Protein AF-0000000068719208 (afdb_homodimer)

Foldseek 3Di:
DEEEEDAALQQLLLLVVLPHQEYEYFHDVVLPGAFDDLVRLLSSQVNDDHAYETEQHHDSPALADDPVSLVVSLVSLLSSVVSPHQHYEGAHADPLLAGPLVSVVSSCVSDDNHEYEDEASLQSHPQSLVSLVVCLVPQRHAEYEYLLHDDASQVNLVSLLSSLVSCVNSHAYEYEDHDALVCPLVSCVSNVHLHYYDYLRQFVVSDNPGHGNSVRSNSVSVSSD/DEEEEDAALQQLQLLVVLPHQEYEYFHDVVLPGAFDDLVRLLSSQVNDDHAYETEQHHDSPAQADDPVSLVVSLVSLLSSVVSPHQHYEGAHADPLLAGPLVSVVSSCVSDDNHEYEDEASLQSHPQSLVSLVVCLVPQRHAEYEYLLHDDASQVNLVSLLSSLVSCVNSHAYEYEDHDALVCPLVSCVSNVHLHYYYYLRQFDVSDNPGHGNSVRSNSVSVSSD

Radius of gyration: 22.73 Å; Cα contacts (8 Å, |Δi|>4): 992; chains: 2; bounding box: 44×67×50 Å

Organism: Bacillus thuringiensis (NCBI:txid1428)

Sequence (450 aa):
MLEVIATCLEDVKRIESAGGKRIELISSYTEGGLTPSYAFIKKAVEAVSIPIHVMIRPHAKSFTYTEEEIEMMKEDIIVAQKLGAAGVVLGVLNERNEVDEEKLADLLSVVDGINVTYHRAIDDIENPVEAMNTLKKFHKVTHVLTSGGQGNIVENIPVLTEMQKVSDGQIQLVAGAGVTKENIKRLLDETGISQAHVGTAVREGKSCFSEIDPNLVQELVKIIKMLEVIATCLEDVKRIESAGGKRIELISSYTEGGLTPSYAFIKKAVEAVSIPIHVMIRPHAKSFTYTEEEIEMMKEDIIVAQKLGAAGVVLGVLNERNEVDEEKLADLLSVVDGINVTYHRAIDDIENPVEAMNTLKKFHKVTHVLTSGGQGNIVENIPVLTEMQKVSDGQIQLVAGAGVTKENIKRLLDETGISQAHVGTAVREGKSCFSEIDPNLVQELVKIIK

Solvent-accessible surface area (backbone atoms only — not comparable to full-atom values): 22943 Å² total; per-residue (Å²): 77,42,30,36,61,25,58,44,66,67,36,48,49,45,39,52,75,28,59,43,55,29,33,40,38,29,27,38,72,93,58,74,42,24,30,42,23,58,31,57,50,38,51,47,46,70,67,49,85,59,49,36,27,36,33,52,34,82,53,73,80,57,49,58,73,53,73,68,52,48,52,34,46,36,48,41,49,47,49,42,50,74,48,57,38,45,22,37,31,34,56,51,29,40,97,82,45,39,77,26,62,68,62,49,52,57,48,51,70,63,61,76,95,47,45,26,28,37,31,54,60,48,27,69,23,92,52,46,50,64,49,48,61,58,50,66,74,38,81,64,43,38,28,36,33,31,29,48,28,76,76,57,32,76,80,19,42,70,48,36,26,49,34,47,59,69,34,67,79,64,36,46,53,26,41,24,66,81,47,38,87,86,47,40,59,60,53,31,68,73,29,67,41,63,29,39,33,40,55,34,68,31,16,45,92,54,30,88,81,44,55,68,32,47,68,48,41,35,52,46,48,62,63,69,105,78,42,31,36,60,24,57,42,66,66,38,49,49,44,39,51,75,27,59,44,54,30,33,39,38,30,26,39,73,93,58,74,42,24,30,41,24,58,32,56,50,37,52,46,45,71,68,48,85,56,46,36,27,37,33,51,34,82,52,73,80,59,50,59,72,53,72,67,51,47,52,33,45,38,47,42,50,45,50,40,49,75,47,56,39,44,21,37,31,34,57,50,30,38,97,84,45,39,77,27,61,68,62,48,52,57,47,52,70,64,60,77,94,47,46,25,28,38,31,55,60,50,26,68,24,92,52,48,50,62,48,48,62,58,49,64,73,38,81,63,44,40,28,36,34,33,30,47,28,76,77,58,32,77,80,19,40,68,48,36,26,50,33,47,59,69,35,67,79,65,37,45,53,27,43,24,66,79,50,38,86,87,47,40,59,59,54,29,68,73,30,68,41,64,29,37,32,39,55,34,68,30,16,46,92,54,30,87,81,44,56,68,32,48,67,48,41,36,52,46,49,62,64,68,105

InterPro domains:
  IPR005627 CutC-like [MF_00795] (1-203)
  IPR005627 CutC-like [PF03932] (2-199)
  IPR005627 CutC-like [PTHR12598] (2-207)
  IPR036822 CutC-like domain superfamily [G3DSA:3.20.20.380] (1-225)
  IPR036822 CutC-like domain superfamily [SSF110395] (1-224)

Structure (mmCIF, N/CA/C/O backbone):
data_AF-0000000068719208-model_v1
#
loop_
_entity.id
_entity.type
_entity.pdbx_description
1 polymer 'PF03932 family protein CutC'
#
loop_
_atom_site.group_PDB
_atom_site.id
_atom_site.type_symbol
_atom_site.label_atom_id
_atom_site.label_alt_id
_atom_site.label_comp_id
_atom_site.label_asym_id
_atom_site.label_entity_id
_atom_site.label_seq_id
_atom_site.pdbx_PDB_ins_code
_atom_site.Cartn_x
_atom_site.Cartn_y
_atom_site.Cartn_z
_atom_site.occupancy
_atom_site.B_iso_or_equiv
_atom_site.auth_seq_id
_atom_site.auth_comp_id
_atom_site.auth_asym_id
_atom_site.auth_atom_id
_atom_site.pdbx_PDB_model_num
ATOM 1 N N . MET A 1 1 ? 9.312 -23.547 -11.375 1 94.62 1 MET A N 1
ATOM 2 C CA . MET A 1 1 ? 9.633 -22.125 -11.406 1 94.62 1 MET A CA 1
ATOM 3 C C . MET A 1 1 ? 9.359 -21.469 -10.055 1 94.62 1 MET A C 1
ATOM 5 O O . MET A 1 1 ? 8.375 -21.797 -9.391 1 94.62 1 MET A O 1
ATOM 9 N N . LEU A 1 2 ? 10.188 -20.531 -9.625 1 97.81 2 LEU A N 1
ATOM 10 C CA . LEU A 1 2 ? 10.07 -19.859 -8.328 1 97.81 2 LEU A CA 1
ATOM 11 C C . LEU A 1 2 ? 9.609 -18.422 -8.508 1 97.81 2 LEU A C 1
ATOM 13 O O . LEU A 1 2 ? 10.273 -17.625 -9.172 1 97.81 2 LEU A O 1
ATOM 17 N N . GLU A 1 3 ? 8.547 -18.125 -7.953 1 98.69 3 GLU A N 1
ATOM 18 C CA . GLU A 1 3 ? 8.039 -16.766 -7.832 1 98.69 3 GLU A CA 1
ATOM 19 C C . GLU A 1 3 ? 8.328 -16.188 -6.445 1 98.69 3 GLU A C 1
ATOM 21 O O . GLU A 1 3 ? 8.117 -16.859 -5.434 1 98.69 3 GLU A O 1
ATOM 26 N N . VAL A 1 4 ? 8.812 -14.953 -6.43 1 98.69 4 VAL A N 1
ATOM 27 C CA . VAL A 1 4 ? 9.195 -14.344 -5.16 1 98.69 4 VAL A CA 1
ATOM 28 C C . VAL A 1 4 ? 8.5 -12.992 -5.004 1 98.69 4 VAL A C 1
ATOM 30 O O . VAL A 1 4 ? 8.383 -12.234 -5.969 1 98.69 4 VAL A O 1
ATOM 33 N N . ILE A 1 5 ? 8.07 -12.672 -3.814 1 98.69 5 ILE A N 1
ATOM 34 C CA . ILE A 1 5 ? 7.398 -11.406 -3.52 1 98.69 5 ILE A CA 1
ATOM 35 C C . ILE A 1 5 ? 8.43 -10.289 -3.412 1 98.69 5 ILE A C 1
ATOM 37 O O . ILE A 1 5 ? 9.461 -10.445 -2.758 1 98.69 5 ILE A O 1
ATOM 41 N N . ALA A 1 6 ? 8.141 -9.211 -4.039 1 98.56 6 ALA A N 1
ATOM 42 C CA . ALA A 1 6 ? 8.938 -7.996 -3.893 1 98.56 6 ALA A CA 1
ATOM 43 C C . ALA A 1 6 ? 8.086 -6.84 -3.375 1 98.56 6 ALA A C 1
ATOM 45 O O . ALA A 1 6 ? 6.941 -6.664 -3.801 1 98.56 6 ALA A O 1
ATOM 46 N N . THR A 1 7 ? 8.672 -5.992 -2.455 1 97.69 7 THR A N 1
ATOM 47 C CA . THR A 1 7 ? 7.957 -4.855 -1.888 1 97.69 7 THR A CA 1
ATOM 48 C C . THR A 1 7 ? 8.742 -3.562 -2.098 1 97.69 7 THR A C 1
ATOM 50 O O . THR A 1 7 ? 8.305 -2.488 -1.678 1 97.69 7 THR A O 1
ATOM 53 N N . CYS A 1 8 ? 9.891 -3.652 -2.682 1 97.31 8 CYS A N 1
ATOM 54 C CA . CYS A 1 8 ? 10.695 -2.482 -3.023 1 97.31 8 CYS A CA 1
ATOM 55 C C . CYS A 1 8 ? 11.609 -2.775 -4.207 1 97.31 8 CYS A C 1
ATOM 57 O O . CYS A 1 8 ? 11.719 -3.922 -4.641 1 97.31 8 CYS A O 1
ATOM 59 N N . LEU A 1 9 ? 12.195 -1.757 -4.711 1 97.38 9 LEU A N 1
ATOM 60 C CA . LEU A 1 9 ? 12.992 -1.888 -5.926 1 97.38 9 LEU A CA 1
ATOM 61 C C . LEU A 1 9 ? 14.211 -2.771 -5.684 1 97.38 9 LEU A C 1
ATOM 63 O O . LEU A 1 9 ? 14.594 -3.557 -6.551 1 97.38 9 LEU A O 1
ATOM 67 N N . GLU A 1 10 ? 14.789 -2.707 -4.543 1 97 10 GLU A N 1
ATOM 68 C CA . GLU A 1 10 ? 15.945 -3.541 -4.215 1 97 10 GLU A CA 1
ATOM 69 C C . GLU A 1 10 ? 15.57 -5.023 -4.227 1 97 10 GLU A C 1
ATOM 71 O O . GLU A 1 10 ? 16.344 -5.855 -4.707 1 97 10 GLU A O 1
ATOM 76 N N . ASP A 1 11 ? 14.438 -5.359 -3.68 1 98 11 ASP A N 1
ATOM 77 C CA . ASP A 1 11 ? 13.93 -6.727 -3.75 1 98 11 ASP A CA 1
ATOM 78 C C . ASP A 1 11 ? 13.922 -7.234 -5.191 1 98 11 ASP A C 1
ATOM 80 O O . ASP A 1 11 ? 14.414 -8.328 -5.469 1 98 11 ASP A O 1
ATOM 84 N N . VAL A 1 12 ? 13.344 -6.391 -6.043 1 98.5 12 VAL A N 1
ATOM 85 C CA . VAL A 1 12 ? 13.148 -6.723 -7.453 1 98.5 12 VAL A CA 1
ATOM 86 C C . VAL A 1 12 ? 14.484 -7.121 -8.078 1 98.5 12 VAL A C 1
ATOM 88 O O . VAL A 1 12 ? 14.602 -8.188 -8.68 1 98.5 12 VAL A O 1
ATOM 91 N N . LYS A 1 13 ? 15.445 -6.328 -7.867 1 98.44 13 LYS A N 1
ATOM 92 C CA . LYS A 1 13 ? 16.766 -6.551 -8.453 1 98.44 13 LYS A CA 1
ATOM 93 C C . LYS A 1 13 ? 17.438 -7.785 -7.852 1 98.44 13 LYS A C 1
ATOM 95 O O . LYS A 1 13 ? 18 -8.602 -8.578 1 98.44 13 LYS A O 1
ATOM 100 N N . ARG A 1 14 ? 17.328 -7.949 -6.566 1 98.38 14 ARG A N 1
ATOM 101 C CA . ARG A 1 14 ? 17.953 -9.07 -5.875 1 98.38 14 ARG A CA 1
ATOM 102 C C . ARG A 1 14 ? 17.328 -10.398 -6.293 1 98.38 14 ARG A C 1
ATOM 104 O O . ARG A 1 14 ? 18.031 -11.398 -6.441 1 98.38 14 ARG A O 1
ATOM 111 N N . ILE A 1 15 ? 16.062 -10.414 -6.469 1 98.62 15 ILE A N 1
ATOM 112 C CA . ILE A 1 15 ? 15.344 -11.625 -6.84 1 98.62 15 ILE A CA 1
ATOM 113 C C . ILE A 1 15 ? 15.844 -12.125 -8.195 1 98.62 15 ILE A C 1
ATOM 115 O O . ILE A 1 15 ? 16.188 -13.305 -8.344 1 98.62 15 ILE A O 1
ATOM 119 N N . GLU A 1 16 ? 15.898 -11.227 -9.172 1 98.69 16 GLU A N 1
ATOM 120 C CA . GLU A 1 16 ? 16.375 -11.641 -10.484 1 98.69 16 GLU A CA 1
ATOM 121 C C . GLU A 1 16 ? 17.828 -12.094 -10.422 1 98.69 16 GLU A C 1
ATOM 123 O O . GLU A 1 16 ? 18.188 -13.148 -10.961 1 98.69 16 GLU A O 1
ATOM 128 N N . SER A 1 17 ? 18.641 -11.32 -9.711 1 98.38 17 SER A N 1
ATOM 129 C CA . SER A 1 17 ? 20.062 -11.625 -9.641 1 98.38 17 SER A CA 1
ATOM 130 C C . SER A 1 17 ? 20.297 -12.977 -8.969 1 98.38 17 SER A C 1
ATOM 132 O O . SER A 1 17 ? 21.281 -13.664 -9.273 1 98.38 17 SER A O 1
ATOM 134 N N . ALA A 1 18 ? 19.391 -13.352 -8.133 1 98.19 18 ALA A N 1
ATOM 135 C CA . ALA A 1 18 ? 19.562 -14.586 -7.363 1 98.19 18 ALA A CA 1
ATOM 136 C C . ALA A 1 18 ? 18.953 -15.773 -8.102 1 98.19 18 ALA A C 1
ATOM 138 O O . ALA A 1 18 ? 19.031 -16.906 -7.633 1 98.19 18 ALA A O 1
ATOM 139 N N . GLY A 1 19 ? 18.312 -15.5 -9.172 1 97.94 19 GLY A N 1
ATOM 140 C CA . GLY A 1 19 ? 17.859 -16.594 -10.008 1 97.94 19 GLY A CA 1
ATOM 141 C C . GLY A 1 19 ? 16.359 -16.812 -9.961 1 97.94 19 GLY A C 1
ATOM 142 O O . GLY A 1 19 ? 15.836 -17.75 -10.555 1 97.94 19 GLY A O 1
ATOM 143 N N . GLY A 1 20 ? 15.625 -15.961 -9.219 1 97.81 20 GLY A N 1
ATOM 144 C CA . GLY A 1 20 ? 14.18 -16.016 -9.297 1 97.81 20 GLY A CA 1
ATOM 145 C C . GLY A 1 20 ? 13.656 -15.859 -10.711 1 97.81 20 GLY A C 1
ATOM 146 O O . GLY A 1 20 ? 14.25 -15.148 -11.531 1 97.81 20 GLY A O 1
ATOM 147 N N . LYS A 1 21 ? 12.508 -16.453 -10.992 1 98.19 21 LYS A N 1
ATOM 148 C CA . LYS A 1 21 ? 12.062 -16.5 -12.383 1 98.19 21 LYS A CA 1
ATOM 149 C C . LYS A 1 21 ? 10.836 -15.617 -12.602 1 98.19 21 LYS A C 1
ATOM 151 O O . LYS A 1 21 ? 10.484 -15.305 -13.742 1 98.19 21 LYS A O 1
ATOM 156 N N . ARG A 1 22 ? 10.18 -15.227 -11.578 1 98.75 22 ARG A N 1
ATOM 157 C CA . ARG A 1 22 ? 9.023 -14.336 -11.617 1 98.75 22 ARG A CA 1
ATOM 158 C C . ARG A 1 22 ? 8.875 -13.57 -10.305 1 98.75 22 ARG A C 1
ATOM 160 O O . ARG A 1 22 ? 9.242 -14.078 -9.242 1 98.75 22 ARG A O 1
ATOM 167 N N . ILE A 1 23 ? 8.352 -12.398 -10.406 1 98.94 23 ILE A N 1
ATOM 168 C CA . ILE A 1 23 ? 8.172 -11.562 -9.227 1 98.94 23 ILE A CA 1
ATOM 169 C C . ILE A 1 23 ? 6.699 -11.211 -9.055 1 98.94 23 ILE A C 1
ATOM 171 O O . ILE A 1 23 ? 6.027 -10.844 -10.023 1 98.94 23 ILE A O 1
ATOM 175 N N . GLU A 1 24 ? 6.16 -11.43 -7.949 1 98.94 24 GLU A N 1
ATOM 176 C CA . GLU A 1 24 ? 4.914 -10.773 -7.562 1 98.94 24 GLU A CA 1
ATOM 177 C C . GLU A 1 24 ? 5.184 -9.445 -6.859 1 98.94 24 GLU A C 1
ATOM 179 O O . GLU A 1 24 ? 5.797 -9.414 -5.789 1 98.94 24 GLU A O 1
ATOM 184 N N . LEU A 1 25 ? 4.727 -8.398 -7.453 1 98.94 25 LEU A N 1
ATOM 185 C CA . LEU A 1 25 ? 4.957 -7.047 -6.945 1 98.94 25 LEU A CA 1
ATOM 186 C C . LEU A 1 25 ? 3.771 -6.574 -6.109 1 98.94 25 LEU A C 1
ATOM 188 O O . LEU A 1 25 ? 2.648 -6.48 -6.613 1 98.94 25 LEU A O 1
ATOM 192 N N . ILE A 1 26 ? 4.031 -6.281 -4.82 1 98.69 26 ILE A N 1
ATOM 193 C CA . ILE A 1 26 ? 2.939 -5.848 -3.951 1 98.69 26 ILE A CA 1
ATOM 194 C C . ILE A 1 26 ? 3.389 -4.652 -3.115 1 98.69 26 ILE A C 1
ATOM 196 O O . ILE A 1 26 ? 4.586 -4.371 -3.012 1 98.69 26 ILE A O 1
ATOM 200 N N . SER A 1 27 ? 2.422 -3.928 -2.672 1 97.25 27 SER A N 1
ATOM 201 C CA . SER A 1 27 ? 2.566 -3.047 -1.516 1 97.25 27 SER A CA 1
ATOM 202 C C . SER A 1 27 ? 1.929 -3.66 -0.273 1 97.25 27 SER A C 1
ATOM 204 O O . SER A 1 27 ? 1.084 -4.551 -0.377 1 97.25 27 SER A O 1
ATOM 206 N N . SER A 1 28 ? 2.354 -3.305 0.925 1 95 28 SER A N 1
ATOM 207 C CA . SER A 1 28 ? 1.698 -3.654 2.18 1 95 28 SER A CA 1
ATOM 208 C C . SER A 1 28 ? 1.806 -5.148 2.463 1 95 28 SER A C 1
ATOM 210 O O . SER A 1 28 ? 0.791 -5.836 2.584 1 95 28 SER A O 1
ATOM 212 N N . TYR A 1 29 ? 2.998 -5.602 2.711 1 95.69 29 TYR A N 1
ATOM 213 C CA . TYR A 1 29 ? 3.264 -7.016 2.963 1 95.69 29 TYR A CA 1
ATOM 214 C C . TYR A 1 29 ? 2.441 -7.52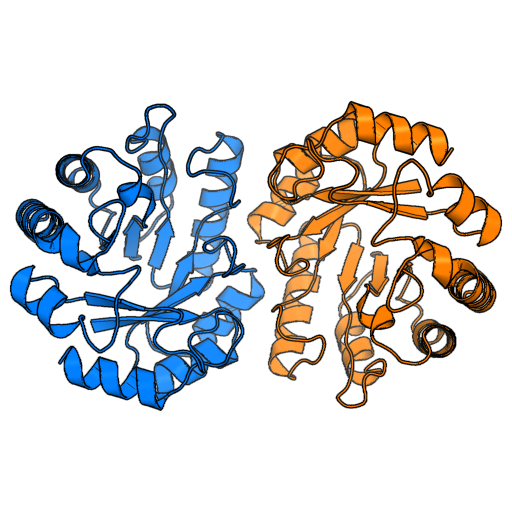3 4.141 1 95.69 29 TYR A C 1
ATOM 216 O O . TYR A 1 29 ? 1.788 -8.562 4.051 1 95.69 29 TYR A O 1
ATOM 224 N N . THR A 1 30 ? 2.332 -6.746 5.207 1 95.19 30 THR A N 1
ATOM 225 C CA . THR A 1 30 ? 1.722 -7.168 6.461 1 95.19 30 THR A CA 1
ATOM 226 C C . THR A 1 30 ? 0.203 -7.234 6.332 1 95.19 30 THR A C 1
ATOM 228 O O . THR A 1 30 ? -0.474 -7.812 7.184 1 95.19 30 THR A O 1
ATOM 231 N N . GLU A 1 31 ? -0.289 -6.672 5.301 1 95.81 31 GLU A N 1
ATOM 232 C CA . GLU A 1 31 ? -1.731 -6.699 5.078 1 95.81 31 GLU A CA 1
ATOM 233 C C . GLU A 1 31 ? -2.104 -7.691 3.979 1 95.81 31 GLU A C 1
ATOM 235 O O . GLU A 1 31 ? -3.205 -7.633 3.428 1 95.81 31 GLU A O 1
ATOM 240 N N . GLY A 1 32 ? -1.208 -8.453 3.547 1 95.12 32 GLY A N 1
ATOM 241 C CA . GLY A 1 32 ? -1.477 -9.5 2.578 1 95.12 32 GLY A CA 1
ATOM 242 C C . GLY A 1 32 ? -1.246 -9.062 1.144 1 95.12 32 GLY A C 1
ATOM 243 O O . GLY A 1 32 ? -1.613 -9.773 0.205 1 95.12 32 GLY A O 1
ATOM 244 N N . GLY A 1 33 ? -0.725 -7.84 0.943 1 97.81 33 GLY A N 1
ATOM 245 C CA . GLY A 1 33 ? -0.411 -7.352 -0.39 1 97.81 33 GLY A CA 1
ATOM 246 C C . GLY A 1 33 ? -1.514 -6.5 -0.989 1 97.81 33 GLY A C 1
ATOM 247 O O . GLY A 1 33 ? -2.662 -6.938 -1.081 1 97.81 33 GLY A O 1
ATOM 248 N N . LEU A 1 34 ? -1.146 -5.297 -1.393 1 98.62 34 LEU A N 1
ATOM 249 C CA . LEU A 1 34 ? -2.053 -4.367 -2.055 1 98.62 34 LEU A CA 1
ATOM 250 C C . LEU A 1 34 ? -1.451 -3.857 -3.361 1 98.62 34 LEU A C 1
ATOM 252 O O . LEU A 1 34 ? -0.287 -4.133 -3.662 1 98.62 34 LEU A O 1
ATOM 256 N N . THR A 1 35 ? -2.285 -3.213 -4.16 1 98.94 35 THR A N 1
ATOM 257 C CA . THR A 1 35 ? -1.836 -2.684 -5.445 1 98.94 35 THR A CA 1
ATOM 258 C C . THR A 1 35 ? -0.712 -1.669 -5.246 1 98.94 35 THR A C 1
ATOM 260 O O . THR A 1 35 ? -0.865 -0.705 -4.492 1 98.94 35 THR A O 1
ATOM 263 N N . PRO A 1 36 ? 0.458 -1.886 -5.855 1 98.81 36 PRO A N 1
ATOM 264 C CA . PRO A 1 36 ? 1.553 -0.919 -5.738 1 98.81 36 PRO A CA 1
ATOM 265 C C . PRO A 1 36 ? 1.259 0.396 -6.453 1 98.81 36 PRO A C 1
ATOM 267 O O . PRO A 1 36 ? 0.292 0.487 -7.215 1 98.81 36 PRO A O 1
ATOM 270 N N . SER A 1 37 ? 2.072 1.369 -6.172 1 98.81 37 SER A N 1
ATOM 271 C CA . SER A 1 37 ? 1.935 2.674 -6.812 1 98.81 37 SER A CA 1
ATOM 272 C C . SER A 1 37 ? 2.326 2.611 -8.281 1 98.81 37 SER A C 1
ATOM 274 O O . SER A 1 37 ? 2.979 1.66 -8.719 1 98.81 37 SER A O 1
ATOM 276 N N . TYR A 1 38 ? 1.933 3.627 -9.008 1 98.88 38 TYR A N 1
ATOM 277 C CA . TYR A 1 38 ? 2.244 3.768 -10.43 1 98.88 38 TYR A CA 1
ATOM 278 C C . TYR A 1 38 ? 3.746 3.666 -10.664 1 98.88 38 TYR A C 1
ATOM 280 O O . TYR A 1 38 ? 4.199 2.852 -11.477 1 98.88 38 TYR A O 1
ATOM 288 N N . ALA A 1 39 ? 4.496 4.434 -9.953 1 98.88 39 ALA A N 1
ATOM 289 C CA . ALA A 1 39 ? 5.934 4.523 -10.188 1 98.88 39 ALA A CA 1
ATOM 290 C C . ALA A 1 39 ? 6.637 3.225 -9.805 1 98.88 39 ALA A C 1
ATOM 292 O O . ALA A 1 39 ? 7.621 2.834 -10.438 1 98.88 39 ALA A O 1
ATOM 293 N N . PHE A 1 40 ? 6.168 2.592 -8.734 1 98.81 40 PHE A N 1
ATOM 294 C CA . PHE A 1 40 ? 6.773 1.333 -8.312 1 98.81 40 PHE A CA 1
ATOM 295 C C . PHE A 1 40 ? 6.605 0.267 -9.391 1 98.81 40 PHE A C 1
ATOM 297 O O . PHE A 1 40 ? 7.559 -0.438 -9.727 1 98.81 40 PHE A O 1
ATOM 304 N N . ILE A 1 41 ? 5.41 0.184 -10 1 98.94 41 ILE A N 1
ATOM 305 C CA . ILE A 1 41 ? 5.188 -0.756 -11.094 1 98.94 41 ILE A CA 1
ATOM 306 C C . ILE A 1 41 ? 6.129 -0.433 -12.25 1 98.94 41 ILE A C 1
ATOM 308 O O . ILE A 1 41 ? 6.844 -1.311 -12.742 1 98.94 41 ILE A O 1
ATOM 312 N N . LYS A 1 42 ? 6.137 0.777 -12.609 1 98.94 42 LYS A N 1
ATOM 313 C CA . LYS A 1 42 ? 6.934 1.222 -13.75 1 98.94 42 LYS A CA 1
ATOM 314 C C . LYS A 1 42 ? 8.414 0.891 -13.555 1 98.94 42 LYS A C 1
ATOM 316 O O . LYS A 1 42 ? 9.023 0.243 -14.406 1 98.94 42 LYS A O 1
ATOM 321 N N . LYS A 1 43 ? 8.945 1.28 -12.414 1 98.75 43 LYS A N 1
ATOM 322 C CA . LYS A 1 43 ? 10.375 1.126 -12.172 1 98.75 43 LYS A CA 1
ATOM 323 C C . LYS A 1 43 ? 10.75 -0.344 -12 1 98.75 43 LYS A C 1
ATOM 325 O O . LYS A 1 43 ? 11.844 -0.764 -12.391 1 98.75 43 LYS A O 1
ATOM 330 N N . ALA A 1 44 ? 9.859 -1.079 -11.375 1 98.81 44 ALA A N 1
ATOM 331 C CA . ALA A 1 44 ? 10.117 -2.508 -11.219 1 98.81 44 ALA A CA 1
ATOM 332 C C . ALA A 1 44 ? 10.219 -3.199 -12.578 1 98.81 44 ALA A C 1
ATOM 334 O O . ALA A 1 44 ? 11.141 -3.98 -12.812 1 98.81 44 ALA A O 1
ATOM 335 N N . VAL A 1 45 ? 9.273 -2.916 -13.492 1 98.88 45 VAL A N 1
ATOM 336 C CA . VAL A 1 45 ? 9.234 -3.52 -14.82 1 98.88 45 VAL A CA 1
ATOM 337 C C . VAL A 1 45 ? 10.492 -3.143 -15.594 1 98.88 45 VAL A C 1
ATOM 339 O O . VAL A 1 45 ? 11.07 -3.975 -16.297 1 98.88 45 VAL A O 1
ATOM 342 N N . GLU A 1 46 ? 10.953 -1.946 -15.383 1 98.5 46 GLU A N 1
ATOM 343 C CA . GLU A 1 46 ? 12.125 -1.444 -16.094 1 98.5 46 GLU A CA 1
ATOM 344 C C . GLU A 1 46 ? 13.406 -2.049 -15.531 1 98.5 46 GLU A C 1
ATOM 346 O O . GLU A 1 46 ? 14.422 -2.119 -16.234 1 98.5 46 GLU A O 1
ATOM 351 N N . ALA A 1 47 ? 13.383 -2.508 -14.352 1 98.38 47 ALA A N 1
ATOM 352 C CA . ALA A 1 47 ? 14.602 -2.82 -13.609 1 98.38 47 ALA A CA 1
ATOM 353 C C . ALA A 1 47 ? 15.078 -4.242 -13.898 1 98.38 47 ALA A C 1
ATOM 355 O O . ALA A 1 47 ? 16.234 -4.574 -13.68 1 98.38 47 ALA A O 1
ATOM 356 N N . VAL A 1 48 ? 14.125 -5.129 -14.383 1 98.56 48 VAL A N 1
ATOM 357 C CA . VAL A 1 48 ? 14.492 -6.531 -14.539 1 98.56 48 VAL A CA 1
ATOM 358 C C . VAL A 1 48 ? 13.891 -7.09 -15.82 1 98.56 48 VAL A C 1
ATOM 360 O O . VAL A 1 48 ? 13.031 -6.457 -16.438 1 98.56 48 VAL A O 1
ATOM 363 N N . SER A 1 49 ? 14.352 -8.258 -16.172 1 98.56 49 SER A N 1
ATOM 364 C CA . SER A 1 49 ? 13.891 -8.891 -17.406 1 98.56 49 SER A CA 1
ATOM 365 C C . SER A 1 49 ? 12.867 -9.992 -17.109 1 98.56 49 SER A C 1
ATOM 367 O O . SER A 1 49 ? 12.078 -10.359 -17.984 1 98.56 49 SER A O 1
ATOM 369 N N . ILE A 1 50 ? 12.906 -10.531 -15.906 1 98.69 50 ILE A N 1
ATOM 370 C CA . ILE A 1 50 ? 11.953 -11.594 -15.578 1 98.69 50 ILE A CA 1
ATOM 371 C C . ILE A 1 50 ? 10.555 -11 -15.422 1 98.69 50 ILE A C 1
ATOM 373 O O . ILE A 1 50 ? 10.406 -9.805 -15.156 1 98.69 50 ILE A O 1
ATOM 377 N N . PRO A 1 51 ? 9.523 -11.789 -15.656 1 98.81 51 PRO A N 1
ATOM 378 C CA . PRO A 1 51 ? 8.141 -11.289 -15.617 1 98.81 51 PRO A CA 1
ATOM 379 C C . PRO A 1 51 ? 7.746 -10.758 -14.242 1 98.81 51 PRO A C 1
ATOM 381 O O . PRO A 1 51 ? 8.086 -11.352 -13.219 1 98.81 51 PRO A O 1
ATOM 384 N N . ILE A 1 52 ? 7.02 -9.664 -14.234 1 98.88 52 ILE A N 1
ATOM 385 C CA . ILE A 1 52 ? 6.438 -9.055 -13.039 1 98.88 52 ILE A CA 1
ATOM 386 C C . ILE A 1 52 ? 4.922 -9.234 -13.055 1 98.88 52 ILE A C 1
ATOM 388 O O . ILE A 1 52 ? 4.254 -8.836 -14.016 1 98.88 52 ILE A O 1
ATOM 392 N N . HIS A 1 53 ? 4.41 -9.898 -12.086 1 98.94 53 HIS A N 1
ATOM 393 C CA . HIS A 1 53 ? 2.975 -9.969 -11.828 1 98.94 53 HIS A CA 1
ATOM 394 C C . HIS A 1 53 ? 2.561 -8.984 -10.742 1 98.94 53 HIS A C 1
ATOM 396 O O . HIS A 1 53 ? 3.041 -9.07 -9.609 1 98.94 53 HIS A O 1
ATOM 402 N N . VAL A 1 54 ? 1.646 -8.086 -11.047 1 98.94 54 VAL A N 1
ATOM 403 C CA . VAL A 1 54 ? 1.3 -6.973 -10.172 1 98.94 54 VAL A CA 1
ATOM 404 C C . VAL A 1 54 ? 0.026 -7.301 -9.398 1 98.94 54 VAL A C 1
ATOM 406 O O . VAL A 1 54 ? -0.993 -7.664 -9.992 1 98.94 54 VAL A O 1
ATOM 409 N N . MET A 1 55 ? 0.085 -7.117 -8.117 1 98.94 55 MET A N 1
ATOM 410 C CA . MET A 1 55 ? -1.094 -7.285 -7.27 1 98.94 55 MET A CA 1
ATOM 411 C C . MET A 1 55 ? -2.152 -6.242 -7.602 1 98.94 55 MET A C 1
ATOM 413 O O . MET A 1 55 ? -1.843 -5.055 -7.727 1 98.94 55 MET A O 1
ATOM 417 N N . ILE A 1 56 ? -3.367 -6.684 -7.828 1 98.94 56 ILE A N 1
ATOM 418 C CA . ILE A 1 56 ? -4.535 -5.824 -7.969 1 98.94 56 ILE A CA 1
ATOM 419 C C . ILE A 1 56 ? -5.5 -6.07 -6.812 1 98.94 56 ILE A C 1
ATOM 421 O O . ILE A 1 56 ? -6.285 -7.023 -6.84 1 98.94 56 ILE A O 1
ATOM 425 N N . ARG A 1 57 ? -5.434 -5.293 -5.812 1 98.81 57 ARG A N 1
ATOM 426 C CA . ARG A 1 57 ? -6.18 -5.41 -4.562 1 98.81 57 ARG A CA 1
ATOM 427 C C . ARG A 1 57 ? -6.301 -4.055 -3.869 1 98.81 57 ARG A C 1
ATOM 429 O O . ARG A 1 57 ? -5.328 -3.549 -3.311 1 98.81 57 ARG A O 1
ATOM 436 N N . PRO A 1 58 ? -7.438 -3.502 -3.855 1 97.69 58 PRO A N 1
ATOM 437 C CA . PRO A 1 58 ? -7.582 -2.102 -3.455 1 97.69 58 PRO A CA 1
ATOM 438 C C . PRO A 1 58 ? -7.59 -1.918 -1.938 1 97.69 58 PRO A C 1
ATOM 440 O O . PRO A 1 58 ? -7.402 -0.802 -1.447 1 97.69 58 PRO A O 1
ATOM 443 N N . HIS A 1 59 ? -7.879 -2.979 -1.172 1 95.94 59 HIS A N 1
ATOM 444 C CA . HIS A 1 59 ? -7.871 -2.865 0.282 1 95.94 59 HIS A CA 1
ATOM 445 C C . HIS A 1 59 ? -7.68 -4.227 0.939 1 95.94 59 HIS A C 1
ATOM 447 O O . HIS A 1 59 ? -7.723 -5.258 0.265 1 95.94 59 HIS A O 1
ATOM 453 N N . ALA A 1 60 ? -7.512 -4.215 2.223 1 94.81 60 ALA A N 1
ATOM 454 C CA . ALA A 1 60 ? -7.152 -5.438 2.939 1 94.81 60 ALA A CA 1
ATOM 455 C C . ALA A 1 60 ? -8.336 -5.969 3.744 1 94.81 60 ALA A C 1
ATOM 457 O O . ALA A 1 60 ? -8.172 -6.859 4.582 1 94.81 60 ALA A O 1
ATOM 458 N N . LYS A 1 61 ? -9.531 -5.473 3.541 1 92.44 61 LYS A N 1
ATOM 459 C CA . LYS A 1 61 ? -10.672 -5.797 4.391 1 92.44 61 LYS A CA 1
ATOM 460 C C . LYS A 1 61 ? -11.258 -7.16 4.031 1 92.44 61 LYS A C 1
ATOM 462 O O . LYS A 1 61 ? -11.648 -7.93 4.914 1 92.44 61 LYS A O 1
ATOM 467 N N . SER A 1 62 ? -11.383 -7.379 2.809 1 93.88 62 SER A N 1
ATOM 468 C CA . SER A 1 62 ? -12 -8.602 2.297 1 93.88 62 SER A CA 1
ATOM 469 C C . SER A 1 62 ? -11.711 -8.781 0.811 1 93.88 62 SER A C 1
ATOM 471 O O . SER A 1 62 ? -11.008 -7.973 0.204 1 93.88 62 SER A O 1
ATOM 473 N N . PHE A 1 63 ? -12.227 -9.883 0.296 1 97.88 63 PHE A N 1
ATOM 474 C CA . PHE A 1 63 ? -12.125 -10.109 -1.141 1 97.88 63 PHE A CA 1
ATOM 475 C C . PHE A 1 63 ? -13.461 -9.844 -1.825 1 97.88 63 PHE A C 1
ATOM 477 O O . PHE A 1 63 ? -13.695 -10.289 -2.949 1 97.88 63 PHE A O 1
ATOM 484 N N . THR A 1 64 ? -14.344 -9.188 -1.068 1 97.81 64 THR A N 1
ATOM 485 C CA . THR A 1 64 ? -15.609 -8.711 -1.613 1 97.81 64 THR A CA 1
ATOM 486 C C . THR A 1 64 ? -15.547 -7.215 -1.913 1 97.81 64 THR A C 1
ATOM 488 O O . THR A 1 64 ? -15.109 -6.426 -1.071 1 97.81 64 THR A O 1
ATOM 491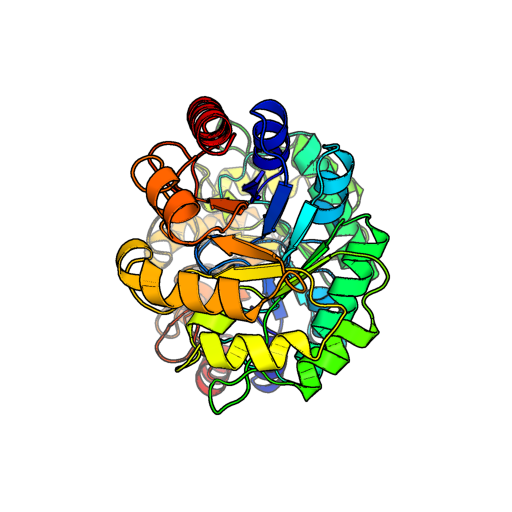 N N . TYR A 1 65 ? -15.961 -6.883 -3.074 1 97.94 65 TYR A N 1
ATOM 492 C CA . TYR A 1 65 ? -15.75 -5.512 -3.531 1 97.94 65 TYR A CA 1
ATOM 493 C C . TYR A 1 65 ? -17.047 -4.895 -4.039 1 97.94 65 TYR A C 1
ATOM 495 O O . TYR A 1 65 ? -17.906 -5.598 -4.574 1 97.94 65 TYR A O 1
ATOM 503 N N . THR A 1 66 ? -17.156 -3.625 -3.887 1 97 66 THR A N 1
ATOM 504 C CA . THR A 1 66 ? -18.234 -2.865 -4.492 1 97 66 THR A CA 1
ATOM 505 C C . THR A 1 66 ? -18 -2.686 -5.992 1 97 66 THR A C 1
ATOM 507 O O . THR A 1 66 ? -16.906 -2.965 -6.492 1 97 66 THR A O 1
ATOM 510 N N . GLU A 1 67 ? -19.031 -2.219 -6.668 1 97.75 67 GLU A N 1
ATOM 511 C CA . GLU A 1 67 ? -18.891 -1.945 -8.09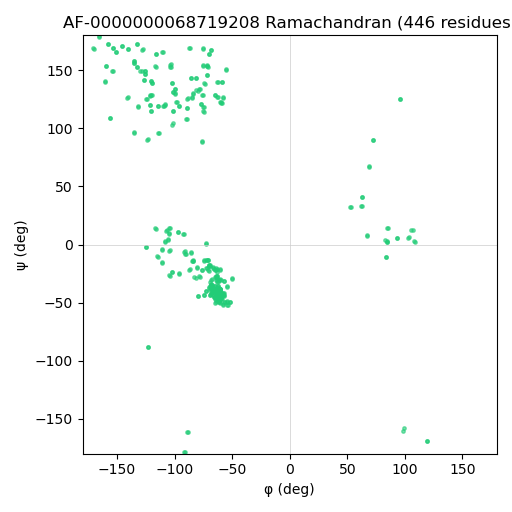4 1 97.75 67 GLU A CA 1
ATOM 512 C C . GLU A 1 67 ? -17.844 -0.876 -8.352 1 97.75 67 GLU A C 1
ATOM 514 O O . GLU A 1 67 ? -17.078 -0.967 -9.32 1 97.75 67 GLU A O 1
ATOM 519 N N . GLU A 1 68 ? -17.781 0.083 -7.527 1 97.69 68 GLU A N 1
ATOM 520 C CA . GLU A 1 68 ? -16.797 1.15 -7.668 1 97.69 68 GLU A CA 1
ATOM 521 C C . GLU A 1 68 ? -15.383 0.618 -7.496 1 97.69 68 GLU A C 1
ATOM 523 O O . GLU A 1 68 ? -14.469 1.04 -8.203 1 97.69 68 GLU A O 1
ATOM 528 N N . GLU A 1 69 ? -15.25 -0.266 -6.582 1 98.06 69 GLU A N 1
ATOM 529 C CA . GLU A 1 69 ? -13.938 -0.862 -6.355 1 98.06 69 GLU A CA 1
ATOM 530 C C . GLU A 1 69 ? -13.523 -1.742 -7.531 1 98.06 69 GLU A C 1
ATOM 532 O O . GLU A 1 69 ? -12.344 -1.791 -7.891 1 98.06 69 GLU A O 1
ATOM 537 N N . ILE A 1 70 ? -14.492 -2.396 -8.141 1 98.75 70 ILE A N 1
ATOM 538 C CA . ILE A 1 70 ? -14.203 -3.186 -9.336 1 98.75 70 ILE A CA 1
ATOM 539 C C . ILE A 1 70 ? -13.727 -2.268 -10.453 1 98.75 70 ILE A C 1
ATOM 541 O O . ILE A 1 70 ? -12.766 -2.586 -11.164 1 98.75 70 ILE A O 1
ATOM 545 N N . GLU A 1 71 ? -14.352 -1.148 -10.578 1 98.69 71 GLU A N 1
ATOM 546 C CA . GLU A 1 71 ? -13.914 -0.183 -11.578 1 98.69 71 GLU A CA 1
ATOM 547 C C . GLU A 1 71 ? -12.492 0.303 -11.297 1 98.69 71 GLU A C 1
ATOM 549 O O . GLU A 1 71 ? -11.695 0.482 -12.219 1 98.69 71 GLU A O 1
ATOM 554 N N . MET A 1 72 ? -12.234 0.486 -10.07 1 98.56 72 MET A N 1
ATOM 555 C CA . MET A 1 72 ? -10.883 0.878 -9.664 1 98.56 72 MET A CA 1
ATOM 556 C C . MET A 1 72 ? -9.875 -0.207 -10.008 1 98.56 72 MET A C 1
ATOM 558 O O . MET A 1 72 ? -8.797 0.087 -10.531 1 98.56 72 MET A O 1
ATOM 562 N N . MET A 1 73 ? -10.234 -1.406 -9.758 1 98.88 73 MET A N 1
ATOM 563 C CA . MET A 1 73 ? -9.359 -2.539 -10.062 1 98.88 73 MET A CA 1
ATOM 564 C C . MET A 1 73 ? -9.117 -2.648 -11.562 1 98.88 73 MET A C 1
ATOM 566 O O . MET A 1 73 ? -7.988 -2.902 -11.992 1 98.88 73 MET A O 1
ATOM 570 N N . LYS A 1 74 ? -10.164 -2.439 -12.312 1 98.94 74 LYS A N 1
ATOM 571 C CA . LYS A 1 74 ? -10.008 -2.465 -13.766 1 98.94 74 LYS A CA 1
ATOM 572 C C . LYS A 1 74 ? -9.023 -1.4 -14.234 1 98.94 74 LYS A C 1
ATOM 574 O O . LYS A 1 74 ? -8.172 -1.666 -15.086 1 98.94 74 LYS A O 1
ATOM 579 N N . GLU A 1 75 ? -9.148 -0.258 -13.672 1 98.88 75 GLU A N 1
ATOM 580 C CA . GLU A 1 75 ? -8.25 0.829 -14.031 1 98.88 75 GLU A CA 1
ATOM 581 C C . GLU A 1 75 ? -6.801 0.482 -13.68 1 98.88 75 GLU A C 1
ATOM 583 O O . GLU A 1 75 ? -5.891 0.735 -14.469 1 98.88 75 GLU A O 1
ATOM 588 N N . ASP A 1 76 ? -6.598 -0.097 -12.547 1 98.94 76 ASP A N 1
ATOM 589 C CA . ASP A 1 76 ? -5.25 -0.481 -12.133 1 98.94 76 ASP A CA 1
ATOM 590 C C . ASP A 1 76 ? -4.703 -1.598 -13.023 1 98.94 76 ASP A C 1
ATOM 592 O O . ASP A 1 76 ? -3.502 -1.651 -13.297 1 98.94 76 ASP A O 1
ATOM 596 N N . ILE A 1 77 ? -5.582 -2.502 -13.477 1 98.94 77 ILE A N 1
ATOM 597 C CA . ILE A 1 77 ? -5.172 -3.533 -14.422 1 98.94 77 ILE A CA 1
ATOM 598 C C . ILE A 1 77 ? -4.676 -2.881 -15.711 1 98.94 77 ILE A C 1
ATOM 600 O O . ILE A 1 77 ? -3.613 -3.238 -16.219 1 98.94 77 ILE A O 1
ATOM 604 N N . ILE A 1 78 ? -5.402 -1.932 -16.203 1 98.94 78 ILE A N 1
ATOM 605 C CA . ILE A 1 78 ? -5.051 -1.229 -17.438 1 98.94 78 ILE A CA 1
ATOM 606 C C . ILE A 1 78 ? -3.711 -0.521 -17.25 1 98.94 78 ILE A C 1
ATOM 608 O O . ILE A 1 78 ? -2.84 -0.605 -18.125 1 98.94 78 ILE A O 1
ATOM 612 N N . VAL A 1 79 ? -3.545 0.13 -16.141 1 98.88 79 VAL A N 1
ATOM 613 C CA . VAL A 1 79 ? -2.311 0.847 -15.836 1 98.88 79 VAL A CA 1
ATOM 614 C C . VAL A 1 79 ? -1.14 -0.134 -15.797 1 98.88 79 VAL A C 1
ATOM 616 O O . VAL A 1 79 ? -0.096 0.111 -16.406 1 98.88 79 VAL A O 1
ATOM 619 N N . ALA A 1 80 ? -1.301 -1.222 -15.102 1 98.88 80 ALA A N 1
ATOM 620 C CA . ALA A 1 80 ? -0.242 -2.221 -14.984 1 98.88 80 ALA A CA 1
ATOM 621 C C . ALA A 1 80 ? 0.176 -2.738 -16.359 1 98.88 80 ALA A C 1
ATOM 623 O O . ALA A 1 80 ? 1.368 -2.865 -16.641 1 98.88 80 ALA A O 1
ATOM 624 N N . GLN A 1 81 ? -0.809 -3.004 -17.219 1 98.81 81 GLN A N 1
ATOM 625 C CA . GLN A 1 81 ? -0.542 -3.486 -18.578 1 98.81 81 GLN A CA 1
ATOM 626 C C . GLN A 1 81 ? 0.241 -2.455 -19.391 1 98.81 81 GLN A C 1
ATOM 628 O O . GLN A 1 81 ? 1.212 -2.797 -20.062 1 98.81 81 GLN A O 1
ATOM 633 N N . LYS A 1 82 ? -0.185 -1.27 -19.266 1 98.75 82 LYS A N 1
ATOM 634 C CA . LYS A 1 82 ? 0.463 -0.191 -20 1 98.75 82 LYS A CA 1
ATOM 635 C C . LYS A 1 82 ? 1.916 -0.022 -19.578 1 98.75 82 LYS A C 1
ATOM 637 O O . LYS A 1 82 ? 2.775 0.329 -20.391 1 98.75 82 LYS A O 1
ATOM 642 N N . LEU A 1 83 ? 2.148 -0.304 -18.344 1 98.81 83 LEU A N 1
ATOM 643 C CA . LEU A 1 83 ? 3.484 -0.117 -17.797 1 98.81 83 LEU A CA 1
ATOM 644 C C . LEU A 1 83 ? 4.355 -1.342 -18.062 1 98.81 83 LEU A C 1
ATOM 646 O O . LEU A 1 83 ? 5.531 -1.362 -17.688 1 98.81 83 LEU A O 1
ATOM 650 N N . GLY A 1 84 ? 3.797 -2.414 -18.578 1 98.81 84 GLY A N 1
ATOM 651 C CA . GLY A 1 84 ? 4.602 -3.527 -19.062 1 98.81 84 GLY A CA 1
ATOM 652 C C . GLY A 1 84 ? 4.547 -4.738 -18.141 1 98.81 84 GLY A C 1
ATOM 653 O O . GLY A 1 84 ? 5.359 -5.656 -18.281 1 98.81 84 GLY A O 1
ATOM 654 N N . ALA A 1 85 ? 3.621 -4.758 -17.188 1 98.88 85 ALA A N 1
ATOM 655 C CA . ALA A 1 85 ? 3.469 -5.938 -16.344 1 98.88 85 ALA A CA 1
ATOM 656 C C . ALA A 1 85 ? 3.164 -7.176 -17.188 1 98.88 85 ALA A C 1
ATOM 658 O O . ALA A 1 85 ? 2.387 -7.117 -18.141 1 98.88 85 ALA A O 1
ATOM 659 N N . ALA A 1 86 ? 3.768 -8.289 -16.812 1 98.88 86 ALA A N 1
ATOM 660 C CA . ALA A 1 86 ? 3.568 -9.547 -17.516 1 98.88 86 ALA A CA 1
ATOM 661 C C . ALA A 1 86 ? 2.309 -10.258 -17.031 1 98.88 86 ALA A C 1
ATOM 663 O O . ALA A 1 86 ? 1.816 -11.188 -17.688 1 98.88 86 ALA A O 1
ATOM 664 N N . GLY A 1 87 ? 1.793 -9.836 -15.953 1 98.94 87 GLY A N 1
ATOM 665 C CA . GLY A 1 87 ? 0.579 -10.398 -15.383 1 98.94 87 GLY A CA 1
ATOM 666 C C . GLY A 1 87 ? 0.025 -9.586 -14.227 1 98.94 87 GLY A C 1
ATOM 667 O O . GLY A 1 87 ? 0.673 -8.648 -13.758 1 98.94 87 GLY A O 1
ATOM 668 N N . VAL A 1 88 ? -1.174 -9.906 -13.836 1 98.94 88 VAL A N 1
ATOM 669 C CA . VAL A 1 88 ? -1.804 -9.32 -12.656 1 98.94 88 VAL A CA 1
ATOM 670 C C . VAL A 1 88 ? -2.27 -10.43 -11.719 1 98.94 88 VAL A C 1
ATOM 672 O O . VAL A 1 88 ? -2.498 -11.562 -12.148 1 98.94 88 VAL A O 1
ATOM 675 N N . VAL A 1 89 ? -2.268 -10.156 -10.43 1 98.94 89 VAL A N 1
ATOM 676 C CA . VAL A 1 89 ? -2.691 -11.055 -9.359 1 98.94 89 VAL A CA 1
ATOM 677 C C . VAL A 1 89 ? -3.939 -10.492 -8.68 1 98.94 89 VAL A C 1
ATOM 679 O O . VAL A 1 89 ? -3.926 -9.375 -8.172 1 98.94 89 VAL A O 1
ATOM 682 N N . LEU A 1 90 ? -5.039 -11.242 -8.719 1 98.94 90 LEU A N 1
ATOM 683 C CA . LEU A 1 90 ? -6.297 -10.719 -8.188 1 98.94 90 LEU A CA 1
ATOM 684 C C . LEU A 1 90 ? -7.18 -11.852 -7.672 1 98.94 90 LEU A C 1
ATOM 686 O O . LEU A 1 90 ? -6.879 -13.031 -7.891 1 98.94 90 LEU A O 1
ATOM 690 N N . GLY A 1 91 ? -8.172 -11.562 -6.941 1 98.75 91 GLY A N 1
ATOM 691 C CA . GLY A 1 91 ? -9.188 -12.469 -6.43 1 98.75 91 GLY A CA 1
ATOM 692 C C . GLY A 1 91 ? -10.453 -11.758 -5.996 1 98.75 91 GLY A C 1
ATOM 693 O O . GLY A 1 91 ? -10.398 -10.664 -5.422 1 98.75 91 GLY A O 1
ATOM 694 N N . VAL A 1 92 ? -11.555 -12.344 -6.289 1 98.75 92 VAL A N 1
ATOM 695 C CA . VAL A 1 92 ? -12.836 -11.742 -5.949 1 98.75 92 VAL A CA 1
ATOM 696 C C . VAL A 1 92 ? -13.805 -12.82 -5.469 1 98.75 92 VAL A C 1
ATOM 698 O O . VAL A 1 92 ? -13.969 -13.852 -6.129 1 98.75 92 VAL A O 1
ATOM 701 N N . LEU A 1 93 ? -14.359 -12.625 -4.344 1 98.75 93 LEU A N 1
ATOM 702 C CA . LEU A 1 93 ? -15.359 -13.516 -3.762 1 98.75 93 LEU A CA 1
ATOM 703 C C . LEU A 1 93 ? -16.703 -12.797 -3.6 1 98.75 93 LEU A C 1
ATOM 705 O O . LEU A 1 93 ? -16.75 -11.57 -3.514 1 98.75 93 LEU A O 1
ATOM 709 N N . ASN A 1 94 ? -17.766 -13.555 -3.617 1 98.19 94 ASN A N 1
ATOM 710 C CA . ASN A 1 94 ? -19.078 -13.008 -3.27 1 98.19 94 ASN A CA 1
ATOM 711 C C . ASN A 1 94 ? -19.375 -13.18 -1.783 1 98.19 94 ASN A C 1
ATOM 713 O O . ASN A 1 94 ? -18.531 -13.641 -1.021 1 98.19 94 ASN A O 1
ATOM 717 N N . GLU A 1 95 ? -20.5 -12.766 -1.342 1 96.25 95 GLU A N 1
ATOM 718 C CA . GLU A 1 95 ? -20.875 -12.758 0.069 1 96.25 95 GLU A CA 1
ATOM 719 C C . GLU A 1 95 ? -21 -14.172 0.622 1 96.25 95 GLU A C 1
ATOM 721 O O . GLU A 1 95 ? -20.984 -14.375 1.839 1 96.25 95 GLU A O 1
ATOM 726 N N . ARG A 1 96 ? -21.156 -15.188 -0.251 1 97.06 96 ARG A N 1
ATOM 727 C CA . ARG A 1 96 ? -21.234 -16.578 0.156 1 97.06 96 ARG A CA 1
ATOM 728 C C . ARG A 1 96 ? -19.859 -17.25 0.138 1 97.06 96 ARG A C 1
ATOM 730 O O . ARG A 1 96 ? -19.766 -18.469 0.219 1 97.06 96 ARG A O 1
ATOM 737 N N . ASN A 1 97 ? -18.781 -16.453 -0.061 1 97.44 97 ASN A N 1
ATOM 738 C CA . ASN A 1 97 ? -17.406 -16.938 -0.111 1 97.44 97 ASN A CA 1
ATOM 739 C C . ASN A 1 97 ? -17.203 -17.906 -1.274 1 97.44 97 ASN A C 1
ATOM 741 O O . ASN A 1 97 ? -16.578 -18.953 -1.109 1 97.44 97 ASN A O 1
ATOM 745 N N . GLU A 1 98 ? -17.766 -17.562 -2.309 1 98.19 98 GLU A N 1
ATOM 746 C CA . GLU A 1 98 ? -17.562 -18.219 -3.596 1 98.19 98 GLU A CA 1
ATOM 747 C C . GLU A 1 98 ? -16.922 -17.266 -4.605 1 98.19 98 GLU A C 1
ATOM 749 O O . GLU A 1 98 ? -16.922 -16.047 -4.402 1 98.19 98 GLU A O 1
ATOM 754 N N . VAL A 1 99 ? -16.406 -17.891 -5.664 1 98.75 99 VAL A N 1
ATOM 755 C CA . VAL A 1 99 ? -15.883 -17.031 -6.723 1 98.75 99 VAL A CA 1
ATOM 756 C C . VAL A 1 99 ? -17 -16.125 -7.25 1 98.75 99 VAL A C 1
ATOM 758 O O . VAL A 1 99 ? -18.078 -16.609 -7.633 1 98.75 99 VAL A O 1
ATOM 761 N N . ASP A 1 100 ? -16.859 -14.844 -7.207 1 98.75 100 ASP A N 1
ATOM 762 C CA . ASP A 1 100 ? -17.797 -13.914 -7.828 1 98.75 100 ASP A CA 1
ATOM 763 C C . ASP A 1 100 ? -17.609 -13.867 -9.344 1 98.75 100 ASP A C 1
ATOM 765 O O . ASP A 1 100 ? -16.844 -13.047 -9.859 1 98.75 100 ASP A O 1
ATOM 769 N N . GLU A 1 101 ? -18.312 -14.75 -9.984 1 98.75 101 GLU A N 1
ATOM 770 C CA . GLU A 1 101 ? -18.094 -14.953 -11.414 1 98.75 101 GLU A CA 1
ATOM 771 C C . GLU A 1 101 ? -18.375 -13.68 -12.203 1 98.75 101 GLU A C 1
ATOM 773 O O . GLU A 1 101 ? -17.656 -13.375 -13.164 1 98.75 101 GLU A O 1
ATOM 778 N N . GLU A 1 102 ? -19.344 -12.938 -11.852 1 98.62 102 GLU A N 1
ATOM 779 C CA . GLU A 1 102 ? -19.703 -11.711 -12.555 1 98.62 102 GLU A CA 1
ATOM 780 C C . GLU A 1 102 ? -18.578 -10.672 -12.438 1 98.62 102 GLU A C 1
ATOM 782 O O . GLU A 1 102 ? -18.172 -10.086 -13.445 1 98.62 102 GLU A O 1
ATOM 787 N N . LYS A 1 103 ? -18.141 -10.453 -11.289 1 98.75 103 LYS A N 1
ATOM 788 C CA . LYS A 1 103 ? -17.094 -9.461 -11.062 1 98.75 103 LYS A CA 1
ATOM 789 C C . LYS A 1 103 ? -15.766 -9.93 -11.664 1 98.75 103 LYS A C 1
ATOM 791 O O . LYS A 1 103 ? -14.977 -9.109 -12.148 1 98.75 103 LYS A O 1
ATOM 796 N N . LEU A 1 104 ? -15.523 -11.242 -11.594 1 98.88 104 LEU A N 1
ATOM 797 C CA . LEU A 1 104 ? -14.328 -11.773 -12.234 1 98.88 104 LEU A CA 1
ATOM 798 C C . LEU A 1 104 ? -14.367 -11.523 -13.742 1 98.88 104 LEU A C 1
ATOM 800 O O . LEU A 1 104 ? -13.383 -11.078 -14.328 1 98.88 104 LEU A O 1
ATOM 804 N N . ALA A 1 105 ? -15.5 -11.82 -14.312 1 98.81 105 ALA A N 1
ATOM 805 C CA . ALA A 1 105 ? -15.664 -11.57 -15.742 1 98.81 105 ALA A CA 1
ATOM 806 C C . ALA A 1 105 ? -15.43 -10.094 -16.078 1 98.81 105 ALA A C 1
ATOM 808 O O . ALA A 1 105 ? -14.797 -9.773 -17.078 1 98.81 105 ALA A O 1
ATOM 809 N N . ASP A 1 106 ? -15.977 -9.258 -15.258 1 98.81 106 ASP A N 1
ATOM 810 C CA . ASP A 1 106 ? -15.812 -7.82 -15.438 1 98.81 106 ASP A CA 1
ATOM 811 C C . ASP A 1 106 ? -14.336 -7.426 -15.383 1 98.81 106 ASP A C 1
ATOM 813 O O . ASP A 1 106 ? -13.844 -6.715 -16.266 1 98.81 106 ASP A O 1
ATOM 817 N N . LEU A 1 107 ? -13.586 -7.895 -14.438 1 98.94 107 LEU A N 1
ATOM 818 C CA . LEU A 1 107 ? -12.164 -7.609 -14.305 1 98.94 107 LEU A CA 1
ATOM 819 C C . LEU A 1 107 ? -11.398 -8.125 -15.516 1 98.94 107 LEU A C 1
ATOM 821 O O . LEU A 1 107 ? -10.523 -7.434 -16.047 1 98.94 107 LEU A O 1
ATOM 825 N N . LEU A 1 108 ? -11.742 -9.32 -15.961 1 98.88 108 LEU A N 1
ATOM 826 C CA . LEU A 1 108 ? -11.031 -9.961 -17.062 1 98.88 108 LEU A CA 1
ATOM 827 C C . LEU A 1 108 ? -11.312 -9.25 -18.391 1 98.88 108 LEU A C 1
ATOM 829 O O . LEU A 1 108 ? -10.562 -9.391 -19.344 1 98.88 108 LEU A O 1
ATOM 833 N N . SER A 1 109 ? -12.367 -8.484 -18.422 1 98.81 109 SER A N 1
ATOM 834 C CA . SER A 1 109 ? -12.766 -7.797 -19.656 1 98.81 109 SER A CA 1
ATOM 835 C C . SER A 1 109 ? -11.703 -6.793 -20.094 1 98.81 109 SER A C 1
ATOM 837 O O . SER A 1 109 ? -11.617 -6.449 -21.266 1 98.81 109 SER A O 1
ATOM 839 N N . VAL A 1 110 ? -10.836 -6.363 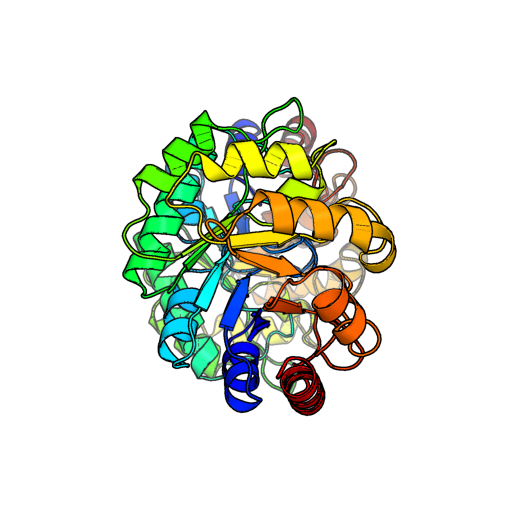-19.156 1 98.88 110 VAL A N 1
ATOM 840 C CA . VAL A 1 110 ? -9.852 -5.344 -19.516 1 98.88 110 VAL A CA 1
ATOM 841 C C . VAL A 1 110 ? -8.461 -5.965 -19.594 1 98.88 110 VAL A C 1
ATOM 843 O O . VAL A 1 110 ? -7.469 -5.262 -19.781 1 98.88 110 VAL A O 1
ATOM 846 N N . VAL A 1 111 ? -8.398 -7.238 -19.391 1 98.75 111 VAL A N 1
ATOM 847 C CA . VAL A 1 111 ? -7.129 -7.953 -19.484 1 98.75 111 VAL A CA 1
ATOM 848 C C . VAL A 1 111 ? -6.84 -8.305 -20.953 1 98.75 111 VAL A C 1
ATOM 850 O O . VAL A 1 111 ? -7.707 -8.828 -21.656 1 98.75 111 VAL A O 1
ATOM 853 N N . ASP A 1 112 ? -5.652 -7.969 -21.375 1 97.75 112 ASP A N 1
ATOM 854 C CA . ASP A 1 112 ? -5.301 -8.227 -22.766 1 97.75 112 ASP A CA 1
ATOM 855 C C . ASP A 1 112 ? -3.902 -8.828 -22.891 1 97.75 112 ASP A C 1
ATOM 857 O O . ASP A 1 112 ? -2.91 -8.102 -22.953 1 97.75 112 ASP A O 1
ATOM 861 N N . GLY A 1 113 ? -3.846 -10.172 -23 1 96.88 113 GLY A N 1
ATOM 862 C CA . GLY A 1 113 ? -2.619 -10.828 -23.422 1 96.88 113 GLY A CA 1
ATOM 863 C C . GLY A 1 113 ? -1.647 -11.07 -22.281 1 96.88 113 GLY A C 1
ATOM 864 O O . GLY A 1 113 ? -0.512 -11.492 -22.5 1 96.88 113 GLY A O 1
ATOM 865 N N . ILE A 1 114 ? -1.993 -10.727 -21.078 1 98.5 114 ILE A N 1
ATOM 866 C CA . ILE A 1 114 ? -1.086 -10.961 -19.969 1 98.5 114 ILE A CA 1
ATOM 867 C C . ILE A 1 114 ? -1.647 -12.062 -19.062 1 98.5 114 ILE A C 1
ATOM 869 O O . ILE A 1 114 ? -2.812 -12.445 -19.203 1 98.5 114 ILE A O 1
ATOM 873 N N . ASN A 1 115 ? -0.783 -12.57 -18.188 1 98.75 115 ASN A N 1
ATOM 874 C CA . ASN A 1 115 ? -1.209 -13.617 -17.266 1 98.75 115 ASN A CA 1
ATOM 875 C C . ASN A 1 115 ? -2.137 -13.07 -16.188 1 98.75 115 ASN A C 1
ATOM 877 O O . ASN A 1 115 ? -2.016 -11.914 -15.789 1 98.75 115 ASN A O 1
ATOM 881 N N . VAL A 1 116 ? -3.074 -13.891 -15.789 1 98.94 116 VAL A N 1
ATOM 882 C CA . VAL A 1 116 ? -3.902 -13.594 -14.625 1 98.94 116 VAL A CA 1
ATOM 883 C C . VAL A 1 116 ? -3.748 -14.703 -13.586 1 98.94 116 VAL A C 1
ATOM 885 O O . VAL A 1 116 ? -4.008 -15.875 -13.875 1 98.94 116 VAL A O 1
ATOM 888 N N . THR A 1 117 ? -3.289 -14.336 -12.414 1 98.94 117 THR A N 1
ATOM 889 C CA . THR A 1 117 ? -3.227 -15.25 -11.281 1 98.94 117 THR A CA 1
ATOM 890 C C . THR A 1 117 ? -4.375 -14.992 -10.312 1 98.94 117 THR A C 1
ATOM 892 O O . THR A 1 117 ? -4.516 -13.891 -9.789 1 98.94 117 THR A O 1
ATOM 895 N N . TYR A 1 118 ? -5.273 -15.992 -10.195 1 98.94 118 TYR A N 1
ATOM 896 C CA . TYR A 1 118 ? -6.23 -15.945 -9.102 1 98.94 118 TYR A CA 1
ATOM 897 C C . TYR A 1 118 ? -5.559 -16.297 -7.777 1 98.94 118 TYR A C 1
ATOM 899 O O . TYR A 1 118 ? -5.047 -17.406 -7.609 1 98.94 118 TYR A O 1
ATOM 907 N N . HIS A 1 119 ? -5.582 -15.281 -6.832 1 98.81 119 HIS A N 1
ATOM 908 C CA . HIS A 1 119 ? -4.711 -15.438 -5.672 1 98.81 119 HIS A CA 1
ATOM 909 C C . HIS A 1 119 ? -5.418 -16.188 -4.551 1 98.81 119 HIS A C 1
ATOM 911 O O . HIS A 1 119 ? -6.41 -16.891 -4.793 1 98.81 119 HIS A O 1
ATOM 917 N N . ARG A 1 120 ? -4.965 -16.109 -3.363 1 98.12 120 ARG A N 1
ATOM 918 C CA . ARG A 1 120 ? -5.273 -17 -2.246 1 98.12 120 ARG A CA 1
ATOM 919 C C . ARG A 1 120 ? -6.688 -16.766 -1.733 1 98.12 120 ARG A C 1
ATOM 921 O O . ARG A 1 120 ? -7.141 -17.438 -0.809 1 98.12 120 ARG A O 1
ATOM 928 N N . ALA A 1 121 ? -7.414 -15.797 -2.381 1 98.31 121 ALA A N 1
ATOM 929 C CA . ALA A 1 121 ? -8.844 -15.734 -2.074 1 98.31 121 ALA A CA 1
ATOM 930 C C . ALA A 1 121 ? -9.492 -17.109 -2.193 1 98.31 121 ALA A C 1
ATOM 932 O O . ALA A 1 121 ? -10.438 -17.422 -1.464 1 98.31 121 ALA A O 1
ATOM 933 N N . ILE A 1 122 ? -8.992 -17.953 -3.029 1 98.62 122 ILE A N 1
ATOM 934 C CA . ILE A 1 122 ? -9.531 -19.281 -3.254 1 98.62 122 ILE A CA 1
ATOM 935 C C . ILE A 1 122 ? -9.406 -20.125 -1.98 1 98.62 122 ILE A C 1
ATOM 937 O O . ILE A 1 122 ? -10.188 -21.047 -1.749 1 98.62 122 ILE A O 1
ATOM 941 N N . ASP A 1 123 ? -8.406 -19.812 -1.133 1 98.19 123 ASP A N 1
ATOM 942 C CA . ASP A 1 123 ? -8.156 -20.578 0.09 1 98.19 123 ASP A CA 1
ATOM 943 C C . ASP A 1 123 ? -9.234 -20.297 1.136 1 98.19 123 ASP A C 1
ATOM 945 O O . ASP A 1 123 ? -9.336 -21.016 2.131 1 98.19 123 ASP A O 1
ATOM 949 N N . ASP A 1 124 ? -10.023 -19.25 0.915 1 97.19 124 ASP A N 1
ATOM 950 C CA . ASP A 1 124 ? -11.109 -18.906 1.832 1 97.19 124 ASP A CA 1
ATOM 951 C C . ASP A 1 124 ? -12.406 -19.609 1.434 1 97.19 124 ASP A C 1
ATOM 953 O O . ASP A 1 124 ? -13.398 -19.562 2.17 1 97.19 124 ASP A O 1
ATOM 957 N N . ILE A 1 125 ? -12.398 -20.234 0.299 1 97.81 125 ILE A N 1
ATOM 958 C CA . ILE A 1 125 ? -13.562 -20.953 -0.201 1 97.81 125 ILE A CA 1
ATOM 959 C C . ILE A 1 125 ? -13.633 -22.328 0.463 1 97.81 125 ILE A C 1
ATOM 961 O O . ILE A 1 125 ? -12.609 -22.984 0.657 1 97.81 125 ILE A O 1
ATOM 965 N N . GLU A 1 126 ? -14.797 -22.797 0.761 1 96.62 126 GLU A N 1
ATOM 966 C CA . GLU A 1 126 ? -15.008 -24.047 1.482 1 96.62 126 GLU A CA 1
ATOM 967 C C . GLU A 1 126 ? -14.414 -25.219 0.725 1 96.62 126 GLU A C 1
ATOM 969 O O . GLU A 1 126 ? -13.781 -26.094 1.323 1 96.62 126 GLU A O 1
ATOM 974 N N . ASN A 1 127 ? -14.664 -25.234 -0.54 1 97.31 127 ASN A N 1
ATOM 975 C CA . ASN A 1 127 ? -14.164 -26.297 -1.402 1 97.31 127 ASN A CA 1
ATOM 976 C C . ASN A 1 127 ? -13.328 -25.734 -2.553 1 97.31 127 ASN A C 1
ATOM 978 O O . ASN A 1 127 ? -13.852 -25.5 -3.646 1 97.31 127 ASN A O 1
ATOM 982 N N . PRO A 1 128 ? -12.023 -25.625 -2.314 1 98.12 128 PRO A N 1
ATOM 983 C CA . PRO A 1 128 ? -11.172 -25.031 -3.348 1 98.12 128 PRO A CA 1
ATOM 984 C C . PRO A 1 128 ? -11.125 -25.875 -4.625 1 98.12 128 PRO A C 1
ATOM 986 O O . PRO A 1 128 ? -10.93 -25.344 -5.715 1 98.12 128 PRO A O 1
ATOM 989 N N . VAL A 1 129 ? -11.297 -27.141 -4.527 1 98.31 129 VAL A N 1
ATOM 990 C CA . VAL A 1 129 ? -11.297 -28.016 -5.695 1 98.31 129 VAL A CA 1
ATOM 991 C C . VAL A 1 129 ? -12.469 -27.672 -6.605 1 98.31 129 VAL A C 1
ATOM 993 O O . VAL A 1 129 ? -12.297 -27.531 -7.82 1 98.31 129 VAL A O 1
ATOM 996 N N . GLU A 1 130 ? -13.586 -27.547 -6.023 1 97.44 130 GLU A N 1
ATOM 997 C CA . GLU A 1 130 ? -14.75 -27.141 -6.793 1 97.44 130 GLU A CA 1
ATOM 998 C C . GLU A 1 130 ? -14.562 -25.734 -7.387 1 97.44 130 GLU A C 1
ATOM 1000 O O . GLU A 1 130 ? -15.023 -25.469 -8.5 1 97.44 130 GLU A O 1
ATOM 1005 N N . ALA A 1 131 ? -13.938 -24.859 -6.645 1 98.25 131 ALA A N 1
ATOM 1006 C CA . ALA A 1 131 ? -13.656 -23.516 -7.121 1 98.25 131 ALA A CA 1
ATOM 1007 C C . ALA A 1 131 ? -12.789 -23.547 -8.383 1 98.25 131 ALA A C 1
ATOM 1009 O O . ALA A 1 131 ? -12.93 -22.688 -9.258 1 98.25 131 ALA A O 1
ATOM 1010 N N . MET A 1 132 ? -11.945 -24.562 -8.508 1 98.38 132 MET A N 1
ATOM 1011 C CA . MET A 1 132 ? -11.117 -24.719 -9.703 1 98.38 132 MET A CA 1
ATOM 1012 C C . MET A 1 132 ? -11.992 -24.922 -10.938 1 98.38 132 MET A C 1
ATOM 1014 O O . MET A 1 132 ? -11.688 -24.391 -12.008 1 98.38 132 MET A O 1
ATOM 1018 N N . ASN A 1 133 ? -13 -25.688 -10.766 1 97.81 133 ASN A N 1
ATOM 1019 C CA . ASN A 1 133 ? -13.922 -25.906 -11.875 1 97.81 133 ASN A CA 1
ATOM 1020 C C . ASN A 1 133 ? -14.562 -24.594 -12.328 1 97.81 133 ASN A C 1
ATOM 1022 O O . ASN A 1 133 ? -14.742 -24.359 -13.531 1 97.81 133 ASN A O 1
ATOM 1026 N N . THR A 1 134 ? -14.859 -23.797 -11.414 1 98.19 134 THR A N 1
ATOM 1027 C CA . THR A 1 134 ? -15.43 -22.5 -11.719 1 98.19 134 THR A CA 1
ATOM 1028 C C . THR A 1 134 ? -14.422 -21.625 -12.461 1 98.19 134 THR A C 1
ATOM 1030 O O . THR A 1 134 ? -14.75 -21.016 -13.484 1 98.19 134 THR A O 1
ATOM 1033 N N . LEU A 1 135 ? -13.195 -21.594 -12.008 1 98.69 135 LEU A N 1
ATOM 1034 C CA . LEU A 1 135 ? -12.164 -20.734 -12.57 1 98.69 135 LEU A CA 1
ATOM 1035 C C . LEU A 1 135 ? -11.797 -21.188 -13.984 1 98.69 135 LEU A C 1
ATOM 1037 O O . LEU A 1 135 ? -11.445 -20.375 -14.828 1 98.69 135 LEU A O 1
ATOM 1041 N N . LYS A 1 136 ? -11.898 -22.453 -14.273 1 98.06 136 LYS A N 1
ATOM 1042 C CA . LYS A 1 136 ? -11.57 -23 -15.578 1 98.06 136 LYS A CA 1
ATOM 1043 C C . LYS A 1 136 ? -12.492 -22.453 -16.656 1 98.06 136 LYS A C 1
ATOM 1045 O O . LYS A 1 136 ? -12.164 -22.5 -17.844 1 98.06 136 LYS A O 1
ATOM 1050 N N . LYS A 1 137 ? -13.641 -21.984 -16.219 1 97.69 137 LYS A N 1
ATOM 1051 C CA . LYS A 1 137 ? -14.57 -21.375 -17.172 1 97.69 137 LYS A CA 1
ATOM 1052 C C . LYS A 1 137 ? -14 -20.078 -17.75 1 97.69 137 LYS A C 1
ATOM 1054 O O . LYS A 1 137 ? -14.469 -19.594 -18.781 1 97.69 137 LYS A O 1
ATOM 1059 N N . PHE A 1 138 ? -13.07 -19.5 -17.094 1 98.44 138 PHE A N 1
ATOM 1060 C CA . PHE A 1 138 ? -12.477 -18.234 -17.5 1 98.44 138 PHE A CA 1
ATOM 1061 C C . PHE A 1 138 ? -11.117 -18.453 -18.156 1 98.44 138 PHE A C 1
ATOM 1063 O O . PHE A 1 138 ? -10.102 -18.562 -17.453 1 98.44 138 PHE A O 1
ATOM 1070 N N . HIS A 1 139 ? -11.039 -18.375 -19.406 1 96.62 139 HIS A N 1
ATOM 1071 C CA . HIS A 1 139 ? -9.859 -18.766 -20.156 1 96.62 139 HIS A CA 1
ATOM 1072 C C . HIS A 1 139 ? -8.695 -17.797 -19.906 1 96.62 139 HIS A C 1
ATOM 1074 O O . HIS A 1 139 ? -7.539 -18.141 -20.141 1 96.62 139 HIS A O 1
ATOM 1080 N N . LYS A 1 140 ? -9.039 -16.641 -19.406 1 98.38 140 LYS A N 1
ATOM 1081 C CA . LYS A 1 140 ? -7.977 -15.664 -19.188 1 98.38 140 LYS A CA 1
ATOM 1082 C C . LYS A 1 140 ? -7.285 -15.906 -17.844 1 98.38 140 LYS A C 1
ATOM 1084 O O . LYS A 1 140 ? -6.215 -15.344 -17.594 1 98.38 140 LYS A O 1
ATOM 1089 N N . VAL A 1 141 ? -7.867 -16.688 -16.984 1 98.69 141 VAL A N 1
ATOM 1090 C CA . VAL A 1 141 ? -7.184 -17.094 -15.766 1 98.69 141 VAL A CA 1
ATOM 1091 C C . VAL A 1 141 ? -6.125 -18.141 -16.078 1 98.69 141 VAL A C 1
ATOM 1093 O O . VAL A 1 141 ? -6.457 -19.281 -16.438 1 98.69 141 VAL A O 1
ATOM 1096 N N . THR A 1 142 ? -4.918 -17.781 -15.875 1 98.69 142 THR A N 1
ATOM 1097 C CA . THR A 1 142 ? -3.842 -18.656 -16.312 1 98.69 142 THR A CA 1
ATOM 1098 C C . THR A 1 142 ? -3.215 -19.375 -15.133 1 98.69 142 THR A C 1
ATOM 1100 O O . THR A 1 142 ? -2.629 -20.453 -15.289 1 98.69 142 THR A O 1
ATOM 1103 N N . HIS A 1 143 ? -3.297 -18.781 -13.961 1 98.75 143 HIS A N 1
ATOM 1104 C CA . HIS A 1 143 ? -2.672 -19.328 -12.766 1 98.75 143 HIS A CA 1
ATOM 1105 C C . HIS A 1 143 ? -3.613 -19.266 -11.57 1 98.75 143 HIS A C 1
ATOM 1107 O O . HIS A 1 143 ? -4.508 -18.406 -11.531 1 98.75 143 HIS A O 1
ATOM 1113 N N . VAL A 1 144 ? -3.387 -20.109 -10.641 1 98.88 144 VAL A N 1
ATOM 1114 C CA . VAL A 1 144 ? -4.012 -20.047 -9.328 1 98.88 144 VAL A CA 1
ATOM 1115 C C . VAL A 1 144 ? -2.951 -20.203 -8.242 1 98.88 144 VAL A C 1
ATOM 1117 O O . VAL A 1 144 ? -2.203 -21.172 -8.227 1 98.88 144 VAL A O 1
ATOM 1120 N N . LEU A 1 145 ? -2.803 -19.188 -7.422 1 98.81 145 LEU A N 1
ATOM 1121 C CA . LEU A 1 145 ? -1.945 -19.25 -6.242 1 98.81 145 LEU A CA 1
ATOM 1122 C C . LEU A 1 145 ? -2.713 -19.766 -5.031 1 98.81 145 LEU A C 1
ATOM 1124 O O . LEU A 1 145 ? -3.74 -19.203 -4.652 1 98.81 145 LEU A O 1
ATOM 1128 N N . THR A 1 146 ? -2.182 -20.859 -4.359 1 98.75 146 THR A N 1
ATOM 1129 C CA . THR A 1 146 ? -3.008 -21.484 -3.334 1 98.75 146 THR A CA 1
ATOM 1130 C C . THR A 1 146 ? -2.15 -22.297 -2.375 1 98.75 146 THR A C 1
ATOM 1132 O O . THR A 1 146 ? -1.06 -22.75 -2.738 1 98.75 146 THR A O 1
ATOM 1135 N N . SER A 1 147 ? -2.678 -22.406 -1.206 1 98.31 147 SER A N 1
ATOM 1136 C CA . SER A 1 147 ? -2.131 -23.359 -0.243 1 98.31 147 SER A CA 1
ATOM 1137 C C . SER A 1 147 ? -3.031 -24.578 -0.098 1 98.31 147 SER A C 1
ATOM 1139 O O . SER A 1 147 ? -2.822 -25.406 0.79 1 98.31 147 SER A O 1
ATOM 1141 N N . GLY A 1 148 ? -4.055 -24.578 -0.928 1 98.06 148 GLY A N 1
ATOM 1142 C CA . GLY A 1 148 ? -4.996 -25.688 -0.865 1 98.06 148 GLY A CA 1
ATOM 1143 C C . GLY A 1 148 ? -6.066 -25.5 0.191 1 98.06 148 GLY A C 1
ATOM 1144 O O . GLY A 1 148 ? -6.723 -26.453 0.595 1 98.06 148 GLY A O 1
ATOM 1145 N N . GLY A 1 149 ? -6.191 -24.297 0.687 1 96.5 149 GLY A N 1
ATOM 1146 C CA . GLY A 1 149 ? -7.156 -24.016 1.737 1 96.5 149 GLY A CA 1
ATOM 1147 C C . GLY A 1 149 ? -6.516 -23.516 3.02 1 96.5 149 GLY A C 1
ATOM 1148 O O . GLY A 1 149 ? -5.359 -23.094 3.014 1 96.5 149 GLY A O 1
ATOM 1149 N N . GLN A 1 150 ? -7.32 -23.469 4.059 1 94.12 150 GLN A N 1
ATOM 1150 C CA . GLN A 1 150 ? -6.844 -22.984 5.352 1 94.12 150 GLN A CA 1
ATOM 1151 C C . GLN A 1 150 ? -5.902 -24 5.996 1 94.12 150 GLN A C 1
ATOM 1153 O O . GLN A 1 150 ? -5.922 -25.172 5.652 1 94.12 150 GLN A O 1
ATOM 1158 N N . GLY A 1 151 ? -5.023 -23.453 6.828 1 92.31 151 GLY A N 1
ATOM 1159 C CA . GLY A 1 151 ? -4.148 -24.344 7.574 1 92.31 151 GLY A CA 1
ATOM 1160 C C . GLY A 1 151 ? -2.773 -24.484 6.953 1 92.31 151 GLY A C 1
ATOM 1161 O O . GLY A 1 151 ? -2.377 -23.672 6.113 1 92.31 151 GLY A O 1
ATOM 1162 N N . ASN A 1 152 ? -2.113 -25.547 7.336 1 95.62 152 ASN A N 1
ATOM 1163 C CA . ASN A 1 152 ? -0.756 -25.828 6.879 1 95.62 152 ASN A CA 1
ATOM 1164 C C . ASN A 1 152 ? -0.748 -26.438 5.477 1 95.62 152 ASN A C 1
ATOM 1166 O O . ASN A 1 152 ? -1.479 -27.375 5.195 1 95.62 152 ASN A O 1
ATOM 1170 N N . ILE A 1 153 ? 0.124 -25.875 4.645 1 97.81 153 ILE A N 1
ATOM 1171 C CA . ILE A 1 153 ? 0.137 -26.234 3.23 1 97.81 153 ILE A CA 1
ATOM 1172 C C . ILE A 1 153 ? 0.504 -27.719 3.082 1 97.81 153 ILE A C 1
ATOM 1174 O O . ILE A 1 153 ? 0.038 -28.391 2.16 1 97.81 153 ILE A O 1
ATOM 1178 N N . VAL A 1 154 ? 1.311 -28.266 3.994 1 97.81 154 VAL A N 1
ATOM 1179 C CA . VAL A 1 154 ? 1.724 -29.656 3.912 1 97.81 154 VAL A CA 1
ATOM 1180 C C . VAL A 1 154 ? 0.53 -30.562 4.195 1 97.81 154 VAL A C 1
ATOM 1182 O O . VAL A 1 154 ? 0.358 -31.594 3.541 1 97.81 154 VAL A O 1
ATOM 1185 N N . GLU A 1 155 ? -0.27 -30.188 5.102 1 97.81 155 GLU A N 1
ATOM 1186 C CA . GLU A 1 155 ? -1.475 -30.938 5.422 1 97.81 155 GLU A CA 1
ATOM 1187 C C . GLU A 1 155 ? -2.498 -30.859 4.293 1 97.81 155 GLU A C 1
ATOM 1189 O O . GLU A 1 155 ? -3.412 -31.688 4.211 1 97.81 155 GLU A O 1
ATOM 1194 N N . ASN A 1 156 ? -2.359 -29.922 3.412 1 98.19 156 ASN A N 1
ATOM 1195 C CA . ASN A 1 156 ? -3.314 -29.672 2.338 1 98.19 156 ASN A CA 1
ATOM 1196 C C . ASN A 1 156 ? -2.875 -30.328 1.034 1 98.19 156 ASN A C 1
ATOM 1198 O O . ASN A 1 156 ? -3.482 -30.109 -0.014 1 98.19 156 ASN A O 1
ATOM 1202 N N . ILE A 1 157 ? -1.869 -31.172 1.074 1 98.31 157 ILE A N 1
ATOM 1203 C CA . ILE A 1 157 ? -1.317 -31.828 -0.113 1 98.31 157 ILE A CA 1
ATOM 1204 C C . ILE A 1 157 ? -2.414 -32.594 -0.831 1 98.31 157 ILE A C 1
ATOM 1206 O O . ILE A 1 157 ? -2.539 -32.531 -2.055 1 98.31 157 ILE A O 1
ATOM 1210 N N . PRO A 1 158 ? -3.266 -33.312 -0.108 1 98.25 158 PRO A N 1
ATOM 1211 C CA . PRO A 1 158 ? -4.332 -34.031 -0.818 1 98.25 158 PRO A CA 1
ATOM 1212 C C . PRO A 1 158 ? -5.25 -33.094 -1.6 1 98.25 158 PRO A C 1
ATOM 1214 O O . PRO A 1 158 ? -5.625 -33.406 -2.736 1 98.25 158 PRO A O 1
ATOM 1217 N N . VAL A 1 159 ? -5.609 -32 -1.028 1 98.56 159 VAL A N 1
ATOM 1218 C CA . VAL A 1 159 ? -6.469 -31.016 -1.688 1 98.56 159 VAL A CA 1
ATOM 1219 C C . VAL A 1 159 ? -5.746 -30.422 -2.895 1 98.56 159 VAL A C 1
ATOM 1221 O O . VAL A 1 159 ? -6.316 -30.328 -3.982 1 98.56 159 VAL A O 1
ATOM 1224 N N . LEU A 1 160 ? -4.488 -30.062 -2.719 1 98.69 160 LEU A N 1
ATOM 1225 C CA . LEU A 1 160 ? -3.678 -29.5 -3.795 1 98.69 160 LEU A CA 1
ATOM 1226 C C . LEU A 1 160 ? -3.566 -30.484 -4.957 1 98.69 160 LEU A C 1
ATOM 1228 O O . LEU A 1 160 ? -3.627 -30.078 -6.121 1 98.69 160 LEU A O 1
ATOM 1232 N N . THR A 1 161 ? -3.387 -31.734 -4.59 1 98.56 161 THR A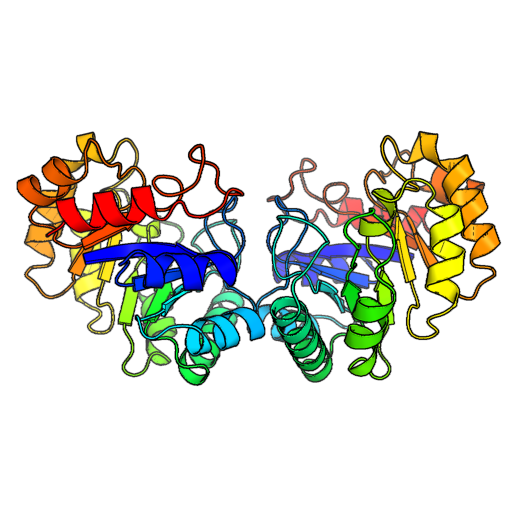 N 1
ATOM 1233 C CA . THR A 1 161 ? -3.289 -32.781 -5.605 1 98.56 161 THR A CA 1
ATOM 1234 C C . THR A 1 161 ? -4.57 -32.844 -6.43 1 98.56 161 THR A C 1
ATOM 1236 O O . THR A 1 161 ? -4.52 -32.938 -7.66 1 98.56 161 THR A O 1
ATOM 1239 N N . GLU A 1 162 ? -5.645 -32.781 -5.75 1 98.56 162 GLU A N 1
ATOM 1240 C CA . GLU A 1 162 ? -6.93 -32.812 -6.441 1 98.56 162 GLU A CA 1
ATOM 1241 C C . GLU A 1 162 ? -7.129 -31.578 -7.301 1 98.56 162 GLU A C 1
ATOM 1243 O O . GLU A 1 162 ? -7.648 -31.672 -8.414 1 98.56 162 GLU A O 1
ATOM 1248 N N . MET A 1 163 ? -6.754 -30.406 -6.82 1 98.62 163 MET A N 1
ATOM 1249 C CA . MET A 1 163 ? -6.84 -29.172 -7.582 1 98.62 163 MET A CA 1
ATOM 1250 C C . MET A 1 163 ? -6.008 -29.25 -8.859 1 98.62 163 MET A C 1
ATOM 1252 O O . MET A 1 163 ? -6.449 -28.828 -9.922 1 98.62 163 MET A O 1
ATOM 1256 N N . GLN A 1 164 ? -4.84 -29.781 -8.688 1 98.19 164 GLN A N 1
ATOM 1257 C CA . GLN A 1 164 ? -3.947 -29.969 -9.828 1 98.19 164 GLN A CA 1
ATOM 1258 C C . GLN A 1 164 ? -4.586 -30.875 -10.891 1 98.19 164 GLN A C 1
ATOM 1260 O O . GLN A 1 164 ? -4.52 -30.578 -12.086 1 98.19 164 GLN A O 1
ATOM 1265 N N . LYS A 1 165 ? -5.141 -31.906 -10.43 1 97.69 165 LYS A N 1
ATOM 1266 C CA . LYS A 1 165 ? -5.816 -32.844 -11.336 1 97.69 165 LYS A CA 1
ATOM 1267 C C . LYS A 1 165 ? -6.953 -32.156 -12.086 1 97.69 165 LYS A C 1
ATOM 1269 O O . LYS A 1 165 ? -7.07 -32.281 -13.305 1 97.69 165 LYS A O 1
ATOM 1274 N N . VAL A 1 166 ? -7.742 -31.406 -11.32 1 97.69 166 VAL A N 1
ATOM 1275 C CA . VAL A 1 166 ? -8.898 -30.719 -11.891 1 97.69 166 VAL A CA 1
ATOM 1276 C C . VAL A 1 166 ? -8.43 -29.672 -12.906 1 97.69 166 VAL A C 1
ATOM 1278 O O . VAL A 1 166 ? -9.094 -29.453 -13.922 1 97.69 166 VAL A O 1
ATOM 1281 N N . SER A 1 167 ? -7.328 -28.984 -12.656 1 96.19 167 SER A N 1
ATOM 1282 C CA . SER A 1 167 ? -6.812 -27.953 -13.547 1 96.19 167 SER A CA 1
ATOM 1283 C C . SER A 1 167 ? -6.629 -28.484 -14.961 1 96.19 167 SER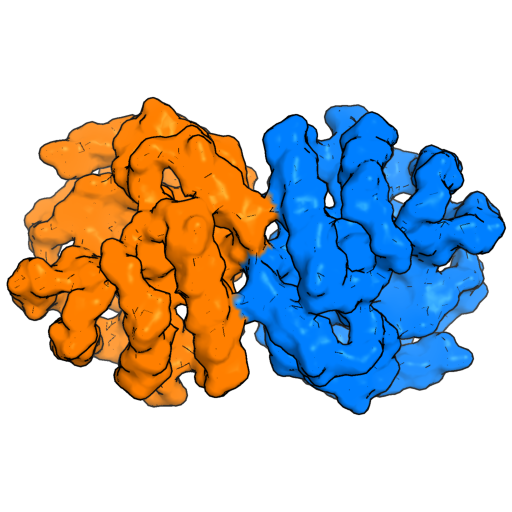 A C 1
ATOM 1285 O O . SER A 1 167 ? -6.832 -27.766 -15.938 1 96.19 167 SER A O 1
ATOM 1287 N N . ASP A 1 168 ? -6.211 -29.766 -15.07 1 92.12 168 ASP A N 1
ATOM 1288 C CA . ASP A 1 168 ? -6.062 -30.484 -16.328 1 92.12 168 ASP A CA 1
ATOM 1289 C C . ASP A 1 168 ? -5.191 -29.703 -17.312 1 92.12 168 ASP A C 1
ATOM 1291 O O . ASP A 1 168 ? -5.52 -29.609 -18.5 1 92.12 168 ASP A O 1
ATOM 1295 N N . GLY A 1 169 ? -4.262 -29 -16.75 1 93.25 169 GLY A N 1
ATOM 1296 C CA . GLY A 1 169 ? -3.312 -28.281 -17.594 1 93.25 169 GLY A CA 1
ATOM 1297 C C . GLY A 1 169 ? -3.834 -26.938 -18.062 1 93.25 169 GLY A C 1
ATOM 1298 O O . GLY A 1 169 ? -3.088 -26.141 -18.641 1 93.25 169 GLY A O 1
ATOM 1299 N N . GLN A 1 170 ? -5.023 -26.625 -17.906 1 96.5 170 GLN A N 1
ATOM 1300 C CA . GLN A 1 170 ? -5.629 -25.359 -18.344 1 96.5 170 GLN A CA 1
ATOM 1301 C C . GLN A 1 170 ? -5.168 -24.203 -17.453 1 96.5 170 GLN A C 1
ATOM 1303 O O . GLN A 1 170 ? -4.941 -23.094 -17.953 1 96.5 170 GLN A O 1
ATOM 1308 N N . ILE A 1 171 ? -5.07 -24.438 -16.172 1 98.25 171 ILE A N 1
ATOM 1309 C CA . ILE A 1 171 ? -4.621 -23.453 -15.195 1 98.25 171 ILE A CA 1
ATOM 1310 C C . ILE A 1 171 ? -3.371 -23.969 -14.484 1 98.25 171 ILE A C 1
ATOM 1312 O O . ILE A 1 171 ? -3.322 -25.125 -14.062 1 98.25 171 ILE A O 1
ATOM 1316 N N . GLN A 1 172 ? -2.377 -23.188 -14.445 1 98.19 172 GLN A N 1
ATOM 1317 C CA . GLN A 1 172 ? -1.17 -23.547 -13.711 1 98.19 172 GLN A CA 1
ATOM 1318 C C . GLN A 1 172 ? -1.3 -23.188 -12.234 1 98.19 172 GLN A C 1
ATOM 1320 O O . GLN A 1 172 ? -1.589 -22.047 -11.891 1 98.19 172 GLN A O 1
ATOM 1325 N N . LEU A 1 173 ? -1.074 -24.156 -11.406 1 98.5 173 LEU A N 1
ATOM 1326 C CA . LEU A 1 173 ? -1.092 -23.891 -9.977 1 98.5 173 LEU A CA 1
ATOM 1327 C C . LEU A 1 173 ? 0.27 -23.406 -9.5 1 98.5 173 LEU A C 1
ATOM 1329 O O . LEU A 1 173 ? 1.306 -23.828 -10.008 1 98.5 173 LEU A O 1
ATOM 1333 N N . VAL A 1 174 ? 0.221 -22.516 -8.602 1 98.62 174 VAL A N 1
ATOM 1334 C CA . VAL A 1 174 ? 1.395 -22.016 -7.891 1 98.62 174 VAL A CA 1
ATOM 1335 C C . VAL A 1 174 ? 1.233 -22.266 -6.395 1 98.62 174 VAL A C 1
ATOM 1337 O O . VAL A 1 174 ? 0.323 -21.734 -5.762 1 98.62 174 VAL A O 1
ATOM 1340 N N . ALA A 1 175 ? 2.08 -23.109 -5.84 1 98.44 175 ALA A N 1
ATOM 1341 C CA . ALA A 1 175 ? 2.006 -23.406 -4.414 1 98.44 175 ALA A CA 1
ATOM 1342 C C . ALA A 1 175 ? 2.594 -22.281 -3.58 1 98.44 175 ALA A C 1
ATOM 1344 O O . ALA A 1 175 ? 3.758 -21.906 -3.758 1 98.44 175 ALA A O 1
ATOM 1345 N N . GLY A 1 176 ? 1.762 -21.75 -2.727 1 97.75 176 GLY A N 1
ATOM 1346 C CA . GLY A 1 176 ? 2.229 -20.656 -1.89 1 97.75 176 GLY A CA 1
ATOM 1347 C C . GLY A 1 176 ? 1.604 -20.656 -0.507 1 97.75 176 GLY A C 1
ATOM 1348 O O . GLY A 1 176 ? 0.684 -21.422 -0.235 1 97.75 176 GLY A O 1
ATOM 1349 N N . ALA A 1 177 ? 2.195 -19.75 0.327 1 95.38 177 ALA A N 1
ATOM 1350 C CA . ALA A 1 177 ? 1.786 -19.594 1.721 1 95.38 177 ALA A CA 1
ATOM 1351 C C . ALA A 1 177 ? 2.244 -20.781 2.562 1 95.38 177 ALA A C 1
ATOM 1353 O O . ALA A 1 177 ? 1.459 -21.688 2.84 1 95.38 177 ALA A O 1
ATOM 1354 N N . GLY A 1 178 ? 3.395 -20.656 3.086 1 94.19 178 GLY A N 1
ATOM 1355 C CA . GLY A 1 178 ? 3.916 -21.703 3.949 1 94.19 178 GLY A CA 1
ATOM 1356 C C . GLY A 1 178 ? 4.953 -22.578 3.27 1 94.19 178 GLY A C 1
ATOM 1357 O O . GLY A 1 178 ? 5.375 -23.594 3.822 1 94.19 178 GLY A O 1
ATOM 1358 N N . VAL A 1 179 ? 5.336 -22.234 2.1 1 96.56 179 VAL A N 1
ATOM 1359 C CA . VAL A 1 179 ? 6.379 -22.969 1.385 1 96.56 179 VAL A CA 1
ATOM 1360 C C . VAL A 1 179 ? 7.746 -22.609 1.97 1 96.56 179 VAL A C 1
ATOM 1362 O O . VAL A 1 179 ? 8.062 -21.438 2.17 1 96.56 179 VAL A O 1
ATOM 1365 N N . THR A 1 180 ? 8.492 -23.578 2.295 1 94.5 180 THR A N 1
ATOM 1366 C CA . THR A 1 180 ? 9.836 -23.438 2.83 1 94.5 180 THR A CA 1
ATOM 1367 C C . THR A 1 180 ? 10.805 -24.375 2.113 1 94.5 180 THR A C 1
ATOM 1369 O O . THR A 1 180 ? 10.391 -25.219 1.329 1 94.5 180 THR A O 1
ATOM 1372 N N . LYS A 1 181 ? 12.047 -24.172 2.449 1 94.12 181 LYS A N 1
ATOM 1373 C CA . LYS A 1 181 ? 13.078 -25.031 1.888 1 94.12 181 LYS A CA 1
ATOM 1374 C C . LYS A 1 181 ? 12.867 -26.484 2.297 1 94.12 181 LYS A C 1
ATOM 1376 O O . LYS A 1 181 ? 13.156 -27.406 1.526 1 94.12 181 LYS A O 1
ATOM 1381 N N . GLU A 1 182 ? 12.312 -26.688 3.432 1 95.44 182 GLU A N 1
ATOM 1382 C CA . GLU A 1 182 ? 12.164 -28.016 4.008 1 95.44 182 GLU A CA 1
ATOM 1383 C C . GLU A 1 182 ? 11.008 -28.781 3.371 1 95.44 182 GLU A C 1
ATOM 1385 O O . GLU A 1 182 ? 11.023 -30 3.301 1 95.44 182 GLU A O 1
ATOM 1390 N N . ASN A 1 183 ? 10.008 -28.031 2.887 1 97.12 183 ASN A N 1
ATOM 1391 C CA . ASN A 1 183 ? 8.812 -28.766 2.465 1 97.12 183 ASN A CA 1
ATOM 1392 C C . ASN A 1 183 ? 8.586 -28.641 0.959 1 97.12 183 ASN A C 1
ATOM 1394 O O . ASN A 1 183 ? 7.781 -29.391 0.387 1 97.12 183 ASN A O 1
ATOM 1398 N N . ILE A 1 184 ? 9.305 -27.797 0.307 1 97.25 184 ILE A N 1
ATOM 1399 C CA . ILE A 1 184 ? 9.023 -27.438 -1.075 1 97.25 184 ILE A CA 1
ATOM 1400 C C . ILE A 1 184 ? 9.141 -28.656 -1.975 1 97.25 184 ILE A C 1
ATOM 1402 O O . ILE A 1 184 ? 8.305 -28.875 -2.855 1 97.25 184 ILE A O 1
ATOM 1406 N N . LYS A 1 185 ? 10.109 -29.453 -1.833 1 96.12 185 LYS A N 1
ATOM 1407 C CA . LYS A 1 185 ? 10.305 -30.641 -2.67 1 96.12 185 LYS A CA 1
ATOM 1408 C C . LYS A 1 185 ? 9.141 -31.609 -2.525 1 96.12 185 LYS A C 1
ATOM 1410 O O . LYS A 1 185 ? 8.609 -32.094 -3.523 1 96.12 185 LYS A O 1
ATOM 1415 N N . ARG A 1 186 ? 8.789 -31.844 -1.312 1 96.69 186 ARG A N 1
ATOM 1416 C CA . ARG A 1 186 ? 7.66 -32.75 -1.048 1 96.69 186 ARG A CA 1
ATOM 1417 C C . ARG A 1 186 ? 6.383 -32.219 -1.688 1 96.69 186 ARG A C 1
ATOM 1419 O O . ARG A 1 186 ? 5.648 -32.938 -2.332 1 96.69 186 ARG A O 1
ATOM 1426 N N . LEU A 1 187 ? 6.125 -30.891 -1.502 1 97.44 187 LEU A N 1
ATOM 1427 C CA . LEU A 1 187 ? 4.941 -30.25 -2.057 1 97.44 187 LEU A CA 1
ATOM 1428 C C . LEU A 1 187 ? 4.879 -30.438 -3.568 1 97.44 187 LEU A C 1
ATOM 1430 O O . LEU A 1 187 ? 3.861 -30.891 -4.102 1 97.44 187 LEU A O 1
ATOM 1434 N N . LEU A 1 188 ? 5.98 -30.141 -4.227 1 96.69 188 LEU A N 1
ATOM 1435 C CA . LEU A 1 188 ? 6.012 -30.188 -5.684 1 96.69 188 LEU A CA 1
ATOM 1436 C C . LEU A 1 188 ? 5.914 -31.641 -6.176 1 96.69 188 LEU A C 1
ATOM 1438 O O . LEU A 1 188 ? 5.125 -31.938 -7.074 1 96.69 188 LEU A O 1
ATOM 1442 N N . ASP A 1 189 ? 6.617 -32.562 -5.562 1 96.56 189 ASP A N 1
ATOM 1443 C CA . ASP A 1 189 ? 6.664 -33.969 -5.984 1 96.56 189 ASP A CA 1
ATOM 1444 C C . ASP A 1 189 ? 5.309 -34.656 -5.785 1 96.56 189 ASP A C 1
ATOM 1446 O O . ASP A 1 189 ? 4.84 -35.375 -6.664 1 96.56 189 ASP A O 1
ATOM 1450 N N . GLU A 1 190 ? 4.703 -34.375 -4.703 1 97.5 190 GLU A N 1
ATOM 1451 C CA . GLU A 1 190 ? 3.492 -35.125 -4.352 1 97.5 190 GLU A CA 1
ATOM 1452 C C . GLU A 1 190 ? 2.27 -34.531 -5.055 1 97.5 190 GLU A C 1
ATOM 1454 O O . GLU A 1 190 ? 1.302 -35.25 -5.32 1 97.5 190 GLU A O 1
ATOM 1459 N N . THR A 1 191 ? 2.248 -33.281 -5.359 1 97.56 191 THR A N 1
ATOM 1460 C CA . THR A 1 191 ? 1.062 -32.656 -5.918 1 97.56 191 THR A CA 1
ATOM 1461 C C . THR A 1 191 ? 1.148 -32.594 -7.441 1 97.56 191 THR A C 1
ATOM 1463 O O . THR A 1 191 ? 0.132 -32.438 -8.117 1 97.56 191 THR A O 1
ATOM 1466 N N . GLY A 1 192 ? 2.395 -32.594 -7.973 1 96.56 192 GLY A N 1
ATOM 1467 C CA . GLY A 1 192 ? 2.6 -32.406 -9.398 1 96.56 192 GLY A CA 1
ATOM 1468 C C . GLY A 1 192 ? 2.625 -30.938 -9.797 1 96.56 192 GLY A C 1
ATOM 1469 O O . GLY A 1 192 ? 2.711 -30.609 -10.977 1 96.56 192 GLY A O 1
ATOM 1470 N N . ILE A 1 193 ? 2.535 -30.047 -8.852 1 97.44 193 ILE A N 1
ATOM 1471 C CA . ILE A 1 193 ? 2.652 -28.609 -9.102 1 97.44 193 ILE A CA 1
ATOM 1472 C C . ILE A 1 193 ? 4.109 -28.25 -9.383 1 97.44 193 ILE A C 1
ATOM 1474 O O . ILE A 1 193 ? 5.02 -28.75 -8.711 1 97.44 193 ILE A O 1
ATOM 1478 N N . SER A 1 194 ? 4.332 -27.406 -10.344 1 96.31 194 SER A N 1
ATOM 1479 C CA . SER A 1 194 ? 5.703 -27.156 -10.773 1 96.31 194 SER A CA 1
ATOM 1480 C C . SER A 1 194 ? 6.148 -25.75 -10.398 1 96.31 194 SER A C 1
ATOM 1482 O O . SER A 1 194 ? 7.297 -25.375 -10.648 1 96.31 194 SER A O 1
ATOM 1484 N N . GLN A 1 195 ? 5.262 -24.969 -9.859 1 97.69 195 GLN A N 1
ATOM 1485 C CA . GLN A 1 195 ? 5.578 -23.578 -9.508 1 97.69 195 GLN A CA 1
ATOM 1486 C C . GLN A 1 195 ? 5.402 -23.344 -8.008 1 97.69 195 GLN A C 1
ATOM 1488 O O . GLN A 1 195 ? 4.449 -23.844 -7.402 1 97.69 195 GLN A O 1
ATOM 1493 N N . ALA A 1 196 ? 6.316 -22.609 -7.434 1 98.31 196 ALA A N 1
ATOM 1494 C CA . ALA A 1 196 ? 6.27 -22.25 -6.02 1 98.31 196 ALA A CA 1
ATOM 1495 C C . ALA A 1 196 ? 6.367 -20.734 -5.832 1 98.31 196 ALA A C 1
ATOM 1497 O O . ALA A 1 196 ? 7.016 -20.047 -6.621 1 98.31 196 ALA A O 1
ATOM 1498 N N . HIS A 1 197 ? 5.742 -20.281 -4.871 1 98.56 197 HIS A N 1
ATOM 1499 C CA . HIS A 1 197 ? 5.668 -18.875 -4.492 1 98.56 197 HIS A CA 1
ATOM 1500 C C . HIS A 1 197 ? 6.113 -18.672 -3.047 1 98.56 197 HIS A C 1
ATOM 1502 O O . HIS A 1 197 ? 5.586 -19.312 -2.133 1 98.56 197 HIS A O 1
ATOM 1508 N N . VAL A 1 198 ? 7.102 -17.781 -2.846 1 98.06 198 VAL A N 1
ATOM 1509 C CA . VAL A 1 198 ? 7.621 -17.578 -1.496 1 98.06 198 VAL A CA 1
ATOM 1510 C C . VAL A 1 198 ? 7.715 -16.094 -1.188 1 98.06 198 VAL A C 1
ATOM 1512 O O . VAL A 1 198 ? 7.836 -15.266 -2.102 1 98.06 198 VAL A O 1
ATOM 1515 N N . GLY A 1 199 ? 7.609 -15.805 0.083 1 96.94 199 GLY A N 1
ATOM 1516 C CA . GLY A 1 199 ? 7.781 -14.461 0.621 1 96.94 199 GLY A CA 1
ATOM 1517 C C . GLY A 1 199 ? 8.852 -14.383 1.688 1 96.94 199 GLY A C 1
ATOM 1518 O O . GLY A 1 199 ? 10.047 -14.312 1.373 1 96.94 199 GLY A O 1
ATOM 1519 N N . THR A 1 200 ? 8.469 -14.625 2.926 1 94.88 200 THR A N 1
ATOM 1520 C CA . THR A 1 200 ? 9.375 -14.453 4.055 1 94.88 200 THR A CA 1
ATOM 1521 C C . THR A 1 200 ? 10.43 -15.555 4.07 1 94.88 200 THR A C 1
ATOM 1523 O O . THR A 1 200 ? 11.508 -15.383 4.637 1 94.88 200 THR A O 1
ATOM 1526 N N . ALA A 1 201 ? 10.141 -16.641 3.398 1 95.19 201 ALA A N 1
ATOM 1527 C CA . ALA A 1 201 ? 11.039 -17.797 3.398 1 95.19 201 ALA A CA 1
ATOM 1528 C C . ALA A 1 201 ? 12.398 -17.438 2.822 1 95.19 201 ALA A C 1
ATOM 1530 O O . ALA A 1 201 ? 13.391 -18.125 3.086 1 95.19 201 ALA A O 1
ATOM 1531 N N . VAL A 1 202 ? 12.453 -16.359 2.037 1 97.12 202 VAL A N 1
ATOM 1532 C CA . VAL A 1 202 ? 13.719 -16.031 1.388 1 97.12 202 VAL A CA 1
ATOM 1533 C C . VAL A 1 202 ? 14.234 -14.688 1.89 1 97.12 202 VAL A C 1
ATOM 1535 O O . VAL A 1 202 ? 15.055 -14.039 1.229 1 97.12 202 VAL A O 1
ATOM 1538 N N . ARG A 1 203 ? 13.68 -14.219 2.926 1 96.88 203 ARG A N 1
ATOM 1539 C CA . ARG A 1 203 ? 14.125 -12.977 3.537 1 96.88 203 ARG A CA 1
ATOM 1540 C C . ARG A 1 203 ? 14.945 -13.242 4.793 1 96.88 203 ARG A C 1
ATOM 1542 O O . ARG A 1 203 ? 14.734 -14.242 5.48 1 96.88 203 ARG A O 1
ATOM 1549 N N . GLU A 1 204 ? 15.797 -12.305 5.039 1 94.62 204 GLU A N 1
ATOM 1550 C CA . GLU A 1 204 ? 16.625 -12.422 6.227 1 94.62 204 GLU A CA 1
ATOM 1551 C C . GLU A 1 204 ? 15.781 -12.539 7.492 1 94.62 204 GLU A C 1
ATOM 1553 O O . GLU A 1 204 ? 14.852 -11.75 7.691 1 94.62 204 GLU A O 1
ATOM 1558 N N . GLY A 1 205 ? 16.062 -13.617 8.273 1 92.25 205 GLY A N 1
ATOM 1559 C CA . GLY A 1 205 ? 15.352 -13.812 9.523 1 92.25 205 GLY A CA 1
ATOM 1560 C C . GLY A 1 205 ? 13.875 -14.117 9.328 1 92.25 205 GLY A C 1
ATOM 1561 O O . GLY A 1 205 ? 13.094 -14.023 10.281 1 92.25 205 GLY A O 1
ATOM 1562 N N . LYS A 1 206 ? 13.469 -14.328 8.094 1 91.25 206 LYS A N 1
ATOM 1563 C CA . LYS A 1 206 ? 12.086 -14.633 7.742 1 91.25 206 LYS A CA 1
ATOM 1564 C C . LYS A 1 206 ? 11.156 -13.492 8.125 1 91.25 206 LYS A C 1
ATOM 1566 O O . LYS A 1 206 ? 10.031 -13.727 8.578 1 91.25 206 LYS A O 1
ATOM 1571 N N . SER A 1 207 ? 11.672 -12.273 8.031 1 90.62 207 SER A N 1
ATOM 1572 C CA . SER A 1 207 ? 10.914 -11.062 8.336 1 90.62 207 SER A CA 1
ATOM 1573 C C . SER A 1 207 ? 10.453 -10.359 7.066 1 90.62 207 SER A C 1
ATOM 1575 O O . SER A 1 207 ? 11.234 -10.211 6.117 1 90.62 207 SER A O 1
ATOM 1577 N N . CYS A 1 208 ? 9.227 -9.883 7.129 1 89.06 208 CYS A N 1
ATOM 1578 C CA . CYS A 1 208 ? 8.656 -9.273 5.934 1 89.06 208 CYS A CA 1
ATOM 1579 C C . CYS A 1 208 ? 9.32 -7.938 5.633 1 89.06 208 CYS A C 1
ATOM 1581 O O . CYS A 1 208 ? 9.211 -7.422 4.52 1 89.06 208 CYS A O 1
ATOM 1583 N N . PHE A 1 209 ? 10.07 -7.387 6.535 1 90.12 209 PHE A N 1
ATOM 1584 C CA . PHE A 1 209 ? 10.68 -6.074 6.355 1 90.12 209 PHE A CA 1
ATOM 1585 C C . PHE A 1 209 ? 12.164 -6.203 6.051 1 90.12 209 PHE A C 1
ATOM 1587 O O . PHE A 1 209 ? 12.836 -5.211 5.762 1 90.12 209 PHE A O 1
ATOM 1594 N N . SER A 1 210 ? 12.641 -7.461 6.117 1 93.62 210 SER A N 1
ATOM 1595 C CA . SER A 1 210 ? 14.062 -7.676 5.879 1 93.62 210 SER A CA 1
ATOM 1596 C C . SER A 1 210 ? 14.352 -7.855 4.395 1 93.62 210 SER A C 1
ATOM 1598 O O . SER A 1 210 ? 13.43 -7.973 3.584 1 93.62 210 SER A O 1
ATOM 1600 N N . GLU A 1 211 ? 15.57 -7.832 4.094 1 94.88 211 GLU A N 1
ATOM 1601 C CA . GLU A 1 211 ? 16.031 -7.922 2.709 1 94.88 211 GLU A CA 1
ATOM 1602 C C . GLU A 1 211 ? 15.914 -9.352 2.186 1 94.88 211 GLU A C 1
ATOM 1604 O O . GLU A 1 211 ? 15.992 -10.312 2.959 1 94.88 211 GLU A O 1
ATOM 1609 N N . ILE A 1 212 ? 15.781 -9.414 0.931 1 97.31 212 ILE A N 1
ATOM 1610 C CA . ILE A 1 212 ? 15.898 -10.695 0.248 1 97.31 212 ILE A CA 1
ATOM 1611 C C . ILE A 1 212 ? 17.312 -11.258 0.443 1 97.31 212 ILE A C 1
ATOM 1613 O O . ILE A 1 212 ? 18.297 -10.555 0.234 1 97.31 212 ILE A O 1
ATOM 1617 N N . ASP A 1 213 ? 17.375 -12.461 0.909 1 97.62 213 ASP A N 1
ATOM 1618 C CA . ASP A 1 213 ? 18.641 -13.18 0.979 1 97.62 213 ASP A CA 1
ATOM 1619 C C . ASP A 1 213 ? 18.891 -13.961 -0.309 1 97.62 213 ASP A C 1
ATOM 1621 O O . ASP A 1 213 ? 18.266 -14.977 -0.562 1 97.62 213 ASP A O 1
ATOM 1625 N N . PRO A 1 214 ? 19.828 -13.461 -1.056 1 97.44 214 PRO A N 1
ATOM 1626 C CA . PRO A 1 214 ? 20.078 -14.117 -2.344 1 97.44 214 PRO A CA 1
ATOM 1627 C C . PRO A 1 214 ? 20.422 -15.594 -2.195 1 97.44 214 PRO A C 1
ATOM 1629 O O . PRO A 1 214 ? 20.062 -16.406 -3.061 1 97.44 214 PRO A O 1
ATOM 1632 N N . ASN A 1 215 ? 21.062 -15.961 -1.115 1 97.38 215 ASN A N 1
ATOM 1633 C CA . ASN A 1 215 ? 21.438 -17.359 -0.9 1 97.38 215 ASN A CA 1
ATOM 1634 C C . ASN A 1 215 ? 20.203 -18.25 -0.717 1 97.38 215 ASN A C 1
ATOM 1636 O O . ASN A 1 215 ? 20.172 -19.375 -1.209 1 97.38 215 ASN A O 1
ATOM 1640 N N . LEU A 1 216 ? 19.281 -17.734 -0.027 1 97.31 216 LEU A N 1
ATOM 1641 C CA . LEU A 1 216 ? 18.062 -18.5 0.187 1 97.31 216 LEU A CA 1
ATOM 1642 C C . LEU A 1 216 ? 17.297 -18.672 -1.121 1 97.31 216 LEU A C 1
ATOM 1644 O O . LEU A 1 216 ? 16.75 -19.75 -1.386 1 97.31 216 LEU A O 1
ATOM 1648 N N . VAL A 1 217 ? 17.266 -17.641 -1.936 1 97.94 217 VAL A N 1
ATOM 1649 C CA . VAL A 1 217 ? 16.609 -17.719 -3.24 1 97.94 217 VAL A CA 1
ATOM 1650 C C . VAL A 1 217 ? 17.312 -18.766 -4.105 1 97.94 217 VAL A C 1
ATOM 1652 O O . VAL A 1 217 ? 16.672 -19.641 -4.691 1 97.94 217 VAL A O 1
ATOM 1655 N N . GLN A 1 218 ? 18.609 -18.719 -4.129 1 97.38 218 GLN A N 1
ATOM 1656 C CA . GLN A 1 218 ? 19.406 -19.641 -4.93 1 97.38 218 GLN A CA 1
ATOM 1657 C C . GLN A 1 218 ? 19.188 -21.094 -4.496 1 97.38 218 GLN A C 1
ATOM 1659 O O . GLN A 1 218 ? 19.062 -21.984 -5.336 1 97.38 218 GLN A O 1
ATOM 1664 N N . GLU A 1 219 ? 19.109 -21.234 -3.254 1 96.75 219 GLU A N 1
ATOM 1665 C CA . GLU A 1 219 ? 18.875 -22.562 -2.713 1 96.75 219 GLU A CA 1
ATOM 1666 C C . GLU A 1 219 ? 17.531 -23.125 -3.184 1 96.75 219 GLU A C 1
ATOM 1668 O O . GLU A 1 219 ? 17.453 -24.281 -3.615 1 96.75 219 GLU A O 1
ATOM 1673 N N . LEU A 1 220 ? 16.516 -22.328 -3.115 1 97.25 220 LEU A N 1
ATOM 1674 C CA . LEU A 1 220 ? 15.195 -22.781 -3.521 1 97.25 220 LEU A CA 1
ATOM 1675 C C . LEU A 1 220 ? 15.141 -23.031 -5.023 1 97.25 220 LEU A C 1
ATOM 1677 O O . LEU A 1 220 ? 14.508 -23.984 -5.473 1 97.25 220 LEU A O 1
ATOM 1681 N N . VAL A 1 221 ? 15.82 -22.172 -5.773 1 96.5 221 VAL A N 1
ATOM 1682 C CA . VAL A 1 221 ? 15.859 -22.328 -7.223 1 96.5 221 VAL A CA 1
ATOM 1683 C C . VAL A 1 221 ? 16.484 -23.688 -7.578 1 96.5 221 VAL A C 1
ATOM 1685 O O . VAL A 1 221 ? 16.016 -24.375 -8.484 1 96.5 221 VAL A O 1
ATOM 1688 N N . LYS A 1 222 ? 17.484 -24.078 -6.848 1 94.75 222 LYS A N 1
ATOM 1689 C CA . LYS A 1 222 ? 18.172 -25.344 -7.086 1 94.75 222 LYS A CA 1
ATOM 1690 C C . LYS A 1 222 ? 17.281 -26.531 -6.762 1 94.75 222 LYS A C 1
ATOM 1692 O O . LYS A 1 222 ? 17.312 -27.547 -7.453 1 94.75 222 LYS A O 1
ATOM 1697 N N . ILE A 1 223 ? 16.453 -26.344 -5.773 1 94.06 223 ILE A N 1
ATOM 1698 C CA . ILE A 1 223 ? 15.586 -27.438 -5.336 1 94.06 223 ILE A CA 1
ATOM 1699 C C . ILE A 1 223 ? 14.461 -27.625 -6.352 1 94.06 223 ILE A C 1
ATOM 1701 O O . ILE A 1 223 ? 14.078 -28.766 -6.645 1 94.06 223 ILE A O 1
ATOM 1705 N N . ILE A 1 224 ? 13.859 -26.578 -6.84 1 92.12 224 ILE A N 1
ATOM 1706 C CA . ILE A 1 224 ? 12.695 -26.609 -7.715 1 92.12 224 ILE A CA 1
ATOM 1707 C C . ILE A 1 224 ? 13.094 -27.141 -9.086 1 92.12 224 ILE A C 1
ATOM 1709 O O . ILE A 1 224 ? 12.273 -27.734 -9.797 1 92.12 224 ILE A O 1
ATOM 1713 N N . LYS A 1 225 ? 14.398 -27.078 -9.547 1 81.12 225 LYS A N 1
ATOM 1714 C CA . LYS A 1 225 ? 14.875 -27.625 -10.805 1 81.12 225 LYS A CA 1
ATOM 1715 C C . LYS A 1 225 ? 14.836 -29.141 -10.797 1 81.12 225 LYS A C 1
ATOM 1717 O O . LYS A 1 225 ? 14.461 -29.766 -11.797 1 81.12 225 LYS A O 1
ATOM 1722 N N . MET B 1 1 ? -8.828 22.625 11.961 1 94.75 1 MET B N 1
ATOM 1723 C CA . MET B 1 1 ? -9.227 21.734 10.867 1 94.75 1 MET B CA 1
ATOM 1724 C C . MET B 1 1 ? -8.836 20.297 11.172 1 94.75 1 MET B C 1
ATOM 1726 O O . MET B 1 1 ? -7.773 20.031 11.734 1 94.75 1 MET B O 1
ATOM 1730 N N . LEU B 1 2 ? -9.664 19.328 10.789 1 97.88 2 LEU B N 1
ATOM 1731 C CA . LEU B 1 2 ? -9.438 17.906 11.062 1 97.88 2 LEU B CA 1
ATOM 1732 C C . LEU B 1 2 ? -9.07 17.172 9.781 1 97.88 2 LEU B C 1
ATOM 1734 O O . LEU B 1 2 ? -9.836 17.156 8.82 1 97.88 2 LEU B O 1
ATOM 1738 N N . GLU B 1 3 ? -7.973 16.609 9.789 1 98.69 3 GLU B N 1
ATOM 1739 C CA . GLU B 1 3 ? -7.523 15.68 8.75 1 98.69 3 GLU B CA 1
ATOM 1740 C C . GLU B 1 3 ? -7.691 14.234 9.195 1 98.69 3 GLU B C 1
ATOM 1742 O O . GLU B 1 3 ? -7.348 13.883 10.32 1 98.69 3 GLU B O 1
ATOM 1747 N N . VAL B 1 4 ? -8.234 13.422 8.305 1 98.69 4 VAL B N 1
ATOM 1748 C CA . VAL B 1 4 ? -8.508 12.031 8.664 1 98.69 4 VAL B CA 1
ATOM 1749 C C . VAL B 1 4 ? -7.867 11.102 7.633 1 98.69 4 VAL B C 1
ATOM 1751 O O . VAL B 1 4 ? -7.898 11.383 6.434 1 98.69 4 VAL B O 1
ATOM 1754 N N . ILE B 1 5 ? -7.332 9.992 8.07 1 98.69 5 ILE B N 1
ATOM 1755 C CA . ILE B 1 5 ? -6.691 9.008 7.199 1 98.69 5 ILE B CA 1
ATOM 1756 C C . ILE B 1 5 ? -7.762 8.164 6.504 1 98.69 5 ILE B C 1
ATOM 1758 O O . ILE B 1 5 ? -8.711 7.707 7.141 1 98.69 5 ILE B O 1
ATOM 1762 N N . ALA B 1 6 ? -7.59 8 5.254 1 98.56 6 ALA B N 1
ATOM 1763 C CA . ALA B 1 6 ? -8.43 7.082 4.488 1 98.56 6 ALA B CA 1
ATOM 1764 C C . ALA B 1 6 ? -7.59 5.996 3.82 1 98.56 6 ALA B C 1
ATOM 1766 O O . ALA B 1 6 ? -6.504 6.273 3.301 1 98.56 6 ALA B O 1
ATOM 1767 N N . THR B 1 7 ? -8.117 4.715 3.795 1 97.62 7 THR B N 1
ATOM 1768 C CA . THR B 1 7 ? -7.41 3.598 3.188 1 97.62 7 THR B CA 1
ATOM 1769 C C . THR B 1 7 ? -8.273 2.91 2.137 1 97.62 7 THR B C 1
ATOM 1771 O O . THR B 1 7 ? -7.852 1.938 1.513 1 97.62 7 THR B O 1
ATOM 1774 N N . CYS B 1 8 ? -9.469 3.365 1.972 1 97.25 8 CYS B N 1
ATOM 1775 C CA . CYS B 1 8 ? -10.359 2.854 0.937 1 97.25 8 CYS B CA 1
ATOM 1776 C C . CYS B 1 8 ? -11.383 3.908 0.524 1 97.25 8 CYS B C 1
ATOM 1778 O O . CYS B 1 8 ? -11.484 4.957 1.16 1 97.25 8 CYS B O 1
ATOM 1780 N N . LEU B 1 9 ? -12.062 3.633 -0.52 1 97.31 9 LEU B N 1
ATOM 1781 C CA . LEU B 1 9 ? -12.977 4.617 -1.09 1 97.31 9 LEU B CA 1
ATOM 1782 C C . LEU B 1 9 ? -14.117 4.922 -0.124 1 97.31 9 LEU B C 1
ATOM 1784 O O . LEU B 1 9 ? -14.555 6.07 -0.014 1 97.31 9 LEU B O 1
ATOM 1788 N N . GLU B 1 10 ? -14.578 3.965 0.597 1 96.94 10 GLU B N 1
ATOM 1789 C CA . GLU B 1 10 ? -15.648 4.176 1.57 1 96.94 10 GLU B CA 1
ATOM 1790 C C . GLU B 1 10 ? -15.211 5.133 2.674 1 96.94 10 GLU B C 1
ATOM 1792 O O . GLU B 1 10 ? -15.984 5.984 3.107 1 96.94 10 GLU B O 1
ATOM 1797 N N . ASP B 1 11 ? -14.008 4.977 3.146 1 97.94 11 ASP B N 1
ATOM 1798 C CA . ASP B 1 11 ? -13.445 5.914 4.113 1 97.94 11 ASP B CA 1
ATOM 1799 C C . ASP B 1 11 ? -13.562 7.355 3.615 1 97.94 11 ASP B C 1
ATOM 1801 O O . ASP B 1 11 ? -14.016 8.234 4.344 1 97.94 11 ASP B O 1
ATOM 1805 N N . VAL B 1 12 ? -13.125 7.52 2.367 1 98.44 12 VAL B N 1
ATOM 1806 C CA . VAL B 1 12 ? -13.07 8.836 1.734 1 98.44 12 VAL B CA 1
ATOM 1807 C C . VAL B 1 12 ? -14.445 9.5 1.797 1 98.44 12 VAL B C 1
ATOM 1809 O O . VAL B 1 12 ? -14.57 10.633 2.264 1 98.44 12 VAL B O 1
ATOM 1812 N N . LYS B 1 13 ? -15.406 8.789 1.429 1 98.44 13 LYS B N 1
ATOM 1813 C CA . LYS B 1 13 ? -16.781 9.312 1.382 1 98.44 13 LYS B CA 1
ATOM 1814 C C . LYS B 1 13 ? -17.312 9.586 2.785 1 98.44 13 LYS B C 1
ATOM 1816 O O . LYS B 1 13 ? -17.906 10.633 3.031 1 98.44 13 LYS B O 1
ATOM 1821 N N . ARG B 1 14 ? -17.047 8.695 3.693 1 98.38 14 ARG B N 1
ATOM 1822 C CA . ARG B 1 14 ? -17.547 8.82 5.059 1 98.38 14 ARG B CA 1
ATOM 1823 C C . ARG B 1 14 ? -16.906 10.016 5.766 1 98.38 14 ARG B C 1
ATOM 1825 O O . ARG B 1 14 ? -17.562 10.719 6.527 1 98.38 14 ARG B O 1
ATOM 1832 N N . ILE B 1 15 ? -15.656 10.227 5.527 1 98.62 15 ILE B N 1
ATOM 1833 C CA . ILE B 1 15 ? -14.93 11.312 6.164 1 98.62 15 ILE B CA 1
ATOM 1834 C C . ILE B 1 15 ? -15.539 12.656 5.762 1 98.62 15 ILE B C 1
ATOM 1836 O O . ILE B 1 15 ? -15.828 13.492 6.621 1 98.62 15 ILE B O 1
ATOM 1840 N N . GLU B 1 16 ? -15.758 12.836 4.465 1 98.69 16 GLU B N 1
ATOM 1841 C CA . GLU B 1 16 ? -16.359 14.094 4.02 1 98.69 16 GLU B CA 1
ATOM 1842 C C . GLU B 1 16 ? -17.766 14.258 4.57 1 98.69 16 GLU B C 1
ATOM 1844 O O . GLU B 1 16 ? -18.109 15.32 5.094 1 98.69 16 GLU B O 1
ATOM 1849 N N . SER B 1 17 ? -18.531 13.18 4.496 1 98.38 17 SER B N 1
ATOM 1850 C CA . SER B 1 17 ? -19.922 13.242 4.938 1 98.38 17 SER B CA 1
ATOM 1851 C C . SER B 1 17 ? -20.016 13.555 6.426 1 98.38 17 SER B C 1
ATOM 1853 O O . SER B 1 17 ? -20.969 14.18 6.875 1 98.38 17 SER B O 1
ATOM 1855 N N . ALA B 1 18 ? -19 13.195 7.145 1 98.19 18 ALA B N 1
ATOM 1856 C CA . ALA B 1 18 ? -19.016 13.359 8.594 1 98.19 18 ALA B CA 1
ATOM 1857 C C . ALA B 1 18 ? -18.422 14.711 8.992 1 98.19 18 ALA B C 1
ATOM 1859 O O . ALA B 1 18 ? -18.391 15.055 10.18 1 98.19 18 ALA B O 1
ATOM 1860 N N . GLY B 1 19 ? -17.906 15.398 8.039 1 97.94 19 GLY B N 1
ATOM 1861 C CA . GLY B 1 19 ? -17.5 16.766 8.328 1 97.94 19 GLY B CA 1
ATOM 1862 C C . GLY B 1 19 ? -15.992 16.938 8.359 1 97.94 19 GLY B C 1
ATOM 1863 O O . GLY B 1 19 ? -15.492 18.016 8.672 1 97.94 19 GLY B O 1
ATOM 1864 N N . GLY B 1 20 ? -15.242 15.852 8.078 1 97.81 20 GLY B N 1
ATOM 1865 C CA . GLY B 1 20 ? -13.805 16.031 7.91 1 97.81 20 GLY B CA 1
ATOM 1866 C C . GLY B 1 20 ? -13.445 17.062 6.859 1 97.81 20 GLY B C 1
ATOM 1867 O O . GLY B 1 20 ? -14.164 17.219 5.871 1 97.81 20 GLY B O 1
ATOM 1868 N N . LYS B 1 21 ? -12.305 17.719 7.035 1 98.19 21 LYS B N 1
ATOM 1869 C CA . LYS B 1 21 ? -12.016 18.844 6.164 1 98.19 21 LYS B CA 1
ATOM 1870 C C . LYS B 1 21 ? -10.867 18.531 5.207 1 98.19 21 LYS B C 1
ATOM 1872 O O . LYS B 1 21 ? -10.656 19.234 4.223 1 98.19 21 LYS B O 1
ATOM 1877 N N . ARG B 1 22 ? -10.133 17.516 5.465 1 98.75 22 ARG B N 1
ATOM 1878 C CA . ARG B 1 22 ? -9.031 17.047 4.629 1 98.75 22 ARG B CA 1
ATOM 1879 C C . ARG B 1 22 ? -8.781 15.562 4.832 1 98.75 22 ARG B C 1
ATOM 1881 O O . ARG B 1 22 ? -9.016 15.031 5.922 1 98.75 22 ARG B O 1
ATOM 1888 N N . ILE B 1 23 ? -8.328 14.938 3.795 1 98.94 23 ILE B N 1
ATOM 1889 C CA . ILE B 1 23 ? -8.062 13.5 3.859 1 98.94 23 ILE B CA 1
ATOM 1890 C C . ILE B 1 23 ? -6.598 13.234 3.537 1 98.94 23 ILE B C 1
ATOM 1892 O O . ILE B 1 23 ? -6.055 13.789 2.58 1 98.94 23 ILE B O 1
ATOM 1896 N N . GLU B 1 24 ? -5.934 12.531 4.34 1 98.94 24 GLU B N 1
ATOM 1897 C CA . GLU B 1 24 ? -4.688 11.883 3.941 1 98.94 24 GLU B CA 1
ATOM 1898 C C . GLU B 1 24 ? -4.941 10.492 3.375 1 98.94 24 GLU B C 1
ATOM 1900 O O . GLU B 1 24 ? -5.438 9.609 4.082 1 98.94 24 GLU B O 1
ATOM 1905 N N . LEU B 1 25 ? -4.609 10.32 2.139 1 98.94 25 LEU B N 1
ATOM 1906 C CA . LEU B 1 25 ? -4.855 9.07 1.428 1 98.94 25 LEU B CA 1
ATOM 1907 C C . LEU B 1 25 ? -3.615 8.18 1.45 1 98.94 25 LEU B C 1
ATOM 1909 O O . LEU B 1 25 ? -2.559 8.57 0.945 1 98.94 25 LEU B O 1
ATOM 1913 N N . ILE B 1 26 ? -3.754 6.977 2.049 1 98.69 26 ILE B N 1
ATOM 1914 C CA . ILE B 1 26 ? -2.6 6.09 2.139 1 98.69 26 ILE B CA 1
ATOM 1915 C C . ILE B 1 26 ? -3.014 4.664 1.773 1 98.69 26 ILE B C 1
ATOM 1917 O O . ILE B 1 26 ? -4.203 4.344 1.747 1 98.69 26 ILE B O 1
ATOM 1921 N N . SER B 1 27 ? -2.029 3.916 1.394 1 97.25 27 SER B N 1
ATOM 1922 C CA . SER B 1 27 ? -2.09 2.459 1.441 1 97.25 27 SER B CA 1
ATOM 1923 C C . SER B 1 27 ? -1.285 1.91 2.615 1 97.25 27 SER B C 1
ATOM 1925 O O . SER B 1 27 ? -0.405 2.592 3.145 1 97.25 27 SER B O 1
ATOM 1927 N N . SER B 1 28 ? -1.61 0.739 3.127 1 94.88 28 SER B N 1
ATOM 1928 C CA . SER B 1 28 ? -0.811 0.016 4.109 1 94.88 28 SER B CA 1
ATOM 1929 C C . SER B 1 28 ? -0.814 0.731 5.457 1 94.88 28 SER B C 1
ATOM 1931 O O . SER B 1 28 ? 0.24 1.126 5.961 1 94.88 28 SER B O 1
ATOM 1933 N N . TYR B 1 29 ? -1.942 0.753 6.098 1 95.56 29 TYR B N 1
ATOM 1934 C CA . TYR B 1 29 ? -2.105 1.428 7.383 1 95.56 29 TYR B CA 1
ATOM 1935 C C . TYR B 1 29 ? -1.134 0.875 8.414 1 95.56 29 TYR B C 1
ATOM 1937 O O . TYR B 1 29 ? -0.444 1.636 9.102 1 95.56 29 TYR B O 1
ATOM 1945 N N . THR B 1 30 ? -0.945 -0.43 8.461 1 95.12 30 THR B N 1
ATOM 1946 C CA . THR B 1 30 ? -0.18 -1.108 9.5 1 95.12 30 THR B CA 1
ATOM 1947 C C . THR B 1 30 ? 1.316 -0.879 9.305 1 95.12 30 THR B C 1
ATOM 1949 O O . THR B 1 30 ? 2.111 -1.136 10.219 1 95.12 30 THR B O 1
ATOM 1952 N N . GLU B 1 31 ? 1.664 -0.408 8.172 1 95.81 31 GLU B N 1
ATOM 1953 C CA . GLU B 1 31 ? 3.072 -0.143 7.898 1 95.81 31 GLU B CA 1
ATOM 1954 C C . GLU B 1 31 ? 3.371 1.354 7.941 1 95.81 31 GLU B C 1
ATOM 1956 O O . GLU B 1 31 ? 4.398 1.802 7.426 1 95.81 31 GLU B O 1
ATOM 1961 N N . GLY B 1 32 ? 2.482 2.125 8.375 1 95.19 32 GLY B N 1
ATOM 1962 C CA . GLY B 1 32 ? 2.697 3.553 8.555 1 95.19 32 GLY B CA 1
ATOM 1963 C C . GLY B 1 32 ? 2.287 4.375 7.352 1 95.19 32 GLY B C 1
ATOM 1964 O O . GLY B 1 32 ? 2.582 5.57 7.281 1 95.19 32 GLY B O 1
ATOM 1965 N N . GLY B 1 33 ? 1.679 3.73 6.332 1 97.81 33 GLY B N 1
ATOM 1966 C CA . GLY B 1 33 ? 1.194 4.441 5.16 1 97.81 33 GLY B CA 1
ATOM 1967 C C . GLY B 1 33 ? 2.18 4.434 4.008 1 97.81 33 GLY B C 1
ATOM 1968 O O . GLY B 1 33 ? 3.33 4.844 4.164 1 97.81 33 GLY B O 1
ATOM 1969 N N . LEU B 1 34 ? 1.717 3.969 2.861 1 98.62 34 LEU B N 1
ATOM 1970 C CA . LEU B 1 34 ? 2.496 3.947 1.628 1 98.62 34 LEU B CA 1
ATOM 1971 C C . LEU B 1 34 ? 1.729 4.609 0.488 1 98.62 34 LEU B C 1
ATOM 1973 O O . LEU B 1 34 ? 0.554 4.953 0.643 1 98.62 34 LEU B O 1
ATOM 1977 N N . THR B 1 35 ? 2.426 4.863 -0.594 1 98.94 35 THR B N 1
ATOM 1978 C CA . THR B 1 35 ? 1.813 5.508 -1.752 1 98.94 35 THR B CA 1
ATOM 1979 C C . THR B 1 35 ? 0.671 4.656 -2.301 1 98.94 35 THR B C 1
ATOM 1981 O O . THR B 1 35 ? 0.858 3.477 -2.602 1 98.94 35 THR B O 1
ATOM 1984 N N . PRO B 1 36 ? -0.548 5.203 -2.391 1 98.81 36 PRO B N 1
ATOM 1985 C CA . PRO B 1 36 ? -1.669 4.449 -2.955 1 98.81 36 PRO B CA 1
ATOM 1986 C C . PRO B 1 36 ? -1.517 4.195 -4.453 1 98.81 36 PRO B C 1
ATOM 1988 O O . PRO B 1 36 ? -0.639 4.777 -5.094 1 98.81 36 PRO B O 1
ATOM 1991 N N . SER B 1 37 ? -2.342 3.328 -4.949 1 98.81 37 SER B N 1
ATOM 1992 C CA . SER B 1 37 ? -2.338 3.014 -6.375 1 98.81 37 SER B CA 1
ATOM 1993 C C . SER B 1 37 ? -2.877 4.18 -7.199 1 98.81 37 SER B C 1
ATOM 1995 O O . SER B 1 37 ? -3.521 5.082 -6.66 1 98.81 37 SER B O 1
ATOM 1997 N N . TYR B 1 38 ? -2.607 4.129 -8.477 1 98.88 38 TYR B N 1
ATOM 1998 C CA . TYR B 1 38 ? -3.074 5.125 -9.438 1 98.88 38 TYR B CA 1
ATOM 1999 C C . TYR B 1 38 ? -4.586 5.301 -9.344 1 98.88 38 TYR B C 1
ATOM 2001 O O . TYR B 1 38 ? -5.078 6.414 -9.164 1 98.88 38 TYR B O 1
ATOM 2009 N N . ALA B 1 39 ? -5.301 4.227 -9.422 1 98.88 39 ALA B N 1
ATOM 2010 C CA . ALA B 1 39 ? -6.758 4.277 -9.484 1 98.88 39 ALA B CA 1
ATOM 2011 C C . ALA B 1 39 ? -7.348 4.754 -8.156 1 98.88 39 ALA B C 1
ATOM 2013 O O . ALA B 1 39 ? -8.375 5.438 -8.141 1 98.88 39 ALA B O 1
ATOM 2014 N N . PHE B 1 40 ? -6.738 4.344 -7.055 1 98.81 40 PHE B N 1
ATOM 2015 C CA . PHE B 1 40 ? -7.23 4.773 -5.75 1 98.81 40 PHE B CA 1
ATOM 2016 C C . PHE B 1 40 ? -7.125 6.285 -5.602 1 98.81 40 PHE B C 1
ATOM 2018 O O . PHE B 1 40 ? -8.07 6.938 -5.16 1 98.81 40 PHE B O 1
ATOM 2025 N N . ILE B 1 41 ? -6 6.875 -6.043 1 98.94 41 ILE B N 1
ATOM 2026 C CA . ILE B 1 41 ? -5.848 8.328 -6.012 1 98.94 41 ILE B CA 1
ATOM 2027 C C . ILE B 1 41 ? -6.922 8.977 -6.883 1 98.94 41 ILE B C 1
ATOM 2029 O O . ILE B 1 41 ? -7.641 9.867 -6.426 1 98.94 41 ILE B O 1
ATOM 2033 N N . LYS B 1 42 ? -7.035 8.5 -8.039 1 98.88 42 LYS B N 1
ATOM 2034 C CA . LYS B 1 42 ? -7.969 9.062 -9.008 1 98.88 42 LYS B CA 1
ATOM 2035 C C . LYS B 1 42 ? -9.398 9.039 -8.469 1 98.88 42 LYS B C 1
ATOM 2037 O O . LYS B 1 42 ? -10.07 10.078 -8.43 1 98.88 42 LYS B O 1
ATOM 2042 N N . LYS B 1 43 ? -9.828 7.883 -8.016 1 98.75 43 LYS B N 1
ATOM 2043 C CA . LYS B 1 43 ? -11.211 7.723 -7.59 1 98.75 43 LYS B CA 1
ATOM 2044 C C . LYS B 1 43 ? -11.492 8.492 -6.301 1 98.75 43 LYS B C 1
ATOM 2046 O O . LYS B 1 43 ? -12.594 9.008 -6.102 1 98.75 43 LYS B O 1
ATOM 2051 N N . ALA B 1 44 ? -10.508 8.516 -5.438 1 98.81 44 ALA B N 1
ATOM 2052 C CA . ALA B 1 44 ? -10.672 9.273 -4.203 1 98.81 44 ALA B CA 1
ATOM 2053 C C . ALA B 1 44 ? -10.883 10.758 -4.496 1 98.81 44 ALA B C 1
ATOM 2055 O O . ALA B 1 44 ? -11.789 11.383 -3.941 1 98.81 44 ALA B O 1
ATOM 2056 N N . VAL B 1 45 ? -10.055 11.344 -5.391 1 98.88 45 VAL B N 1
ATOM 2057 C CA . VAL B 1 45 ? -10.125 12.758 -5.75 1 98.88 45 VAL B CA 1
ATOM 2058 C C . VAL B 1 45 ? -11.477 13.055 -6.391 1 98.88 45 VAL B C 1
ATOM 2060 O O . VAL B 1 45 ? -12.078 14.102 -6.125 1 98.88 45 VAL B O 1
ATOM 2063 N N . GLU B 1 46 ? -11.977 12.117 -7.133 1 98.5 46 GLU B N 1
ATOM 2064 C CA . GLU B 1 46 ? -13.242 12.297 -7.836 1 98.5 46 GLU B CA 1
ATOM 2065 C C . GLU B 1 46 ? -14.43 12.172 -6.883 1 98.5 46 GLU B C 1
ATOM 2067 O O . GLU B 1 46 ? -15.5 12.711 -7.148 1 98.5 46 GLU B O 1
ATOM 2072 N N . ALA B 1 47 ? -14.25 11.531 -5.793 1 98.38 47 ALA B N 1
ATOM 2073 C CA . ALA B 1 47 ? -15.367 11.094 -4.957 1 98.38 47 ALA B CA 1
ATOM 2074 C C . ALA B 1 47 ? -15.789 12.188 -3.984 1 98.38 47 ALA B C 1
ATOM 2076 O O . ALA B 1 47 ? -16.906 12.172 -3.461 1 98.38 47 ALA B O 1
ATOM 2077 N N . VAL B 1 48 ? -14.852 13.164 -3.701 1 98.56 48 VAL B N 1
ATOM 2078 C CA . VAL B 1 48 ? -15.164 14.141 -2.664 1 98.56 48 VAL B CA 1
ATOM 2079 C C . VAL B 1 48 ? -14.672 15.523 -3.088 1 98.56 48 VAL B C 1
ATOM 2081 O O . VAL B 1 48 ? -13.914 15.656 -4.055 1 98.56 48 VAL B O 1
ATOM 2084 N N . SER B 1 49 ? -15.102 16.5 -2.348 1 98.56 49 SER B N 1
ATOM 2085 C CA . SER B 1 49 ? -14.75 17.875 -2.668 1 98.56 49 SER B CA 1
ATOM 2086 C C . SER B 1 49 ? -13.648 18.391 -1.746 1 98.56 49 SER B C 1
ATOM 2088 O O . SER B 1 49 ? -12.945 19.344 -2.086 1 98.56 49 SER B O 1
ATOM 2090 N N . ILE B 1 50 ? -13.531 17.797 -0.575 1 98.69 50 ILE B N 1
ATOM 2091 C CA . ILE B 1 50 ? -12.5 18.266 0.354 1 98.69 50 ILE B CA 1
ATOM 2092 C C . ILE B 1 50 ? -11.125 17.844 -0.156 1 98.69 50 ILE B C 1
ATOM 2094 O O . ILE B 1 50 ? -11.008 16.891 -0.933 1 98.69 50 ILE B O 1
ATOM 2098 N N . PRO B 1 51 ? -10.078 18.562 0.205 1 98.81 51 PRO B N 1
ATOM 2099 C CA . PRO B 1 51 ? -8.734 18.297 -0.31 1 98.81 51 PRO B CA 1
ATOM 2100 C C . PRO B 1 51 ? -8.219 16.922 0.084 1 98.81 51 PRO B C 1
ATOM 2102 O O . PRO B 1 51 ? -8.414 16.484 1.223 1 98.81 51 PRO B O 1
ATOM 2105 N N . ILE B 1 52 ? -7.551 16.266 -0.835 1 98.88 52 ILE B N 1
ATOM 2106 C CA . ILE B 1 52 ? -6.875 14.984 -0.632 1 98.88 52 ILE B CA 1
ATOM 2107 C C . ILE B 1 52 ? -5.363 15.188 -0.667 1 98.88 52 ILE B C 1
ATOM 2109 O O . ILE B 1 52 ? -4.824 15.719 -1.64 1 98.88 52 ILE B O 1
ATOM 2113 N N . HIS B 1 53 ? -4.711 14.875 0.397 1 98.94 53 HIS B N 1
ATOM 2114 C CA . HIS B 1 53 ? -3.256 14.797 0.457 1 98.94 53 HIS B CA 1
ATOM 2115 C C . HIS B 1 53 ? -2.779 13.352 0.321 1 98.94 53 HIS B C 1
ATOM 2117 O O . HIS B 1 53 ? -3.131 12.5 1.138 1 98.94 53 HIS B O 1
ATOM 2123 N N . VAL B 1 54 ? -1.948 13.07 -0.667 1 98.94 54 VAL B N 1
ATOM 2124 C CA . VAL B 1 54 ? -1.566 11.711 -1.029 1 98.94 54 VAL B CA 1
ATOM 2125 C C . VAL B 1 54 ? -0.202 11.383 -0.43 1 98.94 54 VAL B C 1
ATOM 2127 O O . VAL B 1 54 ? 0.765 12.117 -0.626 1 98.94 54 VAL B O 1
ATOM 2130 N N . MET B 1 55 ? -0.132 10.273 0.23 1 98.94 55 MET B N 1
ATOM 2131 C CA . MET B 1 55 ? 1.137 9.781 0.76 1 98.94 55 MET B CA 1
ATOM 2132 C C . MET B 1 55 ? 2.1 9.43 -0.37 1 98.94 55 MET B C 1
ATOM 2134 O O . MET B 1 55 ? 1.718 8.766 -1.334 1 98.94 55 MET B O 1
ATOM 2138 N N . ILE B 1 56 ? 3.303 9.953 -0.298 1 98.94 56 ILE B N 1
ATOM 2139 C CA . ILE B 1 56 ? 4.402 9.578 -1.18 1 98.94 56 ILE B CA 1
ATOM 2140 C C . ILE B 1 56 ? 5.496 8.883 -0.374 1 98.94 56 ILE B C 1
ATOM 2142 O O . ILE B 1 56 ? 6.324 9.539 0.259 1 98.94 56 ILE B O 1
ATOM 2146 N N . ARG B 1 57 ? 5.496 7.609 -0.352 1 98.81 57 ARG B N 1
ATOM 2147 C CA . ARG B 1 57 ? 6.379 6.75 0.434 1 98.81 57 ARG B CA 1
ATOM 2148 C C . ARG B 1 57 ? 6.504 5.367 -0.198 1 98.81 57 ARG B C 1
ATOM 2150 O O . ARG B 1 57 ? 5.574 4.562 -0.135 1 98.81 57 ARG B O 1
ATOM 2157 N N . PRO B 1 58 ? 7.605 5.074 -0.744 1 97.69 58 PRO B N 1
ATOM 2158 C CA . PRO B 1 58 ? 7.719 3.889 -1.599 1 97.69 58 PRO B CA 1
ATOM 2159 C C . PRO B 1 58 ? 7.887 2.598 -0.8 1 97.69 58 PRO B C 1
ATOM 2161 O O . PRO B 1 58 ? 7.703 1.505 -1.342 1 97.69 58 PRO B O 1
ATOM 2164 N N . HIS B 1 59 ? 8.305 2.689 0.469 1 96 59 HIS B N 1
ATOM 2165 C CA . HIS B 1 59 ? 8.453 1.486 1.283 1 96 59 HIS B CA 1
ATOM 2166 C C . HIS B 1 59 ? 8.398 1.818 2.77 1 96 59 HIS B C 1
ATOM 2168 O O . HIS B 1 59 ? 8.414 2.992 3.15 1 96 59 HIS B O 1
ATOM 2174 N N . ALA B 1 60 ? 8.367 0.797 3.58 1 94.94 60 ALA B N 1
ATOM 2175 C CA . ALA B 1 60 ? 8.148 0.984 5.012 1 94.94 60 ALA B CA 1
ATOM 2176 C C . ALA B 1 60 ? 9.43 0.758 5.801 1 94.94 60 ALA B C 1
ATOM 2178 O O . ALA B 1 60 ? 9.406 0.654 7.027 1 94.94 60 ALA B O 1
ATOM 2179 N N . LYS B 1 61 ? 10.578 0.678 5.16 1 92.5 61 LYS B N 1
ATOM 2180 C CA . LYS B 1 61 ? 11.82 0.284 5.82 1 92.5 61 LYS B CA 1
ATOM 2181 C C . LYS B 1 61 ? 12.422 1.449 6.598 1 92.5 61 LYS B C 1
ATOM 2183 O O . LYS B 1 61 ? 12.93 1.267 7.707 1 92.5 61 LYS B O 1
ATOM 2188 N N . SER B 1 62 ? 12.422 2.539 6 1 94 62 SER B N 1
ATOM 2189 C CA . SER B 1 62 ? 13.039 3.732 6.57 1 94 62 SER B CA 1
ATOM 2190 C C . SER B 1 62 ? 12.609 4.988 5.82 1 94 62 SER B C 1
ATOM 2192 O O . SER B 1 62 ? 11.797 4.914 4.891 1 94 62 SER B O 1
ATOM 2194 N N . PHE B 1 63 ? 13.125 6.105 6.297 1 97.94 63 PHE B N 1
ATOM 2195 C CA . PHE B 1 63 ? 12.883 7.355 5.59 1 97.94 63 PHE B CA 1
ATOM 2196 C C . PHE B 1 63 ? 14.125 7.793 4.816 1 97.94 63 PHE B C 1
ATOM 2198 O O . PHE B 1 63 ? 14.25 8.961 4.449 1 97.94 63 PHE B O 1
ATOM 2205 N N . THR B 1 64 ? 15.047 6.844 4.684 1 97.88 64 THR B N 1
ATOM 2206 C CA . THR B 1 64 ? 16.219 7.031 3.84 1 97.88 64 THR B CA 1
ATOM 2207 C C . THR B 1 64 ? 16.047 6.32 2.5 1 97.88 64 THR B C 1
ATOM 2209 O O . THR B 1 64 ? 15.641 5.156 2.457 1 97.88 64 THR B O 1
ATOM 2212 N N . TYR B 1 65 ? 16.328 7.027 1.478 1 97.94 65 TYR B N 1
ATOM 2213 C CA . TYR B 1 65 ? 15.992 6.512 0.155 1 97.94 65 TYR B CA 1
ATOM 2214 C C . TYR B 1 65 ? 17.188 6.59 -0.78 1 97.94 65 TYR B C 1
ATOM 2216 O O . TYR B 1 65 ? 18.031 7.488 -0.657 1 97.94 65 TYR B O 1
ATOM 2224 N N . THR B 1 66 ? 17.25 5.68 -1.685 1 97.06 66 THR B N 1
ATOM 2225 C CA . THR B 1 66 ? 18.234 5.73 -2.766 1 97.06 66 THR B CA 1
ATOM 2226 C C . THR B 1 66 ? 17.828 6.766 -3.812 1 97.06 66 THR B C 1
ATOM 2228 O O . THR B 1 66 ? 16.703 7.27 -3.791 1 97.06 66 THR B O 1
ATOM 2231 N N . GLU B 1 67 ? 18.75 7.051 -4.707 1 97.81 67 GLU B N 1
ATOM 2232 C CA . GLU B 1 67 ? 18.453 7.98 -5.793 1 97.81 67 GLU B CA 1
ATOM 2233 C C . GLU B 1 67 ? 17.312 7.453 -6.668 1 97.81 67 GLU B C 1
ATOM 2235 O O . GLU B 1 67 ? 16.469 8.219 -7.117 1 97.81 67 GLU B O 1
ATOM 2240 N N . GLU B 1 68 ? 17.312 6.211 -6.898 1 97.75 68 GLU B N 1
ATOM 2241 C CA . GLU B 1 68 ? 16.266 5.598 -7.711 1 97.75 68 GLU B CA 1
ATOM 2242 C C . GLU B 1 68 ? 14.898 5.723 -7.039 1 97.75 68 GLU B C 1
ATOM 2244 O O . GLU B 1 68 ? 13.891 5.961 -7.707 1 97.75 68 GLU B O 1
ATOM 2249 N N . GLU B 1 69 ? 14.914 5.559 -5.77 1 98.06 69 GLU B N 1
ATOM 2250 C CA . GLU B 1 69 ? 13.664 5.691 -5.023 1 98.06 69 GLU B CA 1
ATOM 2251 C C . GLU B 1 69 ? 13.172 7.133 -5.027 1 98.06 69 GLU B C 1
ATOM 2253 O O . GLU B 1 69 ? 11.961 7.383 -5.086 1 98.06 69 GLU B O 1
ATOM 2258 N N . ILE B 1 70 ? 14.102 8.062 -5 1 98.75 70 ILE B N 1
ATOM 2259 C CA . ILE B 1 70 ? 13.727 9.469 -5.098 1 98.75 70 ILE B CA 1
ATOM 2260 C C . ILE B 1 70 ? 13.086 9.742 -6.457 1 98.75 70 ILE B C 1
ATOM 2262 O O . ILE B 1 70 ? 12.07 10.438 -6.543 1 98.75 70 ILE B O 1
ATOM 2266 N N . GLU B 1 71 ? 13.633 9.164 -7.465 1 98.69 71 GLU B N 1
ATOM 2267 C CA . GLU B 1 71 ? 13.039 9.312 -8.789 1 98.69 71 GLU B CA 1
ATOM 2268 C C . GLU B 1 71 ? 11.641 8.719 -8.844 1 98.69 71 GLU B C 1
ATOM 2270 O O . GLU B 1 71 ? 10.742 9.281 -9.469 1 98.69 71 GLU B O 1
ATOM 2275 N N . MET B 1 72 ? 11.492 7.645 -8.195 1 98.56 72 MET B N 1
ATOM 2276 C CA . MET B 1 72 ? 10.172 7.012 -8.102 1 98.56 72 MET B CA 1
ATOM 2277 C C . MET B 1 72 ? 9.188 7.918 -7.367 1 98.56 72 MET B C 1
ATOM 2279 O O . MET B 1 72 ? 8.047 8.078 -7.805 1 98.56 72 MET B O 1
ATOM 2283 N N . MET B 1 73 ? 9.641 8.484 -6.32 1 98.88 73 MET B N 1
ATOM 2284 C CA . MET B 1 73 ? 8.805 9.383 -5.535 1 98.88 73 MET B CA 1
ATOM 2285 C C . MET B 1 73 ? 8.406 10.609 -6.359 1 98.88 73 MET B C 1
ATOM 2287 O O . MET B 1 73 ? 7.254 11.039 -6.309 1 98.88 73 MET B O 1
ATOM 2291 N N . LYS B 1 74 ? 9.352 11.117 -7.102 1 98.94 74 LYS B N 1
ATOM 2292 C CA . LYS B 1 74 ? 9.047 12.25 -7.965 1 98.94 74 LYS B CA 1
ATOM 2293 C C . LYS B 1 74 ? 7.961 11.891 -8.977 1 98.94 74 LYS B C 1
ATOM 2295 O O . LYS B 1 74 ? 7.039 12.68 -9.211 1 98.94 74 LYS B O 1
ATOM 2300 N N . GLU B 1 75 ? 8.094 10.742 -9.523 1 98.88 75 GLU B N 1
ATOM 2301 C CA . GLU B 1 75 ? 7.102 10.289 -10.492 1 98.88 75 GLU B CA 1
ATOM 2302 C C . GLU B 1 75 ? 5.723 10.164 -9.852 1 98.88 75 GLU B C 1
ATOM 2304 O O . GLU B 1 75 ? 4.723 10.578 -10.445 1 98.88 75 GLU B O 1
ATOM 2309 N N . ASP B 1 76 ? 5.668 9.641 -8.68 1 98.94 76 ASP B N 1
ATOM 2310 C CA . ASP B 1 76 ? 4.391 9.492 -7.984 1 98.94 76 ASP B CA 1
ATOM 2311 C C . ASP B 1 76 ? 3.812 10.859 -7.609 1 98.94 76 ASP B C 1
ATOM 2313 O O . ASP B 1 76 ? 2.594 11.039 -7.609 1 98.94 76 ASP B O 1
ATOM 2317 N N . ILE B 1 77 ? 4.684 11.82 -7.277 1 98.94 77 ILE B N 1
ATOM 2318 C CA . ILE B 1 77 ? 4.23 13.18 -7.023 1 98.94 77 ILE B CA 1
ATOM 2319 C C . ILE B 1 77 ? 3.566 13.75 -8.273 1 98.94 77 ILE B C 1
ATOM 2321 O O . ILE B 1 77 ? 2.475 14.32 -8.203 1 98.94 77 ILE B O 1
ATOM 2325 N N . ILE B 1 78 ? 4.188 13.57 -9.398 1 98.94 78 ILE B N 1
ATOM 2326 C CA . ILE B 1 78 ? 3.672 14.07 -10.664 1 98.94 78 ILE B CA 1
ATOM 2327 C C . ILE B 1 78 ? 2.322 13.422 -10.969 1 98.94 78 ILE B C 1
ATOM 2329 O O . ILE B 1 78 ? 1.368 14.102 -11.344 1 98.94 78 ILE B O 1
ATOM 2333 N N . VAL B 1 79 ? 2.242 12.133 -10.758 1 98.88 79 VAL B N 1
ATOM 2334 C CA . VAL B 1 79 ? 1.011 11.383 -11 1 98.88 79 VAL B CA 1
ATOM 2335 C C . VAL B 1 79 ? -0.097 11.906 -10.086 1 98.88 79 VAL B C 1
ATOM 2337 O O . VAL B 1 79 ? -1.211 12.18 -10.547 1 98.88 79 VAL B O 1
ATOM 2340 N N . ALA B 1 80 ? 0.2 12.062 -8.836 1 98.88 80 ALA B N 1
ATOM 2341 C CA . ALA B 1 80 ? -0.79 12.547 -7.871 1 98.88 80 ALA B CA 1
ATOM 2342 C C . ALA B 1 80 ? -1.324 13.914 -8.273 1 98.88 80 ALA B C 1
ATOM 2344 O O . ALA B 1 80 ? -2.533 14.156 -8.227 1 98.88 80 ALA B O 1
ATOM 2345 N N . GLN B 1 81 ? -0.426 14.805 -8.711 1 98.81 81 GLN B N 1
ATOM 2346 C CA . GLN B 1 81 ? -0.811 16.141 -9.148 1 98.81 81 GLN B CA 1
ATOM 2347 C C . GLN B 1 81 ? -1.728 16.078 -10.367 1 98.81 81 GLN B C 1
ATOM 2349 O O . GLN B 1 81 ? -2.748 16.781 -10.414 1 98.81 81 GLN B O 1
ATOM 2354 N N . LYS B 1 82 ? -1.355 15.273 -11.25 1 98.75 82 LYS B N 1
ATOM 2355 C CA . LYS B 1 82 ? -2.131 15.141 -12.477 1 98.75 82 LYS B CA 1
ATOM 2356 C C . LYS B 1 82 ? -3.537 14.625 -12.188 1 98.75 82 LYS B C 1
ATOM 2358 O O . LYS B 1 82 ? -4.492 14.992 -12.875 1 98.75 82 LYS B O 1
ATOM 2363 N N . LEU B 1 83 ? -3.619 13.836 -11.188 1 98.81 83 LEU B N 1
ATOM 2364 C CA . LEU B 1 83 ? -4.898 13.219 -10.852 1 98.81 83 LEU B CA 1
ATOM 2365 C C . LEU B 1 83 ? -5.73 14.141 -9.961 1 98.81 83 LEU B C 1
ATOM 2367 O O . LEU B 1 83 ? -6.855 13.797 -9.586 1 98.81 83 LEU B O 1
ATOM 2371 N N . GLY B 1 84 ? -5.176 15.258 -9.523 1 98.81 84 GLY B N 1
ATOM 2372 C CA . GLY B 1 84 ? -5.973 16.281 -8.867 1 98.81 84 GLY B CA 1
ATOM 2373 C C . GLY B 1 84 ? -5.762 16.328 -7.367 1 98.81 84 GLY B C 1
ATOM 2374 O O . GLY B 1 84 ? -6.543 16.953 -6.645 1 98.81 84 GLY B O 1
ATOM 2375 N N . ALA B 1 85 ? -4.738 15.656 -6.855 1 98.88 85 ALA B N 1
ATOM 2376 C CA . ALA B 1 85 ? -4.438 15.742 -5.426 1 98.88 85 ALA B CA 1
ATOM 2377 C C . ALA B 1 85 ? -4.164 17.188 -5.012 1 98.88 85 ALA B C 1
ATOM 2379 O O . ALA B 1 85 ? -3.498 17.938 -5.734 1 98.88 85 ALA B O 1
ATOM 2380 N N . ALA B 1 86 ? -4.668 17.562 -3.852 1 98.88 86 ALA B N 1
ATOM 2381 C CA . ALA B 1 86 ? -4.48 18.922 -3.33 1 98.88 86 ALA B CA 1
ATOM 2382 C C . ALA B 1 86 ? -3.143 19.047 -2.611 1 98.88 86 ALA B C 1
ATOM 2384 O O . ALA B 1 86 ? -2.678 20.156 -2.348 1 98.88 86 ALA B O 1
ATOM 2385 N N . GLY B 1 87 ? -2.533 17.969 -2.332 1 98.94 87 GLY B N 1
ATOM 2386 C CA . GLY B 1 87 ? -1.238 17.953 -1.671 1 98.94 87 GLY B CA 1
ATOM 2387 C C . GLY B 1 87 ? -0.605 16.578 -1.647 1 98.94 87 GLY B C 1
ATOM 2388 O O . GLY B 1 87 ? -1.243 15.586 -2.012 1 98.94 87 GLY B O 1
ATOM 2389 N N . VAL B 1 88 ? 0.639 16.531 -1.275 1 98.94 88 VAL B N 1
ATOM 2390 C CA . VAL B 1 88 ? 1.361 15.281 -1.068 1 98.94 88 VAL B CA 1
ATOM 2391 C C . VAL B 1 88 ? 1.98 15.266 0.328 1 98.94 88 VAL B C 1
ATOM 2393 O O . VAL B 1 88 ? 2.215 16.328 0.921 1 98.94 88 VAL B O 1
ATOM 2396 N N . VAL B 1 89 ? 2.104 14.094 0.901 1 98.94 89 VAL B N 1
ATOM 2397 C CA . VAL B 1 89 ? 2.686 13.852 2.217 1 98.94 89 VAL B CA 1
ATOM 2398 C C . VAL B 1 89 ? 3.971 13.039 2.07 1 98.94 89 VAL B C 1
ATOM 2400 O O . VAL B 1 89 ? 3.957 11.938 1.519 1 98.94 89 VAL B O 1
ATOM 2403 N N . LEU B 1 90 ? 5.094 13.594 2.51 1 98.94 90 LEU B N 1
ATOM 2404 C CA . LEU B 1 90 ? 6.375 12.922 2.303 1 98.94 90 LEU B CA 1
ATOM 2405 C C . LEU B 1 90 ? 7.363 13.281 3.404 1 98.94 90 LEU B C 1
ATOM 2407 O O . LEU B 1 90 ? 7.105 14.18 4.207 1 98.94 90 LEU B O 1
ATOM 2411 N N . GLY B 1 91 ? 8.406 12.586 3.529 1 98.75 91 GLY B N 1
ATOM 2412 C CA . GLY B 1 91 ? 9.523 12.812 4.438 1 98.75 91 GLY B CA 1
ATOM 2413 C C . GLY B 1 91 ? 10.789 12.086 4.023 1 98.75 91 GLY B C 1
ATOM 2414 O O . GLY B 1 91 ? 10.734 10.953 3.541 1 98.75 91 GLY B O 1
ATOM 2415 N N . VAL B 1 92 ? 11.875 12.734 4.184 1 98.75 92 VAL B N 1
ATOM 2416 C CA . VAL B 1 92 ? 13.156 12.156 3.787 1 98.75 92 VAL B CA 1
ATOM 2417 C C . VAL B 1 92 ? 14.227 12.516 4.816 1 98.75 92 VAL B C 1
ATOM 2419 O O . VAL B 1 92 ? 14.375 13.688 5.18 1 98.75 92 VAL B O 1
ATOM 2422 N N . LEU B 1 93 ? 14.883 11.539 5.309 1 98.75 93 LEU B N 1
ATOM 2423 C CA . LEU B 1 93 ? 15.984 11.703 6.254 1 98.75 93 LEU B CA 1
ATOM 2424 C C . LEU B 1 93 ? 17.297 11.195 5.66 1 98.75 93 LEU B C 1
ATOM 2426 O O . LEU B 1 93 ? 17.281 10.352 4.762 1 98.75 93 LEU B O 1
ATOM 2430 N N . ASN B 1 94 ? 18.391 11.75 6.121 1 98.19 94 ASN B N 1
ATOM 2431 C CA . ASN B 1 94 ? 19.703 11.195 5.773 1 98.19 94 ASN B CA 1
ATOM 2432 C C . ASN B 1 94 ? 20.172 10.164 6.797 1 98.19 94 ASN B C 1
ATOM 2434 O O . ASN B 1 94 ? 19.422 9.82 7.715 1 98.19 94 ASN B O 1
ATOM 2438 N N . GLU B 1 95 ? 21.312 9.617 6.633 1 96.25 95 GLU B N 1
ATOM 2439 C CA . GLU B 1 95 ? 21.844 8.531 7.457 1 96.25 95 GLU B CA 1
ATOM 2440 C C . GLU B 1 95 ? 22.078 9 8.891 1 96.25 95 GLU B C 1
ATOM 2442 O O . GLU B 1 95 ? 22.203 8.172 9.805 1 96.25 95 GLU B O 1
ATOM 2447 N N . ARG B 1 96 ? 22.203 10.32 9.117 1 97.19 96 ARG B N 1
ATOM 2448 C CA . ARG B 1 96 ? 22.406 10.883 10.453 1 97.19 96 ARG B CA 1
ATOM 2449 C C . ARG B 1 96 ? 21.062 11.25 11.102 1 97.19 96 ARG B C 1
ATOM 2451 O O . ARG B 1 96 ? 21.031 11.961 12.102 1 97.19 96 ARG B O 1
ATOM 2458 N N . ASN B 1 97 ? 19.922 10.852 10.484 1 97.44 97 ASN B N 1
ATOM 2459 C CA . ASN B 1 97 ? 18.578 11.125 10.969 1 97.44 97 ASN B CA 1
ATOM 2460 C C . ASN B 1 97 ? 18.297 12.625 11.016 1 97.44 97 ASN B C 1
ATOM 2462 O O . ASN B 1 97 ? 17.75 13.125 12.008 1 97.44 97 ASN B O 1
ATOM 2466 N N . GLU B 1 98 ? 18.734 13.242 10.047 1 98.19 98 GLU B N 1
ATOM 2467 C CA . GLU B 1 98 ? 18.422 14.641 9.781 1 98.19 98 GLU B CA 1
ATOM 2468 C C . GLU B 1 98 ? 17.641 14.789 8.484 1 98.19 98 GLU B C 1
ATOM 2470 O O . GLU B 1 98 ? 17.594 13.867 7.664 1 98.19 98 GLU B O 1
ATOM 2475 N N . VAL B 1 99 ? 17.047 15.977 8.367 1 98.75 99 VAL B N 1
ATOM 2476 C CA . VAL B 1 99 ? 16.375 16.234 7.098 1 98.75 99 VAL B CA 1
ATOM 2477 C C . VAL B 1 99 ? 17.375 16.141 5.953 1 98.75 99 VAL B C 1
ATOM 2479 O O . VAL B 1 99 ? 18.422 16.797 5.977 1 98.75 99 VAL B O 1
ATOM 2482 N N . ASP B 1 100 ? 17.172 15.297 4.996 1 98.75 100 ASP B N 1
ATOM 2483 C CA . ASP B 1 100 ? 17.984 15.234 3.787 1 98.75 100 ASP B CA 1
ATOM 2484 C C . ASP B 1 100 ? 17.625 16.375 2.834 1 98.75 100 ASP B C 1
ATOM 2486 O O . ASP B 1 100 ? 16.766 16.219 1.963 1 98.75 100 ASP B O 1
ATOM 2490 N N . GLU B 1 101 ? 18.312 17.469 3.047 1 98.75 101 GLU B N 1
ATOM 2491 C CA . GLU B 1 101 ? 17.953 18.688 2.344 1 98.75 101 GLU B CA 1
ATOM 2492 C C . GLU B 1 101 ? 18.078 18.516 0.833 1 98.75 101 GLU B C 1
ATOM 2494 O O . GLU B 1 101 ? 17.25 19.031 0.075 1 98.75 101 GLU B O 1
ATOM 2499 N N . GLU B 1 102 ? 19.047 17.828 0.368 1 98.62 102 GLU B N 1
ATOM 2500 C CA . GLU B 1 102 ? 19.25 17.609 -1.062 1 98.62 102 GLU B CA 1
ATOM 2501 C C . GLU B 1 102 ? 18.109 16.812 -1.677 1 98.62 102 GLU B C 1
ATOM 2503 O O . GLU B 1 102 ? 17.562 17.203 -2.707 1 98.62 102 GLU B O 1
ATOM 2508 N N . LYS B 1 103 ? 17.781 15.766 -1.078 1 98.81 103 LYS B N 1
ATOM 2509 C CA . LYS B 1 103 ? 16.703 14.914 -1.596 1 98.81 103 LYS B CA 1
ATOM 2510 C C . LYS B 1 103 ? 15.352 15.609 -1.469 1 98.81 103 LYS B C 1
ATOM 2512 O O . LYS B 1 103 ? 14.477 15.43 -2.318 1 98.81 103 LYS B O 1
ATOM 2517 N N . LEU B 1 104 ? 15.188 16.359 -0.384 1 98.88 104 LEU B N 1
ATOM 2518 C CA . LEU B 1 104 ? 13.953 17.141 -0.251 1 98.88 104 LEU B CA 1
ATOM 2519 C C . LEU B 1 104 ? 13.828 18.156 -1.382 1 98.88 104 LEU B C 1
ATOM 2521 O O . LEU B 1 104 ? 12.758 18.281 -1.989 1 98.88 104 LEU B O 1
ATOM 2525 N N . ALA B 1 105 ? 14.906 18.844 -1.623 1 98.81 105 ALA B N 1
ATOM 2526 C CA . ALA B 1 105 ? 14.906 19.797 -2.725 1 98.81 105 ALA B CA 1
ATOM 2527 C C . ALA B 1 105 ? 14.562 19.109 -4.047 1 98.81 105 ALA B C 1
ATOM 2529 O O . ALA B 1 105 ? 13.805 19.656 -4.855 1 98.81 105 ALA B O 1
ATOM 2530 N N . ASP B 1 106 ? 15.148 17.984 -4.25 1 98.81 106 ASP B N 1
ATOM 2531 C CA . ASP B 1 106 ? 14.891 17.219 -5.461 1 98.81 106 ASP B CA 1
ATOM 2532 C C . ASP B 1 106 ? 13.414 16.844 -5.574 1 98.81 106 ASP B C 1
ATOM 2534 O O . ASP B 1 106 ? 12.797 17.047 -6.621 1 98.81 106 ASP B O 1
ATOM 2538 N N . LEU B 1 107 ? 12.797 16.359 -4.543 1 98.94 107 LEU B N 1
ATOM 2539 C CA . LEU B 1 107 ? 11.383 16.016 -4.535 1 98.94 107 LEU B CA 1
ATOM 2540 C C . LEU B 1 107 ? 10.516 17.234 -4.801 1 98.94 107 LEU B C 1
ATOM 2542 O O . LEU B 1 107 ? 9.555 17.172 -5.574 1 98.94 107 LEU B O 1
ATOM 2546 N N . LEU B 1 108 ? 10.875 18.359 -4.18 1 98.88 108 LEU B N 1
ATOM 2547 C CA . LEU B 1 108 ? 10.086 19.578 -4.293 1 98.88 108 LEU B CA 1
ATOM 2548 C C . LEU B 1 108 ? 10.188 20.172 -5.691 1 98.88 108 LEU B C 1
ATOM 2550 O O . LEU B 1 108 ? 9.352 20.969 -6.098 1 98.88 108 LEU B O 1
ATOM 2554 N N . SER B 1 109 ? 11.195 19.766 -6.43 1 98.81 109 SER B N 1
ATOM 2555 C CA . SER B 1 109 ? 11.422 20.312 -7.766 1 98.81 109 SER B CA 1
ATOM 2556 C C . SER B 1 109 ? 10.273 19.969 -8.703 1 98.81 109 SER B C 1
ATOM 2558 O O . SER B 1 109 ? 10.047 20.672 -9.695 1 98.81 109 SER B O 1
ATOM 2560 N N . VAL B 1 110 ? 9.484 18.938 -8.367 1 98.88 110 VAL B N 1
ATOM 2561 C CA . VAL B 1 110 ? 8.422 18.531 -9.273 1 98.88 110 VAL B CA 1
ATOM 2562 C C . VAL B 1 110 ? 7.062 18.906 -8.688 1 98.88 110 VAL B C 1
ATOM 2564 O O . VAL B 1 110 ? 6.023 18.547 -9.242 1 98.88 110 VAL B O 1
ATOM 2567 N N . VAL B 1 111 ? 7.086 19.547 -7.578 1 98.75 111 VAL B N 1
ATOM 2568 C CA . VAL B 1 111 ? 5.852 20 -6.945 1 98.75 111 VAL B CA 1
ATOM 2569 C C . VAL B 1 111 ? 5.426 21.344 -7.547 1 98.75 111 VAL B C 1
ATOM 2571 O O . VAL B 1 111 ? 6.234 22.266 -7.672 1 98.75 111 VAL B O 1
ATOM 2574 N N . ASP B 1 112 ? 4.18 21.406 -7.938 1 97.75 112 ASP B N 1
ATOM 2575 C CA . ASP B 1 112 ? 3.693 22.625 -8.57 1 97.75 112 ASP B CA 1
ATOM 2576 C C . ASP B 1 112 ? 2.328 23.031 -8.016 1 97.75 112 ASP B C 1
ATOM 2578 O O . ASP B 1 112 ? 1.294 22.578 -8.523 1 97.75 112 ASP B O 1
ATOM 2582 N N . GLY B 1 113 ? 2.34 23.953 -7.031 1 96.81 113 GLY B N 1
ATOM 2583 C CA . GLY B 1 113 ? 1.116 24.625 -6.648 1 96.81 113 GLY B CA 1
ATOM 2584 C C . GLY B 1 113 ? 0.283 23.844 -5.652 1 96.81 113 GLY B C 1
ATOM 2585 O O . GLY B 1 113 ? -0.837 24.234 -5.324 1 96.81 113 GLY B O 1
ATOM 2586 N N . ILE B 1 114 ? 0.724 22.719 -5.219 1 98.44 114 ILE B N 1
ATOM 2587 C CA . ILE B 1 114 ? -0.048 21.953 -4.246 1 98.44 114 ILE B CA 1
ATOM 2588 C C . ILE B 1 114 ? 0.662 21.969 -2.895 1 98.44 114 ILE B C 1
ATOM 2590 O O . ILE B 1 114 ? 1.824 22.375 -2.803 1 98.44 114 ILE B O 1
ATOM 2594 N N . ASN B 1 115 ? -0.074 21.562 -1.864 1 98.75 115 ASN B N 1
ATOM 2595 C CA . ASN B 1 115 ? 0.501 21.531 -0.524 1 98.75 115 ASN B CA 1
ATOM 2596 C C . ASN B 1 115 ? 1.511 20.391 -0.381 1 98.75 115 ASN B C 1
ATOM 2598 O O . ASN B 1 115 ? 1.372 19.344 -1.021 1 98.75 115 ASN B O 1
ATOM 2602 N N . VAL B 1 116 ? 2.518 20.641 0.404 1 98.94 116 VAL B N 1
ATOM 2603 C CA . VAL B 1 116 ? 3.449 19.594 0.81 1 98.94 116 VAL B CA 1
ATOM 2604 C C . VAL B 1 116 ? 3.461 19.469 2.332 1 98.94 116 VAL B C 1
ATOM 2606 O O . VAL B 1 116 ? 3.75 20.438 3.035 1 98.94 116 VAL B O 1
ATOM 2609 N N . THR B 1 117 ? 3.115 18.312 2.814 1 98.94 117 THR B N 1
ATOM 2610 C CA . THR B 1 117 ? 3.221 18 4.234 1 98.94 117 THR B CA 1
ATOM 2611 C C . THR B 1 117 ? 4.453 17.156 4.512 1 98.94 117 THR B C 1
ATOM 2613 O O . THR B 1 117 ? 4.59 16.047 3.963 1 98.94 117 THR B O 1
ATOM 2616 N N . TYR B 1 118 ? 5.398 17.734 5.273 1 98.94 118 TYR B N 1
ATOM 2617 C CA . TYR B 1 118 ? 6.465 16.891 5.82 1 98.94 118 TYR B CA 1
ATOM 2618 C C . TYR B 1 118 ? 5.957 16.047 6.984 1 98.94 118 TYR B C 1
ATOM 2620 O O . TYR B 1 118 ? 5.52 16.594 8.008 1 98.94 118 TYR B O 1
ATOM 2628 N N . HIS B 1 119 ? 6.031 14.68 6.77 1 98.81 119 HIS B N 1
ATOM 2629 C CA . HIS B 1 119 ? 5.305 13.836 7.707 1 98.81 119 HIS B CA 1
ATOM 2630 C C . HIS B 1 119 ? 6.172 13.477 8.914 1 98.81 119 HIS B C 1
ATOM 2632 O O . HIS B 1 119 ? 7.16 14.156 9.195 1 98.81 119 HIS B O 1
ATOM 2638 N N . ARG B 1 120 ? 5.844 12.477 9.633 1 98.12 120 ARG B N 1
ATOM 2639 C CA . ARG B 1 120 ? 6.316 12.188 10.984 1 98.12 120 ARG B CA 1
ATOM 2640 C C . ARG B 1 120 ? 7.766 11.711 10.969 1 98.12 120 ARG B C 1
ATOM 2642 O O . ARG B 1 120 ? 8.344 11.445 12.023 1 98.12 120 ARG B O 1
ATOM 2649 N N . ALA B 1 121 ? 8.367 11.656 9.742 1 98.31 121 ALA B N 1
ATOM 2650 C CA . ALA B 1 121 ? 9.812 11.453 9.727 1 98.31 121 ALA B CA 1
ATOM 2651 C C . ALA B 1 121 ? 10.516 12.438 10.648 1 98.31 121 ALA B C 1
ATOM 2653 O O . ALA B 1 121 ? 11.547 12.117 11.25 1 98.31 121 ALA B O 1
ATOM 2654 N N . ILE B 1 122 ? 9.969 13.594 10.844 1 98.69 122 ILE B N 1
ATOM 2655 C CA . ILE B 1 122 ? 10.547 14.633 11.68 1 98.69 122 ILE B CA 1
ATOM 2656 C C . ILE B 1 122 ? 10.602 14.164 13.133 1 98.69 122 ILE B C 1
ATOM 2658 O O . ILE B 1 122 ? 11.445 14.602 13.906 1 98.69 122 ILE B O 1
ATOM 2662 N N . ASP B 1 123 ? 9.688 13.266 13.523 1 98.19 123 ASP B N 1
ATOM 2663 C CA . ASP B 1 123 ? 9.609 12.773 14.898 1 98.19 123 ASP B CA 1
ATOM 2664 C C . ASP B 1 123 ? 10.773 11.844 15.219 1 98.19 123 ASP B C 1
ATOM 2666 O O . ASP B 1 123 ? 11.016 11.531 16.391 1 98.19 123 ASP B O 1
ATOM 2670 N N . ASP B 1 124 ? 11.492 11.406 14.188 1 97.19 124 ASP B N 1
ATOM 2671 C CA . ASP B 1 124 ? 12.648 10.531 14.375 1 97.19 124 ASP B CA 1
ATOM 2672 C C . ASP B 1 124 ? 13.93 11.352 14.531 1 97.19 124 ASP B C 1
ATOM 2674 O O . ASP B 1 124 ? 14.984 10.797 14.852 1 97.19 124 ASP B O 1
ATOM 2678 N N . ILE B 1 125 ? 13.828 12.625 14.312 1 97.81 125 ILE B N 1
ATOM 2679 C CA . ILE B 1 125 ? 14.969 13.523 14.438 1 97.81 125 ILE B CA 1
ATOM 2680 C C . ILE B 1 125 ? 15.18 13.875 15.906 1 97.81 125 ILE B C 1
ATOM 2682 O O . ILE B 1 125 ? 14.219 14.086 16.656 1 97.81 125 ILE B O 1
ATOM 2686 N N . GLU B 1 126 ? 16.375 14 16.328 1 96.69 126 GLU B N 1
ATOM 2687 C CA . GLU B 1 126 ? 16.734 14.234 17.734 1 96.69 126 GLU B CA 1
ATOM 2688 C C . GLU B 1 126 ? 16.125 15.531 18.25 1 96.69 126 GLU B C 1
ATOM 2690 O O . GLU B 1 126 ? 15.609 15.578 19.359 1 96.69 126 GLU B O 1
ATOM 2695 N N . ASN B 1 127 ? 16.234 16.531 17.422 1 97.31 127 ASN B N 1
ATOM 2696 C CA . ASN B 1 127 ? 15.695 17.844 17.766 1 97.31 127 ASN B CA 1
ATOM 2697 C C . ASN B 1 127 ? 14.711 18.344 16.719 1 97.31 127 ASN B C 1
ATOM 2699 O O . ASN B 1 127 ? 15.102 19.078 15.805 1 97.31 127 ASN B O 1
ATOM 2703 N N . PRO B 1 128 ? 13.445 18.016 16.906 1 98.12 128 PRO B N 1
ATOM 2704 C CA . PRO B 1 128 ? 12.453 18.406 15.906 1 98.12 128 PRO B CA 1
ATOM 2705 C C . PRO B 1 128 ? 12.312 19.922 15.773 1 98.12 128 PRO B C 1
ATOM 2707 O O . PRO B 1 128 ? 11.969 20.422 14.695 1 98.12 128 PRO B O 1
ATOM 2710 N N . VAL B 1 129 ? 12.562 20.641 16.797 1 98.31 129 VAL B N 1
ATOM 2711 C CA . VAL B 1 129 ? 12.477 22.094 16.75 1 98.31 129 VAL B CA 1
ATOM 2712 C C . VAL B 1 129 ? 13.523 22.656 15.797 1 98.31 129 VAL B C 1
ATOM 2714 O O . VAL B 1 129 ? 13.211 23.5 14.953 1 98.31 129 VAL B O 1
ATOM 2717 N N . GLU B 1 130 ? 14.68 22.172 15.945 1 97.44 130 GLU B N 1
ATOM 2718 C CA . GLU B 1 130 ? 15.742 22.578 15.023 1 97.44 130 GLU B CA 1
ATOM 2719 C C . GLU B 1 130 ? 15.422 22.156 13.594 1 97.44 130 GLU B C 1
ATOM 2721 O O . GLU B 1 130 ? 15.75 22.875 12.641 1 97.44 130 GLU B O 1
ATOM 2726 N N . ALA B 1 131 ? 14.836 21 13.438 1 98.25 131 ALA B N 1
ATOM 2727 C CA . ALA B 1 131 ? 14.438 20.516 12.117 1 98.25 131 ALA B CA 1
ATOM 2728 C C . ALA B 1 131 ? 13.445 21.453 11.453 1 98.25 131 ALA B C 1
ATOM 2730 O O . ALA B 1 131 ? 13.438 21.609 10.234 1 98.25 131 ALA B O 1
ATOM 2731 N N . MET B 1 132 ? 12.641 22.156 12.258 1 98.38 132 MET B N 1
ATOM 2732 C CA . MET B 1 132 ? 11.703 23.141 11.734 1 98.38 132 MET B CA 1
ATOM 2733 C C . MET B 1 132 ? 12.445 24.266 11.031 1 98.38 132 MET B C 1
ATOM 2735 O O . MET B 1 132 ? 12 24.75 9.984 1 98.38 132 MET B O 1
ATOM 2739 N N . ASN B 1 133 ? 13.508 24.672 11.617 1 97.81 133 ASN B N 1
ATOM 2740 C CA . ASN B 1 133 ? 14.312 25.719 10.984 1 97.81 133 ASN B CA 1
ATOM 2741 C C . ASN B 1 133 ? 14.828 25.281 9.625 1 97.81 133 ASN B C 1
ATOM 2743 O O . ASN B 1 133 ? 14.867 26.078 8.688 1 97.81 133 ASN B O 1
ATOM 2747 N N . THR B 1 134 ? 15.188 24.078 9.547 1 98.19 134 THR B N 1
ATOM 2748 C CA . THR B 1 134 ? 15.648 23.531 8.281 1 98.19 134 THR B CA 1
ATOM 2749 C C . THR B 1 134 ? 14.523 23.5 7.254 1 98.19 134 THR B C 1
ATOM 2751 O O . THR B 1 134 ? 14.711 23.938 6.113 1 98.19 134 THR B O 1
ATOM 2754 N N . LEU B 1 135 ? 13.352 23.062 7.648 1 98.69 135 LEU B N 1
ATOM 2755 C CA . LEU B 1 135 ? 12.219 22.922 6.738 1 98.69 135 LEU B CA 1
ATOM 2756 C C . LEU B 1 135 ? 11.727 24.281 6.258 1 98.69 135 LEU B C 1
ATOM 2758 O O . LEU B 1 135 ? 11.242 24.406 5.129 1 98.69 135 LEU B O 1
ATOM 2762 N N . LYS B 1 136 ? 11.875 25.297 7.047 1 98.06 136 LYS B N 1
ATOM 2763 C CA . LYS B 1 136 ? 11.438 26.641 6.703 1 98.06 136 LYS B CA 1
ATOM 2764 C C . LYS B 1 136 ? 12.203 27.172 5.496 1 98.06 136 LYS B C 1
ATOM 2766 O O . LYS B 1 136 ? 11.75 28.109 4.832 1 98.06 136 LYS B O 1
ATOM 2771 N N . LYS B 1 137 ? 13.375 26.609 5.285 1 97.69 137 LYS B N 1
ATOM 2772 C CA . LYS B 1 137 ? 14.164 27 4.125 1 97.69 137 LYS B CA 1
ATOM 2773 C C . LYS B 1 137 ? 13.461 26.625 2.826 1 97.69 137 LYS B C 1
ATOM 2775 O O . LYS B 1 137 ? 13.797 27.141 1.758 1 97.69 137 LYS B O 1
ATOM 2780 N N . PHE B 1 138 ? 12.578 25.688 2.875 1 98.38 138 PHE B N 1
ATOM 2781 C CA . PHE B 1 138 ? 11.875 25.188 1.702 1 98.38 138 PHE B CA 1
ATOM 2782 C C . PHE B 1 138 ? 10.469 25.766 1.619 1 98.38 138 PHE B C 1
ATOM 2784 O O . PHE B 1 138 ? 9.547 25.25 2.248 1 98.38 138 PHE B O 1
ATOM 2791 N N . HIS B 1 139 ? 10.258 26.672 0.77 1 96.62 139 HIS B N 1
ATOM 2792 C CA . HIS B 1 139 ? 9.016 27.453 0.736 1 96.62 139 HIS B CA 1
ATOM 2793 C C . HIS B 1 139 ? 7.848 26.594 0.275 1 96.62 139 HIS B C 1
ATOM 2795 O O . HIS B 1 139 ? 6.688 26.922 0.524 1 96.62 139 HIS B O 1
ATOM 2801 N N . LYS B 1 140 ? 8.18 25.484 -0.343 1 98.31 140 LYS B N 1
ATOM 2802 C CA . LYS B 1 140 ? 7.102 24.641 -0.848 1 98.31 140 LYS B CA 1
ATOM 2803 C C . LYS B 1 140 ? 6.574 23.719 0.242 1 98.31 140 LYS B C 1
ATOM 2805 O O . LYS B 1 140 ? 5.516 23.109 0.085 1 98.31 140 LYS B O 1
ATOM 2810 N N . VAL B 1 141 ? 7.285 23.578 1.321 1 98.69 141 VAL B N 1
ATOM 2811 C CA . VAL B 1 141 ? 6.762 22.844 2.465 1 98.69 141 VAL B CA 1
ATOM 2812 C C . VAL B 1 141 ? 5.727 23.703 3.199 1 98.69 141 VAL B C 1
ATOM 2814 O O . VAL B 1 141 ? 6.074 24.703 3.822 1 98.69 141 VAL B O 1
ATOM 2817 N N . THR B 1 142 ? 4.535 23.25 3.168 1 98.69 142 THR B N 1
ATOM 2818 C CA . THR B 1 142 ? 3.463 24.078 3.691 1 98.69 142 THR B CA 1
ATOM 2819 C C . THR B 1 142 ? 3.004 23.578 5.059 1 98.69 142 THR B C 1
ATOM 2821 O O . THR B 1 142 ? 2.457 24.344 5.855 1 98.69 142 THR B O 1
ATOM 2824 N N . HIS B 1 143 ? 3.178 22.297 5.309 1 98.75 143 HIS B N 1
ATOM 2825 C CA . HIS B 1 143 ? 2.713 21.688 6.547 1 98.75 143 HIS B CA 1
ATOM 2826 C C . HIS B 1 143 ? 3.771 20.766 7.133 1 98.75 143 HIS B C 1
ATOM 2828 O O . HIS B 1 143 ? 4.621 20.234 6.402 1 98.75 143 HIS B O 1
ATOM 2834 N N . VAL B 1 144 ? 3.682 20.562 8.391 1 98.81 144 VAL B N 1
ATOM 2835 C CA . VAL B 1 144 ? 4.441 19.531 9.094 1 98.81 144 VAL B CA 1
ATOM 2836 C C . VAL B 1 144 ? 3.512 18.734 9.992 1 98.81 144 VAL B C 1
ATOM 2838 O O . VAL B 1 144 ? 2.818 19.297 10.844 1 98.81 144 VAL B O 1
ATOM 2841 N N . LEU B 1 145 ? 3.414 17.453 9.734 1 98.81 145 LEU B N 1
ATOM 2842 C CA . LEU B 1 145 ? 2.693 16.531 10.602 1 98.81 145 LEU B CA 1
ATOM 2843 C C . LEU B 1 145 ? 3.611 15.953 11.672 1 98.81 145 LEU B C 1
ATOM 2845 O O . LEU B 1 145 ? 4.648 15.359 11.359 1 98.81 145 LEU B O 1
ATOM 2849 N N . THR B 1 146 ? 3.209 16.094 12.992 1 98.75 146 THR B N 1
ATOM 2850 C CA . THR B 1 146 ? 4.172 15.727 14.031 1 98.75 146 THR B CA 1
ATOM 2851 C C . THR B 1 146 ? 3.465 15.453 15.352 1 98.75 146 THR B C 1
ATOM 2853 O O . THR B 1 146 ? 2.365 15.961 15.594 1 98.75 146 THR B O 1
ATOM 2856 N N . SER B 1 147 ? 4.121 14.641 16.109 1 98.38 147 SER B N 1
ATOM 2857 C CA . SER B 1 147 ? 3.732 14.461 17.5 1 98.38 147 SER B CA 1
ATOM 2858 C C . SER B 1 147 ? 4.703 15.164 18.438 1 98.38 147 SER B C 1
ATOM 2860 O O . SER B 1 147 ? 4.633 14.992 19.656 1 98.38 147 SER B O 1
ATOM 2862 N N . GLY B 1 148 ? 5.637 15.859 17.812 1 98.12 148 GLY B N 1
ATOM 2863 C CA . GLY B 1 148 ? 6.633 16.562 18.609 1 98.12 148 GLY B CA 1
ATOM 2864 C C . GLY B 1 148 ? 7.805 15.6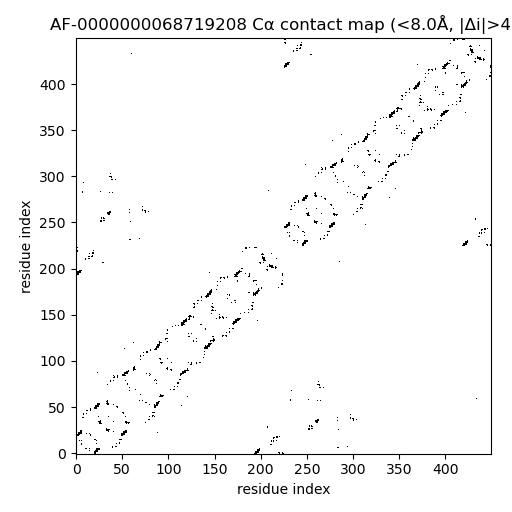8 19 1 98.12 148 GLY B C 1
ATOM 2865 O O . GLY B 1 148 ? 8.555 16.016 19.922 1 98.12 148 GLY B O 1
ATOM 2866 N N . GLY B 1 149 ? 7.918 14.547 18.359 1 96.5 149 GLY B N 1
ATOM 2867 C CA . GLY B 1 149 ? 8.977 13.602 18.688 1 96.5 149 GLY B CA 1
ATOM 2868 C C . GLY B 1 149 ? 8.445 12.258 19.156 1 96.5 149 GLY B C 1
ATOM 2869 O O . GLY B 1 149 ? 7.277 11.938 18.938 1 96.5 149 GLY B O 1
ATOM 2870 N N . GLN B 1 150 ? 9.352 11.461 19.672 1 94.12 150 GLN B N 1
ATOM 2871 C CA . GLN B 1 150 ? 8.992 10.133 20.156 1 94.12 150 GLN B CA 1
ATOM 2872 C C . GLN B 1 150 ? 8.18 10.211 21.438 1 94.12 150 GLN B C 1
ATOM 2874 O O . GLN B 1 150 ? 8.227 11.227 22.141 1 94.12 150 GLN B O 1
ATOM 2879 N N . GLY B 1 151 ? 7.379 9.188 21.625 1 92.06 151 GLY B N 1
ATOM 2880 C CA . GLY B 1 151 ? 6.641 9.125 22.875 1 92.06 151 GLY B CA 1
ATOM 2881 C C . GLY B 1 151 ? 5.211 9.617 22.75 1 92.06 151 GLY B C 1
ATOM 2882 O O . GLY B 1 151 ? 4.672 9.703 21.656 1 92.06 151 GLY B O 1
ATOM 2883 N N . ASN B 1 152 ? 4.668 10 23.906 1 95.56 152 ASN B N 1
ATOM 2884 C CA . ASN B 1 152 ? 3.285 10.453 23.984 1 95.56 152 ASN B CA 1
ATOM 2885 C C . ASN B 1 152 ? 3.145 11.914 23.578 1 95.56 152 ASN B C 1
ATOM 2887 O O . ASN B 1 152 ? 3.883 12.773 24.062 1 95.56 152 ASN B O 1
ATOM 2891 N N . ILE B 1 153 ? 2.146 12.148 22.719 1 97.81 153 ILE B N 1
ATOM 2892 C CA . ILE B 1 153 ? 1.993 13.469 22.125 1 97.81 153 ILE B CA 1
ATOM 2893 C C . ILE B 1 153 ? 1.683 14.492 23.219 1 97.81 153 ILE B C 1
ATOM 2895 O O . ILE B 1 153 ? 2.078 15.656 23.125 1 97.81 153 ILE B O 1
ATOM 2899 N N . VAL B 1 154 ? 1.014 14.078 24.297 1 97.81 154 VAL B N 1
ATOM 2900 C CA . VAL B 1 154 ? 0.665 15 25.375 1 97.81 154 VAL B CA 1
ATOM 2901 C C . VAL B 1 154 ? 1.926 15.414 26.141 1 97.81 154 VAL B C 1
ATOM 2903 O O . VAL B 1 154 ? 2.08 16.578 26.5 1 97.81 154 VAL B O 1
ATOM 2906 N N . GLU B 1 155 ? 2.795 14.516 26.312 1 97.81 155 GLU B N 1
ATOM 2907 C CA . GLU B 1 155 ? 4.062 14.805 26.969 1 97.81 155 GLU B CA 1
ATOM 2908 C C . GLU B 1 155 ? 4.953 15.68 26.094 1 97.81 155 GLU B C 1
ATOM 2910 O O . GLU B 1 155 ? 5.887 16.312 26.594 1 97.81 155 GLU B O 1
ATOM 2915 N N . ASN B 1 156 ? 4.668 15.758 24.828 1 98.19 156 ASN B N 1
ATOM 2916 C CA . ASN B 1 156 ? 5.488 16.484 23.875 1 98.19 156 ASN B CA 1
ATOM 2917 C C . ASN B 1 156 ? 4.945 17.891 23.625 1 98.19 156 ASN B C 1
ATOM 2919 O O . ASN B 1 156 ? 5.426 18.609 22.734 1 98.19 156 ASN B O 1
ATOM 2923 N N . ILE B 1 157 ? 3.998 18.344 24.422 1 98.31 157 ILE B N 1
ATOM 2924 C CA . ILE B 1 157 ? 3.355 19.641 24.25 1 98.31 157 ILE B CA 1
ATOM 2925 C C . ILE B 1 157 ? 4.406 20.75 24.297 1 98.31 157 ILE B C 1
ATOM 2927 O O . ILE B 1 157 ? 4.395 21.656 23.469 1 98.31 157 ILE B O 1
ATOM 2931 N N . PRO B 1 158 ? 5.359 20.688 25.203 1 98.25 158 PRO B N 1
ATOM 2932 C CA . PRO B 1 158 ? 6.375 21.734 25.203 1 98.25 158 PRO B CA 1
ATOM 2933 C C . PRO B 1 158 ? 7.156 21.797 23.891 1 98.25 158 PRO B C 1
ATOM 2935 O O . PRO B 1 158 ? 7.418 22.891 23.375 1 98.25 158 PRO B O 1
ATOM 2938 N N . VAL B 1 159 ? 7.527 20.672 23.344 1 98.56 159 VAL B N 1
ATOM 2939 C CA . VAL B 1 159 ? 8.258 20.609 22.094 1 98.56 159 VAL B CA 1
ATOM 2940 C C . VAL B 1 159 ? 7.383 21.141 20.953 1 98.56 159 VAL B C 1
ATOM 2942 O O . VAL B 1 159 ? 7.828 21.953 20.141 1 98.56 159 VAL B O 1
ATOM 2945 N N . LEU B 1 160 ? 6.133 20.719 20.922 1 98.69 160 LEU B N 1
ATOM 2946 C CA . LEU B 1 160 ? 5.184 21.156 19.906 1 98.69 160 LEU B CA 1
ATOM 2947 C C . LEU B 1 160 ? 4.996 22.672 19.953 1 98.69 160 LEU B C 1
ATOM 2949 O O . LEU B 1 160 ? 4.914 23.328 18.906 1 98.69 160 LEU B O 1
ATOM 2953 N N . THR B 1 161 ? 4.922 23.156 21.172 1 98.56 161 THR B N 1
ATOM 2954 C CA . THR B 1 161 ? 4.766 24.594 21.359 1 98.56 161 THR B CA 1
ATOM 2955 C C . THR B 1 161 ? 5.953 25.359 20.766 1 98.56 161 THR B C 1
ATOM 2957 O O . THR B 1 161 ? 5.773 26.359 20.062 1 98.56 161 THR B O 1
ATOM 2960 N N . GLU B 1 162 ? 7.09 24.859 21.031 1 98.56 162 GLU B N 1
ATOM 2961 C CA . GLU B 1 162 ? 8.297 25.484 20.5 1 98.56 162 GLU B CA 1
ATOM 2962 C C . GLU B 1 162 ? 8.336 25.375 18.969 1 98.56 162 GLU B C 1
ATOM 2964 O O . GLU B 1 162 ? 8.742 26.312 18.297 1 98.56 162 GLU B O 1
ATOM 2969 N N . MET B 1 163 ? 7.961 24.25 18.406 1 98.62 163 MET B N 1
ATOM 2970 C CA . MET B 1 163 ? 7.902 24.062 16.953 1 98.62 163 MET B CA 1
ATOM 2971 C C . MET B 1 163 ? 6.945 25.062 16.312 1 98.62 163 MET B C 1
ATOM 2973 O O . MET B 1 163 ? 7.246 25.641 15.273 1 98.62 163 MET B O 1
ATOM 2977 N N . GLN B 1 164 ? 5.828 25.203 16.953 1 98.19 164 GLN B N 1
ATOM 2978 C CA . GLN B 1 164 ? 4.828 26.156 16.484 1 98.19 164 GLN B CA 1
ATOM 2979 C C . GLN B 1 164 ? 5.391 27.562 16.469 1 98.19 164 GLN B C 1
ATOM 2981 O O . GLN B 1 164 ? 5.184 28.312 15.5 1 98.19 164 GLN B O 1
ATOM 2986 N N . LYS B 1 165 ? 6.043 27.891 17.5 1 97.69 165 LYS B N 1
ATOM 2987 C CA . LYS B 1 165 ? 6.66 29.219 17.578 1 97.69 165 LYS B CA 1
ATOM 2988 C C . LYS B 1 165 ? 7.676 29.422 16.469 1 97.69 165 LYS B C 1
ATOM 2990 O O . LYS B 1 165 ? 7.668 30.453 15.797 1 97.69 165 LYS B O 1
ATOM 2995 N N . VAL B 1 166 ? 8.508 28.406 16.266 1 97.62 166 VAL B N 1
ATOM 2996 C CA . VAL B 1 166 ? 9.562 28.469 15.266 1 97.62 166 VAL B CA 1
ATOM 2997 C C . VAL B 1 166 ? 8.938 28.578 13.875 1 97.62 166 VAL B C 1
ATOM 2999 O O . VAL B 1 166 ? 9.477 29.266 13 1 97.62 166 VAL B O 1
ATOM 3002 N N . SER B 1 167 ? 7.832 27.906 13.609 1 96.12 167 SER B N 1
ATOM 3003 C CA . SER B 1 167 ? 7.172 27.922 12.312 1 96.12 167 SER B CA 1
ATOM 3004 C C . SER B 1 167 ? 6.863 29.344 11.867 1 96.12 167 SER B C 1
ATOM 3006 O O . SER B 1 167 ? 6.926 29.656 10.672 1 96.12 167 SER B O 1
ATOM 3008 N N . ASP B 1 168 ? 6.508 30.203 12.844 1 91.88 168 ASP B N 1
ATOM 3009 C CA . ASP B 1 168 ? 6.258 31.625 12.633 1 91.88 168 ASP B CA 1
ATOM 3010 C C . ASP B 1 168 ? 5.254 31.859 11.508 1 91.88 168 ASP B C 1
ATOM 3012 O O . ASP B 1 168 ? 5.445 32.719 10.656 1 91.88 168 ASP B O 1
ATOM 3016 N N . GLY B 1 169 ? 4.348 30.938 11.398 1 93.12 169 GLY B N 1
ATOM 3017 C CA . GLY B 1 169 ? 3.283 31.094 10.422 1 93.12 169 GLY B CA 1
ATOM 3018 C C . GLY B 1 169 ? 3.684 30.641 9.031 1 93.12 169 GLY B C 1
ATOM 3019 O O . GLY B 1 169 ? 2.842 30.562 8.133 1 93.12 169 GLY B O 1
ATOM 3020 N N . GLN B 1 170 ? 4.867 30.375 8.766 1 96.44 170 GLN B N 1
ATOM 3021 C CA . GLN B 1 170 ? 5.359 29.953 7.461 1 96.44 170 GLN B CA 1
ATOM 3022 C C . GLN B 1 170 ? 4.938 28.516 7.148 1 96.44 170 GLN B C 1
ATOM 3024 O O . GLN B 1 170 ? 4.609 28.188 6.008 1 96.44 170 GLN B O 1
ATOM 3029 N N . ILE B 1 171 ? 4.977 27.656 8.133 1 98.25 171 ILE B N 1
ATOM 3030 C CA . ILE B 1 171 ? 4.59 26.266 8.031 1 98.25 171 ILE B CA 1
ATOM 3031 C C . ILE B 1 171 ? 3.449 25.969 9 1 98.25 171 ILE B C 1
ATOM 3033 O O . ILE B 1 171 ? 3.506 26.359 10.172 1 98.25 171 ILE B O 1
ATOM 3037 N N . GLN B 1 172 ? 2.438 25.391 8.523 1 98.19 172 GLN B N 1
ATOM 3038 C CA . GLN B 1 172 ? 1.335 24.984 9.391 1 98.19 172 GLN B CA 1
ATOM 3039 C C . GLN B 1 172 ? 1.605 23.625 10.016 1 98.19 172 GLN B C 1
ATOM 3041 O O . GLN B 1 172 ? 1.876 22.656 9.312 1 98.19 172 GLN B O 1
ATOM 3046 N N . LEU B 1 173 ? 1.509 23.578 11.305 1 98.5 173 LEU B N 1
ATOM 3047 C CA . LEU B 1 173 ? 1.666 22.297 11.984 1 98.5 173 LEU B CA 1
ATOM 3048 C C . LEU B 1 173 ? 0.341 21.547 12.039 1 98.5 173 LEU B C 1
ATOM 3050 O O . LEU B 1 173 ? -0.721 22.156 12.164 1 98.5 173 LEU B O 1
ATOM 3054 N N . VAL B 1 174 ? 0.444 20.297 11.906 1 98.56 174 VAL B N 1
ATOM 3055 C CA . VAL B 1 174 ? -0.668 19.375 12.086 1 98.56 174 VAL B CA 1
ATOM 3056 C C . VAL B 1 174 ? -0.334 18.375 13.195 1 98.56 174 VAL B C 1
ATOM 3058 O O . VAL B 1 174 ? 0.612 17.594 13.078 1 98.56 174 VAL B O 1
ATOM 3061 N N . ALA B 1 175 ? -1.076 18.438 14.281 1 98.44 175 ALA B N 1
ATOM 3062 C CA . ALA B 1 175 ? -0.832 17.516 15.391 1 98.44 175 ALA B CA 1
ATOM 3063 C C . ALA B 1 175 ? -1.383 16.125 15.094 1 98.44 175 ALA B C 1
ATOM 3065 O O . ALA B 1 175 ? -2.574 15.969 14.82 1 98.44 175 ALA B O 1
ATOM 3066 N N . GLY B 1 176 ? -0.489 15.18 15.125 1 97.75 176 GLY B N 1
ATOM 3067 C CA . GLY B 1 176 ? -0.916 13.812 14.844 1 97.75 176 GLY B CA 1
ATOM 3068 C C . GLY B 1 176 ? -0.151 12.773 15.641 1 97.75 176 GLY B C 1
ATOM 3069 O O . GLY B 1 176 ? 0.83 13.094 16.312 1 97.75 176 GLY B O 1
ATOM 3070 N N . ALA B 1 177 ? -0.692 11.531 15.516 1 95.38 177 ALA B N 1
ATOM 3071 C CA . ALA B 1 177 ? -0.146 10.367 16.219 1 95.38 177 ALA B CA 1
ATOM 3072 C C . ALA B 1 177 ? -0.452 10.438 17.719 1 95.38 177 ALA B C 1
ATOM 3074 O O . ALA B 1 177 ? 0.395 10.859 18.5 1 95.38 177 ALA B O 1
ATOM 3075 N N . GLY B 1 178 ? -1.544 9.891 18.062 1 94.12 178 GLY B N 1
ATOM 3076 C CA . GLY B 1 178 ? -1.918 9.852 19.469 1 94.12 178 GLY B CA 1
ATOM 3077 C C . GLY B 1 178 ? -2.977 10.875 19.828 1 94.12 178 GLY B C 1
ATOM 3078 O O . GLY B 1 178 ? -3.285 11.07 21 1 94.12 178 GLY B O 1
ATOM 3079 N N . VAL B 1 179 ? -3.492 11.555 18.875 1 96.5 179 VAL B N 1
ATOM 3080 C CA . VAL B 1 179 ? -4.57 12.508 19.109 1 96.5 179 VAL B CA 1
ATOM 3081 C C . VAL B 1 179 ? -5.883 11.766 19.344 1 96.5 179 VAL B C 1
ATOM 3083 O O . VAL B 1 179 ? -6.23 10.859 18.594 1 96.5 179 VAL B O 1
ATOM 3086 N N . THR B 1 180 ? -6.535 12.078 20.375 1 94.56 180 THR B N 1
ATOM 3087 C CA . THR B 1 180 ? -7.828 11.508 20.75 1 94.56 180 THR B CA 1
ATOM 3088 C C . THR B 1 180 ? -8.812 12.602 21.141 1 94.56 180 THR B C 1
ATOM 3090 O O . THR B 1 180 ? -8.438 13.766 21.266 1 94.56 180 THR B O 1
ATOM 3093 N N . LYS B 1 181 ? -10.023 12.148 21.328 1 94.12 181 LYS B N 1
ATOM 3094 C CA . LYS B 1 181 ? -11.062 13.07 21.766 1 94.12 181 LYS B CA 1
ATOM 3095 C C . LYS B 1 181 ? -10.727 13.68 23.125 1 94.12 181 LYS B C 1
ATOM 3097 O O . LYS B 1 181 ? -11.055 14.836 23.391 1 94.12 181 LYS B O 1
ATOM 3102 N N . GLU B 1 182 ? -10.047 12.961 23.906 1 95.44 182 GLU B N 1
ATOM 3103 C CA . GLU B 1 182 ? -9.773 13.352 25.281 1 95.44 182 GLU B CA 1
ATOM 3104 C C . GLU B 1 182 ? -8.648 14.383 25.359 1 95.44 182 GLU B C 1
ATOM 3106 O O . GLU B 1 182 ? -8.609 15.203 26.266 1 95.44 182 GLU B O 1
ATOM 3111 N N . ASN B 1 183 ? -7.75 14.352 24.375 1 97.12 183 ASN B N 1
ATOM 3112 C CA . ASN B 1 183 ? -6.574 15.203 24.547 1 97.12 183 ASN B CA 1
ATOM 3113 C C . ASN B 1 183 ? -6.52 16.312 23.5 1 97.12 183 ASN B C 1
ATOM 3115 O O . ASN B 1 183 ? -5.746 17.25 23.625 1 97.12 183 ASN B O 1
ATOM 3119 N N . ILE B 1 184 ? -7.348 16.234 22.516 1 97.25 184 ILE B N 1
ATOM 3120 C CA . ILE B 1 184 ? -7.238 17.094 21.344 1 97.25 184 ILE B CA 1
ATOM 3121 C C . ILE B 1 184 ? -7.387 18.547 21.75 1 97.25 184 ILE B C 1
ATOM 3123 O O . ILE B 1 184 ? -6.641 19.422 21.266 1 97.25 184 ILE B O 1
ATOM 3127 N N . LYS B 1 185 ? -8.297 18.891 22.562 1 96.06 185 LYS B N 1
ATOM 3128 C CA . LYS B 1 185 ? -8.523 20.266 22.969 1 96.06 185 LYS B CA 1
ATOM 3129 C C . LYS B 1 185 ? -7.301 20.828 23.688 1 96.06 185 LYS B C 1
ATOM 3131 O O . LYS B 1 185 ? -6.855 21.953 23.391 1 96.06 185 LYS B O 1
ATOM 3136 N N . ARG B 1 186 ? -6.809 20.062 24.594 1 96.62 186 ARG B N 1
ATOM 3137 C CA . ARG B 1 186 ? -5.617 20.469 25.328 1 96.62 186 ARG B CA 1
ATOM 3138 C C . ARG B 1 186 ? -4.445 20.703 24.391 1 96.62 186 ARG B C 1
ATOM 3140 O O . ARG B 1 186 ? -3.744 21.703 24.484 1 96.62 186 ARG B O 1
ATOM 3147 N N . LEU B 1 187 ? -4.227 19.75 23.453 1 97.38 187 LEU B N 1
ATOM 3148 C CA . LEU B 1 187 ? -3.143 19.828 22.484 1 97.38 187 LEU B CA 1
ATOM 3149 C C . LEU B 1 187 ? -3.23 21.125 21.672 1 97.38 187 LEU B C 1
ATOM 3151 O O . LEU B 1 187 ? -2.256 21.875 21.594 1 97.38 187 LEU B O 1
ATOM 3155 N N . LEU B 1 188 ? -4.414 21.391 21.156 1 96.69 188 LEU B N 1
ATOM 3156 C CA . LEU B 1 188 ? -4.598 22.562 20.297 1 96.69 188 LEU B CA 1
ATOM 3157 C C . LEU B 1 188 ? -4.48 23.844 21.094 1 96.69 188 LEU B C 1
ATOM 3159 O O . LEU B 1 188 ? -3.779 24.781 20.688 1 96.69 188 LEU B O 1
ATOM 3163 N N . ASP B 1 189 ? -5.07 23.922 22.281 1 96.56 189 ASP B N 1
ATOM 3164 C CA . ASP B 1 189 ? -5.09 25.125 23.109 1 96.56 189 ASP B CA 1
ATOM 3165 C C . ASP B 1 189 ? -3.691 25.469 23.609 1 96.56 189 ASP B C 1
ATOM 3167 O O . ASP B 1 189 ? -3.279 26.625 23.578 1 96.56 189 ASP B O 1
ATOM 3171 N N . GLU B 1 190 ? -2.988 24.516 24.031 1 97.5 190 GLU B N 1
ATOM 3172 C CA . GLU B 1 190 ? -1.71 24.766 24.688 1 97.5 190 GLU B CA 1
ATOM 3173 C C . GLU B 1 190 ? -0.604 25 23.656 1 97.5 190 GLU B C 1
ATOM 3175 O O . GLU B 1 190 ? 0.362 25.719 23.953 1 97.5 190 GLU B O 1
ATOM 3180 N N . THR B 1 191 ? -0.679 24.453 22.5 1 97.5 191 THR B N 1
ATOM 3181 C CA . THR B 1 191 ? 0.404 24.547 21.531 1 97.5 191 THR B CA 1
ATOM 3182 C C . THR B 1 191 ? 0.151 25.672 20.547 1 97.5 191 THR B C 1
ATOM 3184 O O . THR B 1 191 ? 1.079 26.156 19.891 1 97.5 191 THR B O 1
ATOM 3187 N N . GLY B 1 192 ? -1.138 26.031 20.359 1 96.5 192 GLY B N 1
ATOM 3188 C CA . GLY B 1 192 ? -1.505 27 19.344 1 96.5 192 GLY B CA 1
ATOM 3189 C C . GLY B 1 192 ? -1.643 26.391 17.953 1 96.5 192 GLY B C 1
ATOM 3190 O O . GLY B 1 192 ? -1.871 27.094 16.984 1 96.5 192 GLY B O 1
ATOM 3191 N N . ILE B 1 193 ? -1.502 25.094 17.844 1 97.38 193 ILE B N 1
ATOM 3192 C CA . ILE B 1 193 ? -1.716 24.391 16.594 1 97.38 193 ILE B CA 1
ATOM 3193 C C . ILE B 1 193 ? -3.211 24.297 16.297 1 97.38 193 ILE B C 1
ATOM 3195 O O . ILE B 1 193 ? -4.016 24.047 17.188 1 97.38 193 ILE B O 1
ATOM 3199 N N . SER B 1 194 ? -3.574 24.5 15.055 1 96.31 194 SER B N 1
ATOM 3200 C CA . SER B 1 194 ? -4.996 24.609 14.734 1 96.31 194 SER B CA 1
ATOM 3201 C C . SER B 1 194 ? -5.469 23.422 13.922 1 96.31 194 SER B C 1
ATOM 3203 O O . SER B 1 194 ? -6.652 23.312 13.594 1 96.31 194 SER B O 1
ATOM 3205 N N . GLN B 1 195 ? -4.566 22.547 13.562 1 97.69 195 GLN B N 1
ATOM 3206 C CA . GLN B 1 195 ? -4.914 21.391 12.742 1 97.69 195 GLN B CA 1
ATOM 3207 C C . GLN B 1 195 ? -4.594 20.094 13.469 1 97.69 195 GLN B C 1
ATOM 3209 O O . GLN B 1 195 ? -3.559 19.984 14.133 1 97.69 195 GLN B O 1
ATOM 3214 N N . ALA B 1 196 ? -5.477 19.141 13.352 1 98.31 196 ALA B N 1
ATOM 3215 C CA . ALA B 1 196 ? -5.297 17.812 13.953 1 98.31 196 ALA B CA 1
ATOM 3216 C C . ALA B 1 196 ? -5.449 16.719 12.906 1 98.31 196 ALA B C 1
ATOM 3218 O O . ALA B 1 196 ? -6.215 16.859 11.945 1 98.31 196 ALA B O 1
ATOM 3219 N N . HIS B 1 197 ? -4.742 15.711 13.07 1 98.56 197 HIS B N 1
ATOM 3220 C CA . HIS B 1 197 ? -4.703 14.539 12.211 1 98.56 197 HIS B CA 1
ATOM 3221 C C . HIS B 1 197 ? -5.004 13.266 12.992 1 98.56 197 HIS B C 1
ATOM 3223 O O . HIS B 1 197 ? -4.348 12.984 14 1 98.56 197 HIS B O 1
ATOM 3229 N N . VAL B 1 198 ? -6.004 12.508 12.531 1 98 198 VAL B N 1
ATOM 3230 C CA . VAL B 1 198 ? -6.379 11.305 13.273 1 98 198 VAL B CA 1
ATOM 3231 C C . VAL B 1 198 ? -6.512 10.125 12.32 1 98 198 VAL B C 1
ATOM 3233 O O . VAL B 1 198 ? -6.77 10.312 11.125 1 98 198 VAL B O 1
ATOM 3236 N N . GLY B 1 199 ? -6.285 8.961 12.867 1 96.94 199 GLY B N 1
ATOM 3237 C CA . GLY B 1 199 ? -6.461 7.691 12.18 1 96.94 199 GLY B CA 1
ATOM 3238 C C . GLY B 1 199 ? -7.426 6.758 12.891 1 96.94 199 GLY B C 1
ATOM 3239 O O . GLY B 1 199 ? -8.641 6.898 12.766 1 96.94 199 GLY B O 1
ATOM 3240 N N . THR B 1 200 ? -6.895 5.969 13.812 1 94.75 200 THR B N 1
ATOM 3241 C CA . THR B 1 200 ? -7.688 4.938 14.477 1 94.75 200 THR B CA 1
ATOM 3242 C C . THR B 1 200 ? -8.672 5.562 15.453 1 94.75 200 THR B C 1
ATOM 3244 O O . THR B 1 200 ? -9.695 4.957 15.789 1 94.75 200 THR B O 1
ATOM 3247 N N . ALA B 1 201 ? -8.406 6.781 15.852 1 95.12 201 ALA B N 1
ATOM 3248 C CA . ALA B 1 201 ? -9.234 7.457 16.844 1 95.12 201 ALA B CA 1
ATOM 3249 C C . ALA B 1 201 ? -10.672 7.605 16.359 1 95.12 201 ALA B C 1
ATOM 3251 O O . ALA B 1 201 ? -11.594 7.777 17.156 1 95.12 201 ALA B O 1
ATOM 3252 N N . VAL B 1 202 ? -10.867 7.543 15.039 1 97.06 202 VAL B N 1
ATOM 3253 C CA . VAL B 1 202 ? -12.211 7.781 14.523 1 97.06 202 VAL B CA 1
ATOM 3254 C C . VAL B 1 202 ? -12.734 6.52 13.836 1 97.06 202 VAL B C 1
ATOM 3256 O O . VAL B 1 202 ? -13.648 6.586 13.016 1 97.06 202 VAL B O 1
ATOM 3259 N N . ARG B 1 203 ? -12.102 5.445 14.062 1 96.81 203 ARG B N 1
ATOM 3260 C CA . ARG B 1 203 ? -12.547 4.164 13.523 1 96.81 203 ARG B CA 1
ATOM 3261 C C . ARG B 1 203 ? -13.219 3.316 14.594 1 96.81 203 ARG B C 1
ATOM 3263 O O . ARG B 1 203 ? -12.883 3.42 15.773 1 96.81 203 ARG B O 1
ATOM 3270 N N . GLU B 1 204 ? -14.07 2.502 14.109 1 94.56 204 GLU B N 1
ATOM 3271 C CA . GLU B 1 204 ? -14.773 1.605 15.023 1 94.56 204 GLU B CA 1
ATOM 3272 C C . GLU B 1 204 ? -13.781 0.739 15.805 1 94.56 204 GLU B C 1
ATOM 3274 O O . GLU B 1 204 ? -12.883 0.139 15.219 1 94.56 204 GLU B O 1
ATOM 3279 N N . GLY B 1 205 ? -13.938 0.791 17.156 1 92.19 205 GLY B N 1
ATOM 3280 C CA . GLY B 1 205 ? -13.086 -0.026 18 1 92.19 205 GLY B CA 1
ATOM 3281 C C . GLY B 1 205 ? -11.625 0.393 17.969 1 92.19 205 GLY B C 1
ATOM 3282 O O . GLY B 1 205 ? -10.75 -0.356 18.391 1 92.19 205 GLY B O 1
ATOM 3283 N N . LYS B 1 206 ? -11.344 1.508 17.312 1 91.19 206 LYS B N 1
ATOM 3284 C CA . LYS B 1 206 ? -9.992 2.049 17.188 1 91.19 206 LYS B CA 1
ATOM 3285 C C . LYS B 1 206 ? -9.086 1.081 16.438 1 91.19 206 LYS B C 1
ATOM 3287 O O . LYS B 1 206 ? -7.91 0.938 16.781 1 91.19 206 LYS B O 1
ATOM 3292 N N . SER B 1 207 ? -9.672 0.36 15.492 1 90.62 207 SER B N 1
ATOM 3293 C CA . SER B 1 207 ? -8.945 -0.595 14.656 1 90.62 207 SER B CA 1
ATOM 3294 C C . SER B 1 207 ? -8.664 -0.02 13.273 1 90.62 207 SER B C 1
ATOM 3296 O O . SER B 1 207 ? -9.539 0.586 12.656 1 90.62 207 SER B O 1
ATOM 3298 N N . CYS B 1 208 ? -7.461 -0.303 12.82 1 88.94 208 CYS B N 1
ATOM 3299 C CA . CYS B 1 208 ? -7.055 0.274 11.547 1 88.94 208 CYS B CA 1
ATOM 3300 C C . CYS B 1 208 ? -7.812 -0.368 10.391 1 88.94 208 CYS B C 1
ATOM 3302 O O . CYS B 1 208 ? -7.848 0.177 9.281 1 88.94 208 CYS B O 1
ATOM 3304 N N . PHE B 1 209 ? -8.477 -1.452 10.602 1 90.12 209 PHE B N 1
ATOM 3305 C CA . PHE B 1 209 ? -9.172 -2.168 9.531 1 90.12 209 PHE B CA 1
ATOM 3306 C C . PHE B 1 209 ? -10.672 -1.93 9.602 1 90.12 209 PHE B C 1
ATOM 3308 O O . PHE B 1 209 ? -11.422 -2.367 8.727 1 90.12 209 PHE B O 1
ATOM 3315 N N . SER B 1 210 ? -11.07 -1.214 10.664 1 93.5 210 SER B N 1
ATOM 3316 C CA . SER B 1 210 ? -12.492 -0.969 10.836 1 93.5 210 SER B CA 1
ATOM 3317 C C . SER B 1 210 ? -12.938 0.285 10.086 1 93.5 210 SER B C 1
ATOM 3319 O O . SER B 1 210 ? -12.102 1.04 9.586 1 93.5 210 SER B O 1
ATOM 3321 N N . GLU B 1 211 ? -14.172 0.442 10.008 1 94.75 211 GLU B N 1
ATOM 3322 C CA . GLU B 1 211 ? -14.766 1.554 9.266 1 94.75 211 GLU B CA 1
ATOM 3323 C C . GLU B 1 211 ? -14.641 2.861 10.047 1 94.75 211 GLU B C 1
ATOM 3325 O O . GLU B 1 211 ? -14.57 2.854 11.281 1 94.75 211 GLU B O 1
ATOM 3330 N N . ILE B 1 212 ? -14.648 3.883 9.305 1 97.25 212 ILE B N 1
ATOM 3331 C CA . ILE B 1 212 ? -14.773 5.211 9.898 1 97.25 212 ILE B CA 1
ATOM 3332 C C . ILE B 1 212 ? -16.125 5.336 10.602 1 97.25 212 ILE B C 1
ATOM 3334 O O . ILE B 1 212 ? -17.156 5.008 10.031 1 97.25 212 ILE B O 1
ATOM 3338 N N . ASP B 1 213 ? -16.062 5.715 11.836 1 97.62 213 ASP B N 1
ATOM 3339 C CA . ASP B 1 213 ? -17.281 6.047 12.57 1 97.62 213 ASP B CA 1
ATOM 3340 C C . ASP B 1 213 ? -17.641 7.523 12.414 1 97.62 213 ASP B C 1
ATOM 3342 O O . ASP B 1 213 ? -16.984 8.391 12.984 1 97.62 213 ASP B O 1
ATOM 3346 N N . PRO B 1 214 ? -18.672 7.738 11.656 1 97.44 214 PRO B N 1
ATOM 3347 C CA . PRO B 1 214 ? -19.016 9.141 11.398 1 97.44 214 PRO B CA 1
ATOM 3348 C C . PRO B 1 214 ? -19.266 9.938 12.68 1 97.44 214 PRO B C 1
ATOM 3350 O O . PRO B 1 214 ? -18.984 11.133 12.734 1 97.44 214 PRO B O 1
ATOM 3353 N N . ASN B 1 215 ? -19.766 9.289 13.695 1 97.44 215 ASN B N 1
ATOM 3354 C CA . ASN B 1 215 ? -20.047 9.984 14.953 1 97.44 215 ASN B CA 1
ATOM 3355 C C . ASN B 1 215 ? -18.766 10.461 15.625 1 97.44 215 ASN B C 1
ATOM 3357 O O . ASN B 1 215 ? -18.734 11.555 16.188 1 97.44 215 ASN B O 1
ATOM 3361 N N . LEU B 1 216 ? -17.797 9.656 15.555 1 97.38 216 LEU B N 1
ATOM 3362 C CA . LEU B 1 216 ? -16.516 10.031 16.156 1 97.38 216 LEU B CA 1
ATOM 3363 C C . LEU B 1 216 ? -15.898 11.195 15.391 1 97.38 216 LEU B C 1
ATOM 3365 O O . LEU B 1 216 ? -15.328 12.102 16 1 97.38 216 LEU B O 1
ATOM 3369 N N . VAL B 1 217 ? -16.016 11.18 14.078 1 98 217 VAL B N 1
ATOM 3370 C CA . VAL B 1 217 ? -15.5 12.273 13.266 1 98 217 VAL B CA 1
ATOM 3371 C C . VAL B 1 217 ? -16.234 13.562 13.617 1 98 217 VAL B C 1
ATOM 3373 O O . VAL B 1 217 ? -15.609 14.602 13.859 1 98 217 VAL B O 1
ATOM 3376 N N . GLN B 1 218 ? -17.531 13.5 13.711 1 97.38 218 GLN B N 1
ATOM 3377 C CA . GLN B 1 218 ? -18.359 14.656 14.016 1 97.38 218 GLN B CA 1
ATOM 3378 C C . GLN B 1 218 ? -18.016 15.234 15.391 1 97.38 218 GLN B C 1
ATOM 3380 O O . GLN B 1 218 ? -17.953 16.453 15.555 1 97.38 218 GLN B O 1
ATOM 3385 N N . GLU B 1 219 ? -17.797 14.359 16.266 1 96.75 219 GLU B N 1
ATOM 3386 C CA . GLU B 1 219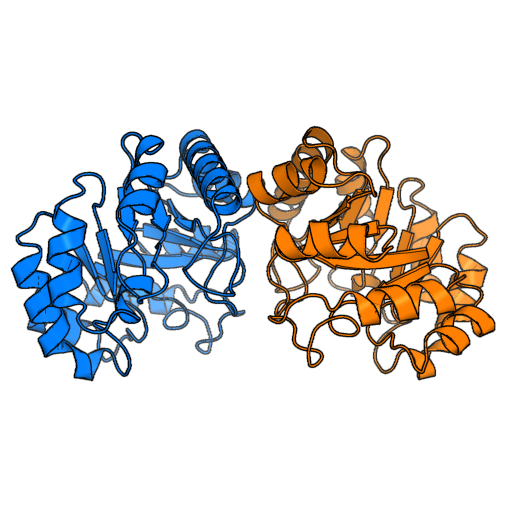 ? -17.438 14.789 17.609 1 96.75 219 GLU B CA 1
ATOM 3387 C C . GLU B 1 219 ? -16.125 15.578 17.609 1 96.75 219 GLU B C 1
ATOM 3389 O O . GLU B 1 219 ? -16.031 16.641 18.234 1 96.75 219 GLU B O 1
ATOM 3394 N N . LEU B 1 220 ? -15.164 15.078 16.906 1 97.25 220 LEU B N 1
ATOM 3395 C CA . LEU B 1 220 ? -13.859 15.742 16.859 1 97.25 220 LEU B CA 1
ATOM 3396 C C . LEU B 1 220 ? -13.961 17.062 16.109 1 97.25 220 LEU B C 1
ATOM 3398 O O . LEU B 1 220 ? -13.336 18.047 16.516 1 97.25 220 LEU B O 1
ATOM 3402 N N . VAL B 1 221 ? -14.758 17.094 15.062 1 96.56 221 VAL B N 1
ATOM 3403 C CA . VAL B 1 221 ? -14.953 18.312 14.297 1 96.56 221 VAL B CA 1
ATOM 3404 C C . VAL B 1 221 ? -15.539 19.406 15.188 1 96.56 221 VAL B C 1
ATOM 3406 O O . VAL B 1 221 ? -15.125 20.562 15.117 1 96.56 221 VAL B O 1
ATOM 3409 N N . LYS B 1 222 ? -16.438 19.016 16.062 1 94.75 222 LYS B N 1
ATOM 3410 C CA . LYS B 1 222 ? -17.078 19.969 16.969 1 94.75 222 LYS B CA 1
ATOM 3411 C C . LYS B 1 222 ? -16.094 20.5 18 1 94.75 222 LYS B C 1
ATOM 3413 O O . LYS B 1 222 ? -16.156 21.672 18.375 1 94.75 222 LYS B O 1
ATOM 3418 N N . ILE B 1 223 ? -15.172 19.672 18.375 1 94.12 223 ILE B N 1
ATOM 3419 C CA . ILE B 1 223 ? -14.203 20.062 19.391 1 94.12 223 ILE B CA 1
ATOM 3420 C C . ILE B 1 223 ? -13.188 21.031 18.797 1 94.12 223 ILE B C 1
ATOM 3422 O O . ILE B 1 223 ? -12.781 21.984 19.453 1 94.12 223 ILE B O 1
ATOM 3426 N N . ILE B 1 224 ? -12.695 20.781 17.609 1 92.19 224 ILE B N 1
ATOM 3427 C CA . ILE B 1 224 ? -11.625 21.531 16.969 1 92.19 224 ILE B CA 1
ATOM 3428 C C . ILE B 1 224 ? -12.148 22.906 16.562 1 92.19 224 ILE B C 1
ATOM 3430 O O . ILE B 1 224 ? -11.375 23.875 16.484 1 92.19 224 ILE B O 1
ATOM 3434 N N . LYS B 1 225 ? -13.5 23.156 16.375 1 80.62 225 LYS B N 1
ATOM 3435 C CA . LYS B 1 225 ? -14.086 24.453 16.062 1 80.62 225 LYS B CA 1
ATOM 3436 C C . LYS B 1 225 ? -13.945 25.422 17.234 1 80.62 225 LYS B C 1
ATOM 3438 O O . LYS B 1 225 ? -13.641 26.594 17.031 1 80.62 225 LYS B O 1
#

Nearest PDB structures (foldseek):
  4r9x-assembly1_B-2  TM=9.993E-01  e=1.424E-41  Bacillus anthracis
  3iwp-assembly6_F  TM=9.302E-01  e=2.281E-23  Homo sapiens
  3iwp-assembly5_D  TM=9.076E-01  e=8.652E-24  Homo sapiens
  3iwp-assembly7_H  TM=9.316E-01  e=1.683E-22  Homo sapiens
  1twd-assembly1_A  TM=9.185E-01  e=2.731E-21  Shigella flexneri

pLDDT: mean 97.46, std 2.12, range [80.62, 98.94]

Secondary structure (DSSP, 8-state):
-EEEEESSHHHHHHHHHTT--EEEE-B-GGGT-BPPPHHHHHHHHHH-SS-EEEE--S-SS-S---HHHHHHHHHHHHHHHHTT-SEEEE--B-TTSSB-HHHHHHHHTT--SSEEEE-GGGGGSS-HHHHHHHHTT-TT--EEEE-SSSS-TTTTHHHHHHHHHHHTTTSEEEE-SS--TTTHHHHHHHH---EEEESGGGBGGG-TTSPB-HHHHHHHHHHH-/-EEEEESSHHHHHHHHHTT--EEEE-B-GGGT-BPPPHHHHHHHHHH-SS-EEEE--S-SS-S---HHHHHHHHHHHHHHHHTT-SEEEE--B-TTSSB-HHHHHHHHTT--SSEEEE-GGGGGSS-HHHHHHHHTT-TT--EEEE-SSSS-TTTTHHHHHHHHHHHTTTSEEEE-SS--TTTHHHHHHHH---EEEESGGGBGGG-TTSPB-HHHHHHHHHHH-